Protein AF-A0A9X3K4W8-F1 (afdb_monomer_lite)

Structure (mmCIF, N/CA/C/O backbone):
data_AF-A0A9X3K4W8-F1
#
_entry.id   AF-A0A9X3K4W8-F1
#
loop_
_atom_site.group_PDB
_atom_site.id
_atom_site.type_symbol
_atom_site.label_atom_id
_atom_site.label_alt_id
_atom_site.label_comp_id
_atom_site.label_asym_id
_atom_site.label_entity_id
_atom_site.label_seq_id
_atom_site.pdbx_PDB_ins_code
_atom_site.Cartn_x
_atom_site.Cartn_y
_atom_site.Cartn_z
_atom_site.occupancy
_atom_site.B_iso_or_equiv
_atom_site.auth_seq_id
_atom_site.auth_comp_id
_atom_site.auth_asym_id
_atom_site.auth_atom_id
_atom_site.pdbx_PDB_model_num
ATOM 1 N N . MET A 1 1 ? 7.119 46.507 31.976 1.00 26.81 1 MET A N 1
ATOM 2 C CA . MET A 1 1 ? 7.877 47.511 31.196 1.00 26.81 1 MET A CA 1
ATOM 3 C C . MET A 1 1 ? 8.072 46.880 29.821 1.00 26.81 1 MET A C 1
ATOM 5 O O . MET A 1 1 ? 8.621 45.789 29.793 1.00 26.81 1 MET A O 1
ATOM 9 N N . ILE A 1 2 ? 7.379 47.290 28.746 1.00 22.66 2 ILE A N 1
ATOM 10 C CA . ILE A 1 2 ? 7.366 48.624 28.087 1.00 22.66 2 ILE A CA 1
ATOM 11 C C . ILE A 1 2 ? 8.799 49.011 27.684 1.00 22.66 2 ILE A C 1
ATOM 13 O O . ILE A 1 2 ? 9.643 49.032 28.575 1.00 22.66 2 ILE A O 1
ATOM 17 N N . GLY A 1 3 ? 9.151 49.339 26.436 1.00 22.00 3 GLY A N 1
ATOM 18 C CA . GLY A 1 3 ? 8.477 49.236 25.118 1.00 22.00 3 GLY A CA 1
ATOM 19 C C . GLY A 1 3 ? 9.525 48.715 24.110 1.00 22.00 3 GLY A C 1
ATOM 20 O O . GLY A 1 3 ? 10.383 47.938 24.515 1.00 22.00 3 GLY A O 1
ATOM 21 N N . ASP A 1 4 ? 9.616 49.085 22.834 1.00 24.75 4 ASP A N 1
ATOM 22 C CA . ASP A 1 4 ? 8.726 49.745 21.865 1.00 24.75 4 ASP A CA 1
ATOM 23 C C . ASP A 1 4 ? 9.341 49.481 20.467 1.00 24.75 4 ASP A C 1
ATOM 25 O O . ASP A 1 4 ? 10.537 49.186 20.375 1.00 24.75 4 ASP A O 1
ATOM 29 N N . GLY A 1 5 ? 8.580 49.557 19.369 1.00 22.14 5 GLY A N 1
ATOM 30 C CA . GLY A 1 5 ? 9.140 49.230 18.044 1.00 22.14 5 GLY A CA 1
ATOM 31 C C . GLY A 1 5 ? 8.180 49.381 16.867 1.00 22.14 5 GLY A C 1
ATOM 32 O O . GLY A 1 5 ? 7.682 48.392 16.333 1.00 22.14 5 GLY A O 1
ATOM 33 N N . SER A 1 6 ? 7.928 50.622 16.455 1.00 23.64 6 SER A N 1
ATOM 34 C CA . SER A 1 6 ? 7.073 50.966 15.317 1.00 23.64 6 SER A CA 1
ATOM 35 C C . SER A 1 6 ? 7.839 51.116 13.991 1.00 23.64 6 SER A C 1
ATOM 37 O O . SER A 1 6 ? 8.991 51.530 13.959 1.00 23.64 6 SER A O 1
ATOM 39 N N . ALA A 1 7 ? 7.123 50.825 12.898 1.00 24.03 7 ALA A N 1
ATOM 40 C CA . ALA A 1 7 ? 7.309 51.325 11.528 1.00 24.03 7 ALA A CA 1
ATOM 41 C C . ALA A 1 7 ? 8.686 51.192 10.826 1.00 24.03 7 ALA A C 1
ATOM 43 O O . ALA A 1 7 ? 9.577 52.018 10.988 1.00 24.03 7 ALA A O 1
ATOM 44 N N . PHE A 1 8 ? 8.751 50.284 9.843 1.00 23.58 8 PHE A N 1
ATOM 45 C CA . PHE A 1 8 ? 9.317 50.605 8.522 1.00 23.58 8 PHE A CA 1
ATOM 46 C C . PHE A 1 8 ? 8.494 49.924 7.412 1.00 23.58 8 PHE A C 1
ATOM 48 O O . PHE A 1 8 ? 7.829 48.915 7.649 1.00 23.58 8 PHE A O 1
ATOM 55 N N . GLU A 1 9 ? 8.447 50.544 6.232 1.00 26.62 9 GLU A N 1
ATOM 56 C CA . GLU A 1 9 ? 7.255 50.521 5.370 1.00 26.62 9 GLU A CA 1
ATOM 57 C C . GLU A 1 9 ? 7.174 49.433 4.284 1.00 26.62 9 GLU A C 1
ATOM 59 O O . GLU A 1 9 ? 8.144 48.799 3.863 1.00 26.62 9 GLU A O 1
ATOM 64 N N . ALA A 1 10 ? 5.955 49.290 3.760 1.00 28.38 10 ALA A N 1
ATOM 65 C CA . ALA A 1 10 ? 5.613 48.498 2.590 1.00 28.38 10 ALA A CA 1
ATOM 66 C C . ALA A 1 10 ? 6.306 48.985 1.298 1.00 28.38 10 ALA A C 1
ATOM 68 O O . ALA A 1 10 ? 6.020 50.073 0.806 1.00 28.38 10 ALA A O 1
ATOM 69 N N . CYS A 1 11 ? 7.117 48.127 0.664 1.00 25.05 11 CYS A N 1
ATOM 70 C CA . CYS A 1 11 ? 7.588 48.359 -0.716 1.00 25.05 11 CYS A CA 1
ATOM 71 C C . CYS A 1 11 ? 7.689 47.090 -1.606 1.00 25.05 11 CYS A C 1
ATOM 73 O O . CYS A 1 11 ? 7.817 47.187 -2.826 1.00 25.05 11 CYS A O 1
ATOM 75 N N . GLU A 1 12 ? 7.556 45.881 -1.044 1.00 29.27 12 GLU A N 1
ATOM 76 C CA . GLU A 1 12 ? 7.800 44.614 -1.770 1.00 29.27 12 GLU A CA 1
ATOM 77 C C . GLU A 1 12 ? 6.564 43.996 -2.468 1.00 29.27 12 GLU A C 1
ATOM 79 O O . GLU A 1 12 ? 6.711 43.106 -3.304 1.00 29.27 12 GLU A O 1
ATOM 84 N N . PHE A 1 13 ? 5.336 44.474 -2.219 1.00 27.23 13 PHE A N 1
ATOM 85 C CA . PHE A 1 13 ? 4.120 43.837 -2.772 1.00 27.23 13 PHE A CA 1
ATOM 86 C C . PHE A 1 13 ? 3.622 44.388 -4.126 1.00 27.23 13 PHE A C 1
ATOM 88 O O . PHE A 1 13 ? 2.702 43.830 -4.725 1.00 27.23 13 PHE A O 1
ATOM 95 N N . VAL A 1 14 ? 4.233 45.453 -4.663 1.00 28.53 14 VAL A N 1
ATOM 96 C CA . VAL A 1 14 ? 3.753 46.131 -5.893 1.00 28.53 14 VAL A CA 1
ATOM 97 C C . VAL A 1 14 ? 4.490 45.682 -7.172 1.00 28.53 14 VAL A C 1
ATOM 99 O O . VAL A 1 14 ? 3.979 45.874 -8.279 1.00 28.53 14 VAL A O 1
ATOM 102 N N . LYS A 1 15 ? 5.653 45.019 -7.068 1.00 29.22 15 LYS A N 1
ATOM 103 C CA . LYS A 1 15 ? 6.450 44.605 -8.246 1.00 29.22 15 LYS A CA 1
ATOM 104 C C . LYS A 1 15 ? 6.021 43.277 -8.888 1.00 29.22 15 LYS A C 1
ATOM 106 O O . LYS A 1 15 ? 6.150 43.139 -10.103 1.00 29.22 15 LYS A O 1
ATOM 111 N N . LEU A 1 16 ? 5.425 42.343 -8.142 1.00 28.44 16 LEU A N 1
ATOM 112 C CA . LEU A 1 16 ? 4.922 41.071 -8.699 1.00 28.44 16 LEU A CA 1
ATOM 113 C C . LEU A 1 16 ? 3.607 41.226 -9.496 1.00 28.44 16 LEU A C 1
ATOM 115 O O . LEU A 1 16 ? 3.377 40.502 -10.465 1.00 28.44 16 LEU A O 1
ATOM 119 N N . GLY A 1 17 ? 2.778 42.225 -9.173 1.00 26.39 17 GLY A N 1
ATOM 120 C CA . GLY A 1 17 ? 1.470 42.443 -9.811 1.00 26.39 17 GLY A CA 1
ATOM 121 C C . GLY A 1 17 ? 1.488 43.012 -11.242 1.00 26.39 17 GLY A C 1
ATOM 122 O O . GLY A 1 17 ? 0.438 43.044 -11.890 1.00 26.39 17 GLY A O 1
ATOM 123 N N . ARG A 1 18 ? 2.644 43.469 -11.756 1.00 27.92 18 ARG A N 1
ATOM 124 C CA . ARG A 1 18 ? 2.759 44.074 -13.104 1.00 27.92 18 ARG A CA 1
ATOM 125 C C . ARG A 1 18 ? 3.298 43.134 -14.191 1.00 27.92 18 ARG A C 1
ATOM 127 O O . ARG A 1 18 ? 2.985 43.359 -15.358 1.00 27.92 18 ARG A O 1
ATOM 134 N N . CYS A 1 19 ? 4.013 42.059 -13.849 1.00 27.28 19 CYS A N 1
ATOM 135 C CA . CYS A 1 19 ? 4.464 41.075 -14.848 1.00 27.28 19 CYS A CA 1
ATOM 136 C C . CYS A 1 19 ? 3.329 40.149 -15.321 1.00 27.28 19 CYS A C 1
ATOM 138 O O . CYS A 1 19 ? 3.208 39.896 -16.520 1.00 27.28 19 CYS A O 1
ATOM 140 N N . ALA A 1 20 ? 2.436 39.723 -14.420 1.00 28.19 20 ALA A N 1
ATOM 141 C CA . ALA A 1 20 ? 1.321 38.829 -14.758 1.00 28.19 20 ALA A CA 1
ATOM 142 C C . ALA A 1 20 ? 0.365 39.413 -15.824 1.00 28.19 20 ALA A C 1
ATOM 144 O O . ALA A 1 20 ? -0.125 38.689 -16.688 1.00 28.19 20 ALA A O 1
ATOM 145 N N . ARG A 1 21 ? 0.154 40.740 -15.831 1.00 26.62 21 ARG A N 1
ATOM 146 C CA . ARG A 1 21 ? -0.747 41.413 -16.787 1.00 26.62 21 ARG A CA 1
ATOM 147 C C . ARG A 1 21 ? -0.177 41.628 -18.195 1.00 26.62 21 ARG A C 1
ATOM 149 O O . ARG A 1 21 ? -0.946 41.977 -19.082 1.00 26.62 21 ARG A O 1
ATOM 156 N N . ARG A 1 22 ? 1.121 41.393 -18.441 1.00 28.50 22 ARG A N 1
ATOM 157 C CA . ARG A 1 22 ? 1.689 41.413 -19.810 1.00 28.50 22 ARG A CA 1
ATOM 158 C C . ARG A 1 22 ? 1.749 40.033 -20.473 1.00 28.50 22 ARG A C 1
ATOM 160 O O . ARG A 1 22 ? 1.791 39.970 -21.696 1.00 28.50 22 ARG A O 1
ATOM 167 N N . ALA A 1 23 ? 1.692 38.945 -19.702 1.00 27.83 23 ALA A N 1
ATOM 168 C CA . ALA A 1 23 ? 1.621 37.585 -20.247 1.00 27.83 23 ALA A CA 1
ATOM 169 C C . ALA A 1 23 ? 0.222 37.242 -20.801 1.00 27.83 23 ALA A C 1
ATOM 171 O O . ALA A 1 23 ? 0.109 36.598 -21.839 1.00 27.83 23 ALA A O 1
ATOM 172 N N . ALA A 1 24 ? -0.842 37.741 -20.162 1.00 27.89 24 ALA A N 1
ATOM 173 C CA . ALA A 1 24 ? -2.233 37.478 -20.552 1.00 27.89 24 ALA A CA 1
ATOM 174 C C . ALA A 1 24 ? -2.686 38.157 -21.868 1.00 27.89 24 ALA A C 1
ATOM 176 O O . ALA A 1 24 ? -3.792 37.906 -22.331 1.00 27.89 24 ALA A O 1
ATOM 177 N N . ALA A 1 25 ? -1.853 39.005 -22.482 1.00 27.00 25 ALA A N 1
ATOM 178 C CA . ALA A 1 25 ? -2.203 39.802 -23.665 1.00 27.00 25 ALA A CA 1
ATOM 179 C C . ALA A 1 25 ? -1.615 39.268 -24.992 1.00 27.00 25 ALA A C 1
ATOM 181 O O . ALA A 1 25 ? -1.601 39.991 -25.987 1.00 27.00 25 ALA A O 1
ATOM 182 N N . ARG A 1 26 ? -1.078 38.036 -25.021 1.00 27.11 26 ARG A N 1
ATOM 183 C CA . ARG A 1 26 ? -0.419 37.457 -26.216 1.00 27.11 26 ARG A CA 1
ATOM 184 C C . ARG A 1 26 ? -0.874 36.057 -26.642 1.00 27.11 26 ARG A C 1
ATOM 186 O O . ARG A 1 26 ? -0.281 35.499 -27.558 1.00 27.11 26 ARG A O 1
ATOM 193 N N . VAL A 1 27 ? -1.940 35.520 -26.048 1.00 28.03 27 VAL A N 1
ATOM 194 C CA . VAL A 1 27 ? -2.608 34.293 -26.529 1.00 28.03 27 VAL A CA 1
ATOM 195 C C . VAL A 1 27 ? -4.106 34.565 -26.694 1.00 28.03 27 VAL A C 1
ATOM 197 O O . VAL A 1 27 ? -4.950 34.031 -25.982 1.00 28.03 27 VAL A O 1
ATOM 200 N N . GLY A 1 28 ? -4.421 35.467 -27.624 1.00 23.05 28 GLY A N 1
ATOM 201 C CA . GLY A 1 28 ? -5.752 35.573 -28.218 1.00 23.05 28 GLY A CA 1
ATOM 202 C C . GLY A 1 28 ? -5.832 34.697 -29.472 1.00 23.05 28 GLY A C 1
ATOM 203 O O . GLY A 1 28 ? -4.833 34.549 -30.169 1.00 23.05 28 GLY A O 1
ATOM 204 N N . HIS A 1 29 ? -7.023 34.163 -29.757 1.00 25.03 29 HIS A N 1
ATOM 205 C CA . HIS A 1 29 ? -7.359 33.298 -30.903 1.00 25.03 29 HIS A CA 1
ATOM 206 C C . HIS A 1 29 ? -6.749 31.885 -30.940 1.00 25.03 29 HIS A C 1
ATOM 208 O O . HIS A 1 29 ? -5.850 31.600 -31.724 1.00 25.03 29 HIS A O 1
ATOM 214 N N . ALA A 1 30 ? -7.382 30.966 -30.201 1.00 23.92 30 ALA A N 1
ATOM 215 C CA . ALA A 1 30 ? -7.651 29.595 -30.666 1.00 23.92 30 ALA A CA 1
ATOM 216 C C . ALA A 1 30 ? -8.797 28.948 -29.855 1.00 23.92 30 ALA A C 1
ATOM 218 O O . ALA A 1 30 ? -8.613 27.927 -29.199 1.00 23.92 30 ALA A O 1
ATOM 219 N N . ALA A 1 31 ? -9.987 29.560 -29.864 1.00 23.47 31 ALA A N 1
ATOM 220 C CA . ALA A 1 31 ? -11.194 28.966 -29.286 1.00 23.47 31 ALA A CA 1
ATOM 221 C C . ALA A 1 31 ? -12.422 29.310 -30.140 1.00 23.47 31 ALA A C 1
ATOM 223 O O . ALA A 1 31 ? -12.845 30.464 -30.138 1.00 23.47 31 ALA A O 1
ATOM 224 N N . ALA A 1 32 ? -12.955 28.320 -30.868 1.00 21.00 32 ALA A N 1
ATOM 225 C CA . ALA A 1 32 ? -14.356 28.192 -31.301 1.00 21.00 32 ALA A CA 1
ATOM 226 C C . ALA A 1 32 ? -14.541 26.953 -32.208 1.00 21.00 32 ALA A C 1
ATOM 228 O O . ALA A 1 32 ? -13.705 26.741 -33.083 1.00 21.00 32 ALA A O 1
ATOM 229 N N . ARG A 1 33 ? -15.702 26.274 -32.074 1.00 20.91 33 ARG A N 1
ATOM 230 C CA . ARG A 1 33 ? -16.309 25.269 -32.994 1.00 20.91 33 ARG A CA 1
ATOM 231 C C . ARG A 1 33 ? -15.616 23.891 -33.057 1.00 20.91 33 ARG A C 1
ATOM 233 O O . ARG A 1 33 ? -14.398 23.840 -33.145 1.00 20.91 33 ARG A O 1
ATOM 240 N N . ILE A 1 34 ? -16.291 22.731 -33.049 1.00 21.27 34 ILE A N 1
ATOM 241 C CA . ILE A 1 34 ? -17.710 22.263 -32.971 1.00 21.27 34 ILE A CA 1
ATOM 242 C C . ILE A 1 34 ? -17.608 2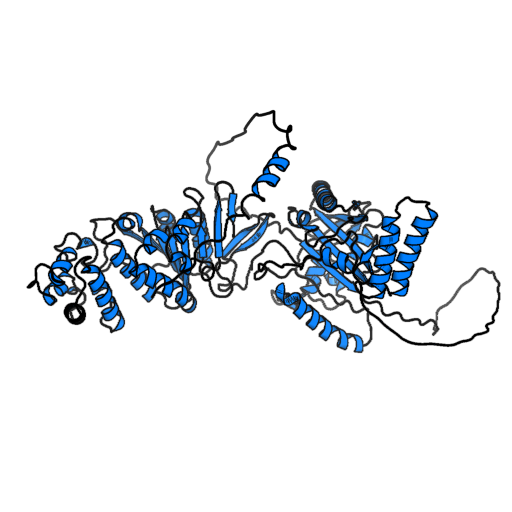0.882 -32.251 1.00 21.27 34 ILE A C 1
ATOM 244 O O . ILE A 1 34 ? -16.637 20.177 -32.511 1.00 21.27 34 ILE A O 1
ATOM 248 N N . GLU A 1 35 ? -18.322 20.523 -31.176 1.00 20.91 35 GLU A N 1
ATOM 249 C CA . GLU A 1 35 ? -19.764 20.228 -30.977 1.00 20.91 35 GLU A CA 1
ATOM 250 C C . GLU A 1 35 ? -20.258 18.901 -31.623 1.00 20.91 35 GLU A C 1
ATOM 252 O O . GLU A 1 35 ? -19.806 18.548 -32.704 1.00 20.91 35 GLU A O 1
ATOM 257 N N . GLU A 1 36 ? -21.169 18.185 -30.930 1.00 19.38 36 GLU A N 1
ATOM 258 C CA . GLU A 1 36 ? -21.850 16.912 -31.314 1.00 19.38 36 GLU A CA 1
ATOM 259 C C . GLU A 1 36 ? -20.995 15.609 -31.386 1.00 19.38 36 GLU A C 1
ATOM 261 O O . GLU A 1 36 ? -19.869 15.612 -31.867 1.00 19.38 36 GLU A O 1
ATOM 266 N N . TYR A 1 37 ? -21.431 14.411 -30.950 1.00 20.44 37 TYR A N 1
ATOM 267 C CA . TYR A 1 37 ? -22.595 13.950 -30.154 1.00 20.44 37 TYR A CA 1
ATOM 268 C C . TYR A 1 37 ? -22.284 12.541 -29.529 1.00 20.44 37 TYR A C 1
ATOM 270 O O . TYR A 1 37 ? -21.215 11.989 -29.804 1.00 20.44 37 TYR A O 1
ATOM 278 N N . PRO A 1 38 ? -23.129 11.950 -28.645 1.00 22.94 38 PRO A N 1
ATOM 279 C CA . PRO A 1 38 ? -22.760 10.813 -27.788 1.00 22.94 38 PRO A CA 1
ATOM 280 C C . PRO A 1 38 ? -23.129 9.442 -28.376 1.00 22.94 38 PRO A C 1
ATOM 282 O O . PRO A 1 38 ? -23.939 9.342 -29.292 1.00 22.94 38 PRO A O 1
ATOM 285 N N . LEU A 1 39 ? -22.646 8.365 -27.743 1.00 18.16 39 LEU A N 1
ATOM 286 C CA . LEU A 1 39 ? -23.220 7.025 -27.908 1.00 18.16 39 LEU A CA 1
ATOM 287 C C . LEU A 1 39 ? -23.237 6.252 -26.581 1.00 18.16 39 LEU A C 1
ATOM 289 O O . LEU A 1 39 ? -22.266 5.614 -26.177 1.00 18.16 39 LEU A O 1
ATOM 293 N N . VAL A 1 40 ? -24.384 6.327 -25.905 1.00 17.91 40 VAL A N 1
ATOM 294 C CA . VAL A 1 40 ? -24.771 5.422 -24.818 1.00 17.91 40 VAL A CA 1
ATOM 295 C C . VAL A 1 40 ? -25.309 4.134 -25.437 1.00 17.91 40 VAL A C 1
ATOM 297 O O . VAL A 1 40 ? -26.153 4.191 -26.327 1.00 17.91 40 VAL A O 1
ATOM 300 N N . PHE A 1 41 ? -24.899 2.979 -24.912 1.00 17.91 41 PHE A N 1
ATOM 301 C CA . PHE A 1 41 ? -25.663 1.739 -25.052 1.00 17.91 41 PHE A CA 1
ATOM 302 C C . PHE A 1 41 ? -25.801 1.050 -23.693 1.00 17.91 41 PHE A C 1
ATOM 304 O O . PHE A 1 41 ? -24.830 0.564 -23.117 1.00 17.91 41 PHE A O 1
ATOM 311 N N . THR A 1 42 ? -27.041 0.978 -23.216 1.00 20.17 42 THR A N 1
ATOM 312 C CA . THR A 1 42 ? -27.481 0.164 -22.077 1.00 20.17 42 THR A CA 1
ATOM 313 C C . THR A 1 42 ? -28.708 -0.638 -22.500 1.00 20.17 42 THR A C 1
ATOM 315 O O . THR A 1 42 ? -29.788 -0.064 -22.602 1.00 20.17 42 THR A O 1
ATOM 318 N N . VAL A 1 43 ? -28.574 -1.952 -22.709 1.00 18.39 43 VAL A N 1
ATOM 319 C CA . VAL A 1 43 ? -29.703 -2.906 -22.708 1.00 18.39 43 VAL A CA 1
ATOM 320 C C . VAL A 1 43 ? -29.198 -4.275 -22.241 1.00 18.39 43 VAL A C 1
ATOM 322 O O . VAL A 1 43 ? -28.142 -4.716 -22.682 1.00 18.39 43 VAL A O 1
ATOM 325 N N . GLY A 1 44 ? -29.999 -4.972 -21.429 1.00 18.22 44 GLY A N 1
ATOM 326 C CA . GLY A 1 44 ? -29.955 -6.437 -21.325 1.00 18.22 44 GLY A CA 1
ATOM 327 C C . GLY A 1 44 ? -29.128 -6.985 -20.165 1.00 18.22 44 GLY A C 1
ATOM 328 O O . GLY A 1 44 ? -27.929 -7.213 -20.288 1.00 18.22 44 GLY A O 1
ATOM 329 N N . GLY A 1 45 ? -29.790 -7.258 -19.040 1.00 20.17 45 GLY A N 1
ATOM 330 C CA . GLY A 1 45 ? -29.171 -7.973 -17.928 1.00 20.17 45 GLY A CA 1
ATOM 331 C C . GLY A 1 45 ? -29.072 -9.480 -18.183 1.00 20.17 45 GLY A C 1
ATOM 332 O O . GLY A 1 45 ? -30.024 -10.101 -18.646 1.00 20.17 45 GLY A O 1
ATOM 333 N N . ALA A 1 46 ? -27.945 -10.071 -17.790 1.00 18.75 46 ALA A N 1
ATOM 334 C CA . ALA A 1 46 ? -27.850 -11.467 -17.378 1.00 18.75 46 ALA A CA 1
ATOM 335 C C . ALA A 1 46 ? -26.649 -11.612 -16.434 1.00 18.75 46 ALA A C 1
ATOM 337 O O . ALA A 1 46 ? -25.519 -11.276 -16.796 1.00 18.75 46 ALA A O 1
ATOM 338 N N . VAL A 1 47 ? -26.878 -12.113 -15.219 1.00 23.39 47 VAL A N 1
ATOM 339 C CA . VAL A 1 47 ? -25.786 -12.501 -14.320 1.00 23.39 47 VAL A CA 1
ATOM 340 C C . VAL A 1 47 ? -25.170 -13.784 -14.868 1.00 23.39 47 VAL A C 1
ATOM 342 O O . VAL A 1 47 ? -25.716 -14.867 -14.691 1.00 23.39 47 VAL A O 1
ATOM 345 N N . CYS A 1 48 ? -24.015 -13.663 -15.518 1.00 18.83 48 CYS A N 1
ATOM 346 C CA . CYS A 1 48 ? -23.194 -14.803 -15.909 1.00 18.83 48 CYS A CA 1
ATOM 347 C C . CYS A 1 48 ? -21.879 -14.762 -15.132 1.00 18.83 48 CYS A C 1
ATOM 349 O O . CYS A 1 48 ? -21.002 -13.944 -15.413 1.00 18.83 48 CYS A O 1
ATOM 351 N N . ALA A 1 49 ? -21.736 -15.673 -14.167 1.00 22.03 49 ALA A N 1
ATOM 352 C CA . ALA A 1 49 ? -20.511 -15.891 -13.404 1.00 22.03 49 ALA A CA 1
ATOM 353 C C . ALA A 1 49 ? -19.413 -16.526 -14.285 1.00 22.03 49 ALA A C 1
ATOM 355 O O . ALA A 1 49 ? -19.062 -17.696 -14.151 1.00 22.03 49 ALA A O 1
ATOM 356 N N . GLY A 1 50 ? -18.877 -15.745 -15.224 1.00 19.44 50 GLY A N 1
ATOM 357 C CA . GLY A 1 50 ? -17.734 -16.114 -16.050 1.00 19.44 50 GLY A CA 1
ATOM 358 C C . GLY A 1 50 ? -16.431 -15.678 -15.387 1.00 19.44 50 GLY A C 1
ATOM 359 O O . GLY A 1 50 ? -16.210 -14.488 -15.172 1.00 19.44 50 GLY A O 1
ATOM 360 N N . ALA A 1 51 ? -15.536 -16.624 -15.097 1.00 21.27 51 ALA A N 1
ATOM 361 C CA . ALA A 1 51 ? -14.214 -16.326 -14.550 1.00 21.27 51 ALA A CA 1
ATOM 362 C C . ALA A 1 51 ? -13.327 -15.610 -15.590 1.00 21.27 51 ALA A C 1
ATOM 364 O O . ALA A 1 51 ? -12.524 -16.238 -16.289 1.00 21.27 51 ALA A O 1
ATOM 365 N N . VAL A 1 52 ? -13.456 -14.282 -15.688 1.00 19.81 52 VAL A N 1
ATOM 366 C CA . VAL A 1 52 ? -12.617 -13.438 -16.546 1.00 19.81 52 VAL A CA 1
ATOM 367 C C . VAL A 1 52 ? -11.180 -13.482 -16.030 1.00 19.81 52 VAL A C 1
ATOM 369 O O . VAL A 1 52 ? -10.771 -12.720 -15.153 1.00 19.81 52 VAL A O 1
ATOM 372 N N . ARG A 1 53 ? -10.376 -14.382 -16.607 1.00 19.66 53 ARG A N 1
ATOM 373 C CA . ARG A 1 53 ? -8.919 -14.383 -16.451 1.00 19.66 53 ARG A CA 1
ATOM 374 C C . ARG A 1 53 ? -8.344 -13.138 -17.123 1.00 19.66 53 ARG A C 1
ATOM 376 O O . ARG A 1 53 ? -7.846 -13.210 -18.247 1.00 19.66 53 ARG A O 1
ATOM 383 N N . PHE A 1 54 ? -8.349 -12.015 -16.408 1.00 20.11 54 PHE A N 1
ATOM 384 C CA . PHE A 1 54 ? -7.480 -10.885 -16.712 1.00 20.11 54 PHE A CA 1
ATOM 385 C C . PHE A 1 54 ? -6.037 -11.396 -16.761 1.00 20.11 54 PHE A C 1
ATOM 387 O O . PHE A 1 54 ? -5.415 -11.648 -15.730 1.00 20.11 54 PHE A O 1
ATOM 394 N N . ARG A 1 55 ? -5.494 -11.579 -17.970 1.00 21.41 55 ARG A N 1
ATOM 395 C CA . ARG A 1 55 ? -4.053 -11.749 -18.157 1.00 21.41 55 ARG A CA 1
ATOM 396 C C . ARG A 1 55 ? -3.427 -10.379 -17.897 1.00 21.41 55 ARG A C 1
ATOM 398 O O . ARG A 1 55 ? -3.652 -9.486 -18.713 1.00 21.41 55 ARG A O 1
ATOM 405 N N . PRO A 1 56 ? -2.648 -10.175 -16.818 1.00 22.81 56 PRO A N 1
ATOM 406 C CA . PRO A 1 56 ? -1.921 -8.929 -16.666 1.00 22.81 56 PRO A CA 1
ATOM 407 C C . PRO A 1 56 ? -0.891 -8.858 -17.794 1.00 22.81 56 PRO A C 1
ATOM 409 O O . PRO A 1 56 ? 0.074 -9.623 -17.800 1.00 22.81 56 PRO A O 1
ATOM 412 N N . LEU A 1 57 ? -1.105 -7.961 -18.758 1.00 23.31 57 LEU A N 1
ATOM 413 C CA . LEU A 1 57 ? -0.062 -7.529 -19.681 1.00 23.31 57 LEU A CA 1
ATOM 414 C C . LEU A 1 57 ? 0.960 -6.758 -18.843 1.00 23.31 57 LEU A C 1
ATOM 416 O O . LEU A 1 57 ? 0.649 -5.665 -18.369 1.00 23.31 57 LEU A O 1
ATOM 420 N N . PRO A 1 58 ? 2.163 -7.298 -18.585 1.00 26.03 58 PRO A N 1
ATOM 421 C CA . PRO A 1 58 ? 3.161 -6.532 -17.874 1.00 26.03 58 PRO A CA 1
ATOM 422 C C . PRO A 1 58 ? 3.737 -5.563 -18.903 1.00 26.03 58 PRO A C 1
ATOM 424 O O . PRO A 1 58 ? 4.281 -6.009 -19.916 1.00 26.03 58 PRO A O 1
ATOM 427 N N . ILE A 1 59 ? 3.650 -4.259 -18.644 1.00 29.89 59 ILE A N 1
ATOM 428 C CA . ILE A 1 59 ? 4.494 -3.285 -19.338 1.00 29.89 59 ILE A CA 1
ATOM 429 C C . ILE A 1 59 ? 5.928 -3.625 -18.924 1.00 29.89 59 ILE A C 1
ATOM 431 O O . ILE A 1 59 ? 6.353 -3.398 -17.790 1.00 29.89 59 ILE A O 1
ATOM 435 N N . ARG A 1 60 ? 6.629 -4.326 -19.816 1.00 41.81 60 ARG A N 1
ATOM 436 C CA . ARG A 1 60 ? 7.989 -4.817 -19.599 1.00 41.81 60 ARG A CA 1
ATOM 437 C C . ARG A 1 60 ? 8.929 -3.748 -20.107 1.00 41.81 60 ARG A C 1
ATOM 439 O O . ARG A 1 60 ? 9.037 -3.583 -21.313 1.00 41.81 60 ARG A O 1
ATOM 446 N N . VAL A 1 61 ? 9.595 -3.068 -19.180 1.00 34.91 61 VAL A N 1
ATOM 447 C CA . VAL A 1 61 ? 10.731 -2.193 -19.469 1.00 34.91 61 VAL A CA 1
ATOM 448 C C . VAL A 1 61 ? 11.984 -2.911 -18.988 1.00 34.91 61 VAL A C 1
ATOM 450 O O . VAL A 1 61 ? 12.295 -2.916 -17.797 1.00 34.91 61 VAL A O 1
ATOM 453 N N . ALA A 1 62 ? 12.703 -3.547 -19.909 1.00 35.75 62 ALA A N 1
ATOM 454 C CA . ALA A 1 62 ? 14.051 -4.027 -19.626 1.00 35.75 62 ALA A CA 1
ATOM 455 C C . ALA A 1 62 ? 15.033 -2.898 -19.955 1.00 35.75 62 ALA A C 1
ATOM 457 O O . ALA A 1 62 ? 15.292 -2.638 -21.130 1.00 35.75 62 ALA A O 1
ATOM 458 N N . ARG A 1 63 ? 15.557 -2.213 -18.927 1.00 39.09 63 ARG A N 1
ATOM 459 C CA . ARG A 1 63 ? 16.642 -1.236 -19.092 1.00 39.09 63 ARG A CA 1
ATOM 460 C C . ARG A 1 63 ? 17.979 -1.907 -18.815 1.00 39.09 63 ARG A C 1
ATOM 462 O O . ARG A 1 63 ? 18.240 -2.322 -17.689 1.00 39.09 63 ARG A O 1
ATOM 469 N N . VAL A 1 64 ? 18.843 -1.964 -19.820 1.00 43.56 64 VAL A N 1
ATOM 470 C CA . VAL A 1 64 ? 20.200 -2.501 -19.679 1.00 43.56 64 VAL A CA 1
ATOM 471 C C . VAL A 1 64 ? 21.197 -1.405 -20.017 1.00 43.56 64 VAL A C 1
ATOM 473 O O . VAL A 1 64 ? 21.211 -0.918 -21.140 1.00 43.56 64 VAL A O 1
ATOM 476 N N . SER A 1 65 ? 22.037 -1.031 -19.052 1.00 39.75 65 SER A N 1
ATOM 477 C CA . SER A 1 65 ? 23.152 -0.100 -19.255 1.00 39.75 65 SER A CA 1
ATOM 478 C C . SER A 1 65 ? 24.464 -0.830 -18.981 1.00 39.75 65 SER A C 1
ATOM 480 O O . SER A 1 65 ? 24.678 -1.310 -17.869 1.00 39.75 65 SER A O 1
ATOM 482 N N . SER A 1 66 ? 25.350 -0.916 -19.976 1.00 38.84 66 SER A N 1
ATOM 483 C CA . SER A 1 66 ? 26.677 -1.538 -19.815 1.00 38.84 66 SER A CA 1
ATOM 484 C C . SER A 1 66 ? 27.813 -0.569 -20.135 1.00 38.84 66 SER A C 1
ATOM 486 O O . SER A 1 66 ? 27.739 0.177 -21.112 1.00 38.84 66 SER A O 1
ATOM 488 N N . VAL A 1 67 ? 28.874 -0.594 -19.327 1.00 36.75 67 VAL A N 1
ATOM 489 C CA . VAL A 1 67 ? 30.018 0.318 -19.455 1.00 36.75 67 VAL A CA 1
ATOM 490 C C . VAL A 1 67 ? 31.316 -0.481 -19.533 1.00 36.75 67 VAL A C 1
ATOM 492 O O . VAL A 1 67 ? 31.572 -1.333 -18.684 1.00 36.75 67 VAL A O 1
ATOM 495 N N . SER A 1 68 ? 32.152 -0.196 -20.533 1.00 33.09 68 SER A N 1
ATOM 496 C CA . SER A 1 68 ? 33.439 -0.875 -20.740 1.00 33.09 68 SER A CA 1
ATOM 497 C C . SER A 1 68 ? 34.625 0.076 -20.578 1.00 33.09 68 SER A C 1
ATOM 499 O O . SER A 1 68 ? 34.701 1.090 -21.274 1.00 33.09 68 SER A O 1
ATOM 501 N N . HIS A 1 69 ? 35.599 -0.304 -19.750 1.00 29.91 69 HIS A N 1
ATOM 502 C CA . HIS A 1 69 ? 36.956 0.243 -19.816 1.00 29.91 69 HIS A CA 1
ATOM 503 C C . HIS A 1 69 ? 37.789 -0.627 -20.760 1.00 29.91 69 HIS A C 1
ATOM 505 O O . HIS A 1 69 ? 37.851 -1.841 -20.571 1.00 29.91 69 HIS A O 1
ATOM 511 N N . CYS A 1 70 ? 38.434 -0.019 -21.755 1.00 24.11 70 CYS A N 1
ATOM 512 C CA . CYS A 1 70 ? 39.326 -0.724 -22.670 1.00 24.11 70 CYS A CA 1
ATOM 513 C C . CYS A 1 70 ? 40.787 -0.421 -22.290 1.00 24.11 70 CYS A C 1
ATOM 515 O O . CYS A 1 70 ? 41.269 0.669 -22.604 1.00 24.11 70 CYS A O 1
ATOM 517 N N . PRO A 1 71 ? 41.509 -1.326 -21.600 1.00 22.44 71 PRO A N 1
ATOM 518 C CA . PRO A 1 71 ? 42.947 -1.177 -21.430 1.00 22.44 71 PRO A CA 1
ATOM 519 C C . PRO A 1 71 ? 43.629 -1.458 -22.773 1.00 22.44 71 PRO A C 1
ATOM 521 O O . PRO A 1 71 ? 43.444 -2.520 -23.367 1.00 22.44 71 PRO A O 1
ATOM 524 N N . VAL A 1 72 ? 44.402 -0.493 -23.267 1.00 21.72 72 VAL A N 1
ATOM 525 C CA . VAL A 1 72 ? 45.190 -0.649 -24.494 1.00 21.72 72 VAL A CA 1
ATOM 526 C C . VAL A 1 72 ? 46.336 -1.623 -24.229 1.00 21.72 72 VAL A C 1
ATOM 528 O O . VAL A 1 72 ? 47.171 -1.365 -23.365 1.00 21.72 72 VAL A O 1
ATOM 531 N N . SER A 1 73 ? 46.425 -2.703 -25.004 1.00 22.16 73 SER A N 1
ATOM 532 C CA . SER A 1 73 ? 47.619 -3.550 -25.063 1.00 22.16 73 SER A CA 1
ATOM 533 C C . SER A 1 73 ? 48.062 -3.779 -26.508 1.00 22.16 73 SER A C 1
ATOM 535 O O . SER A 1 73 ? 47.542 -4.617 -27.242 1.00 22.16 73 SER A O 1
ATOM 537 N N . PHE A 1 74 ? 49.086 -3.023 -26.900 1.00 22.58 74 PHE A N 1
ATOM 538 C CA . PHE A 1 74 ? 49.983 -3.391 -27.992 1.00 22.58 74 PHE A CA 1
ATOM 539 C C . PHE A 1 74 ? 50.599 -4.761 -27.683 1.00 22.58 74 PHE A C 1
ATOM 541 O O . PHE A 1 74 ? 51.230 -4.900 -26.640 1.00 22.58 74 PHE A O 1
ATOM 548 N N . LEU A 1 75 ? 50.486 -5.736 -28.591 1.00 22.91 75 LEU A N 1
ATOM 549 C CA . LEU A 1 75 ? 51.446 -6.843 -28.704 1.00 22.91 75 LEU A CA 1
ATOM 550 C C . LEU A 1 75 ? 51.260 -7.593 -30.029 1.00 22.91 75 LEU A C 1
ATOM 552 O O . LEU A 1 75 ? 50.463 -8.520 -30.149 1.00 22.91 75 LEU A O 1
ATOM 556 N N . SER A 1 76 ? 52.045 -7.208 -31.036 1.00 22.06 76 SER A N 1
ATOM 557 C CA . SER A 1 76 ? 52.318 -8.081 -32.176 1.00 22.06 76 SER A CA 1
ATOM 558 C C . SER A 1 76 ? 53.650 -8.797 -31.944 1.00 22.06 76 SER A C 1
ATOM 560 O O . SER A 1 76 ? 54.689 -8.145 -31.879 1.00 22.06 76 SER A O 1
ATOM 562 N N . ARG A 1 77 ? 53.627 -10.135 -31.828 1.00 23.19 77 ARG A N 1
ATOM 563 C CA . ARG A 1 77 ? 54.629 -11.063 -32.403 1.00 23.19 77 ARG A CA 1
ATOM 564 C C . ARG A 1 77 ? 54.368 -12.529 -32.020 1.00 23.19 77 ARG A C 1
ATOM 566 O O . ARG A 1 77 ? 54.507 -12.916 -30.872 1.00 23.19 77 ARG A O 1
ATOM 573 N N . ARG A 1 78 ? 54.088 -13.319 -33.062 1.00 24.45 78 ARG A N 1
ATOM 574 C CA . ARG A 1 78 ? 54.484 -14.723 -33.306 1.00 24.45 78 ARG A CA 1
ATOM 575 C C . ARG A 1 78 ? 54.644 -15.682 -32.108 1.00 24.45 78 ARG A C 1
ATOM 577 O O . ARG A 1 78 ? 55.681 -15.688 -31.455 1.00 24.45 78 ARG A O 1
ATOM 584 N N . SER A 1 79 ? 53.825 -16.728 -32.128 1.00 24.19 79 SER A N 1
ATOM 585 C CA . SER A 1 79 ? 54.337 -18.105 -32.209 1.00 24.19 79 SER A CA 1
ATOM 586 C C . SER A 1 79 ? 53.577 -18.863 -33.311 1.00 24.19 79 SER A C 1
ATOM 588 O O . SER A 1 79 ? 52.440 -18.523 -33.635 1.00 24.19 79 SER A O 1
ATOM 590 N N . ARG A 1 80 ? 54.246 -19.810 -33.981 1.00 23.16 80 ARG A N 1
ATOM 591 C CA . ARG A 1 80 ? 53.683 -20.660 -35.046 1.00 23.16 80 ARG A CA 1
ATOM 592 C C . ARG A 1 80 ? 53.505 -22.076 -34.505 1.00 23.16 80 ARG A C 1
ATOM 594 O O . ARG A 1 80 ? 54.457 -22.586 -33.924 1.00 23.16 80 ARG A O 1
ATOM 601 N N . SER A 1 81 ? 52.435 -22.758 -34.903 1.00 22.34 81 SER A N 1
ATOM 602 C CA . SER A 1 81 ? 52.515 -24.181 -35.256 1.00 22.34 81 SER A CA 1
ATOM 603 C C . SER A 1 81 ? 51.365 -24.608 -36.179 1.00 22.34 81 SER A C 1
ATOM 605 O O . SER A 1 81 ? 50.200 -24.368 -35.896 1.00 22.34 81 SER A O 1
ATOM 607 N N . LEU A 1 82 ? 51.756 -25.246 -37.289 1.00 22.89 82 LEU A N 1
ATOM 608 C CA . LEU A 1 82 ? 51.044 -26.315 -38.005 1.00 22.89 82 LEU A CA 1
ATOM 609 C C . LEU A 1 82 ? 49.580 -26.076 -38.440 1.00 22.89 82 LEU A C 1
ATOM 611 O O . LEU A 1 82 ? 48.648 -26.445 -37.737 1.00 22.89 82 LEU A O 1
ATOM 615 N N . LEU A 1 83 ? 49.400 -25.616 -39.687 1.00 24.67 83 LEU A N 1
ATOM 616 C CA . LEU A 1 83 ? 48.910 -26.462 -40.798 1.00 24.67 83 LEU A CA 1
ATOM 617 C C . LEU A 1 83 ? 48.968 -25.704 -42.150 1.00 24.67 83 LEU A C 1
ATOM 619 O O . LEU A 1 83 ? 48.645 -24.523 -42.244 1.00 24.67 83 LEU A O 1
ATOM 623 N N . GLN A 1 84 ? 49.420 -26.406 -43.188 1.00 21.75 84 GLN A N 1
ATOM 624 C CA . GLN A 1 84 ? 49.416 -26.075 -44.628 1.00 21.75 84 GLN A CA 1
ATOM 625 C C . GLN A 1 84 ? 49.213 -27.417 -45.376 1.00 21.75 84 GLN A C 1
ATOM 627 O O . GLN A 1 84 ? 49.403 -28.447 -44.720 1.00 21.75 84 GLN A O 1
ATOM 632 N N . PRO A 1 85 ? 48.869 -27.477 -46.685 1.00 32.62 85 PRO A N 1
ATOM 633 C CA . PRO A 1 85 ? 49.011 -26.467 -47.755 1.00 32.62 85 PRO A CA 1
ATOM 634 C C . PRO A 1 85 ? 47.635 -26.111 -48.418 1.00 32.62 85 PRO A C 1
ATOM 636 O O . PRO A 1 85 ? 46.609 -26.440 -47.840 1.00 32.62 85 PRO A O 1
ATOM 639 N N . ALA A 1 86 ? 47.478 -25.398 -49.551 1.00 22.66 86 ALA A N 1
ATOM 640 C CA . ALA A 1 86 ? 48.411 -25.105 -50.645 1.00 22.66 86 ALA A CA 1
ATOM 641 C C . ALA A 1 86 ? 48.054 -23.878 -51.532 1.00 22.66 86 ALA A C 1
ATOM 643 O O . ALA A 1 86 ? 46.887 -23.554 -51.713 1.00 22.66 86 ALA A O 1
ATOM 644 N N . LEU A 1 87 ? 49.102 -23.351 -52.192 1.00 24.11 87 LEU A N 1
ATOM 645 C CA . LEU A 1 87 ? 49.143 -22.680 -53.516 1.00 24.11 87 LEU A CA 1
ATOM 646 C C . LEU A 1 87 ? 48.586 -21.228 -53.691 1.00 24.11 87 LEU A C 1
ATOM 648 O O . LEU A 1 87 ? 47.795 -20.764 -52.875 1.00 24.11 87 LEU A O 1
ATOM 652 N N . PRO A 1 88 ? 49.130 -20.439 -54.661 1.00 27.09 88 PRO A N 1
ATOM 653 C CA . PRO A 1 88 ? 49.449 -19.020 -54.403 1.00 27.09 88 PRO A CA 1
ATOM 654 C C . PRO A 1 88 ? 49.136 -18.029 -55.553 1.00 27.09 88 PRO A C 1
ATOM 656 O O . PRO A 1 88 ? 48.799 -18.435 -56.658 1.00 27.09 88 PRO A O 1
ATOM 659 N N . LEU A 1 89 ? 49.423 -16.730 -55.354 1.00 23.94 89 LEU A N 1
ATOM 660 C CA . LEU A 1 89 ? 49.836 -15.807 -56.434 1.00 23.94 89 LEU A CA 1
ATOM 661 C C . LEU A 1 89 ? 50.714 -14.640 -55.902 1.00 23.94 89 LEU A C 1
ATOM 663 O O . LEU A 1 89 ? 50.531 -14.167 -54.783 1.00 23.94 89 LEU A O 1
ATOM 667 N N . ARG A 1 90 ? 51.726 -14.233 -56.692 1.00 21.97 90 ARG A N 1
ATOM 668 C CA . ARG A 1 90 ? 52.720 -13.137 -56.453 1.00 21.97 90 ARG A CA 1
ATOM 669 C C . ARG A 1 90 ? 52.094 -11.759 -56.820 1.00 21.97 90 ARG A C 1
ATOM 671 O O . ARG A 1 90 ? 51.067 -11.779 -57.480 1.00 21.97 90 ARG A O 1
ATOM 678 N N . ARG A 1 91 ? 52.579 -10.528 -56.542 1.00 25.03 91 ARG A N 1
ATOM 679 C CA . ARG A 1 91 ? 53.858 -9.821 -56.183 1.00 25.03 91 ARG A CA 1
ATOM 680 C C . ARG A 1 91 ? 53.519 -8.676 -55.163 1.00 25.03 91 ARG A C 1
ATOM 682 O O . ARG A 1 91 ? 52.346 -8.526 -54.859 1.00 25.03 91 ARG A O 1
ATOM 689 N N . GLY A 1 92 ? 54.387 -7.802 -54.612 1.00 23.22 92 GLY A N 1
ATOM 690 C CA . GLY A 1 92 ? 55.860 -7.643 -54.574 1.00 23.22 92 GLY A CA 1
ATOM 691 C C . GLY A 1 92 ? 56.315 -6.166 -54.341 1.00 23.22 92 GLY A C 1
ATOM 692 O O . GLY A 1 92 ? 55.748 -5.285 -54.968 1.00 23.22 92 GLY A O 1
ATOM 693 N N . ALA A 1 93 ? 57.367 -5.931 -53.524 1.00 24.45 93 ALA A N 1
ATOM 694 C CA . ALA A 1 93 ? 58.061 -4.640 -53.207 1.00 24.45 93 ALA A CA 1
ATOM 695 C C . ALA A 1 93 ? 57.286 -3.545 -52.404 1.00 24.45 93 ALA A C 1
ATOM 697 O O . ALA A 1 93 ? 56.068 -3.482 -52.478 1.00 24.45 93 ALA A O 1
ATOM 698 N N . GLY A 1 94 ? 57.910 -2.649 -51.605 1.00 22.61 94 GLY A N 1
ATOM 699 C CA . GLY A 1 94 ? 59.296 -2.580 -51.083 1.00 22.61 94 GLY A CA 1
ATOM 700 C C . GLY A 1 94 ? 59.715 -1.194 -50.503 1.00 22.61 94 GLY A C 1
ATOM 701 O O . GLY A 1 94 ? 59.312 -0.185 -51.058 1.00 22.61 94 GLY A O 1
ATOM 702 N N . TRP A 1 95 ? 60.595 -1.175 -49.471 1.00 23.17 95 TRP A N 1
ATOM 703 C CA . TRP A 1 95 ? 61.444 -0.039 -48.975 1.00 23.17 95 TRP A CA 1
ATOM 704 C C . TRP A 1 95 ? 60.739 1.207 -48.346 1.00 23.17 95 TRP A C 1
ATOM 706 O O . TRP A 1 95 ? 59.577 1.454 -48.620 1.00 23.17 95 TRP A O 1
ATOM 716 N N . GLY A 1 96 ? 61.338 2.041 -47.464 1.00 22.11 96 GLY A N 1
ATOM 717 C CA . GLY A 1 96 ? 62.606 1.968 -46.698 1.00 22.11 96 GLY A CA 1
ATOM 718 C C . GLY A 1 96 ? 63.020 3.298 -45.987 1.00 22.11 96 GLY A C 1
ATOM 719 O O . GLY A 1 96 ? 62.857 4.364 -46.560 1.00 22.11 96 GLY A O 1
ATOM 720 N N . GLY A 1 97 ? 63.619 3.225 -44.776 1.00 23.69 97 GLY A N 1
ATOM 721 C CA . GLY A 1 97 ? 64.372 4.303 -44.057 1.00 23.69 97 GLY A CA 1
ATOM 722 C C . GLY A 1 97 ? 63.586 5.467 -43.392 1.00 23.69 97 GLY A C 1
ATOM 723 O O . GLY A 1 97 ? 62.411 5.642 -43.668 1.00 23.69 97 GLY A O 1
ATOM 724 N N . ARG A 1 98 ? 64.168 6.381 -42.583 1.00 22.62 98 ARG A N 1
ATOM 725 C CA . ARG A 1 98 ? 65.046 6.384 -41.362 1.00 22.62 98 ARG A CA 1
ATOM 726 C C . ARG A 1 98 ? 65.584 7.831 -41.125 1.00 22.62 98 ARG A C 1
ATOM 728 O O . ARG A 1 98 ? 65.940 8.483 -42.095 1.00 22.62 98 ARG A O 1
ATOM 735 N N . ARG A 1 99 ? 65.850 8.197 -39.847 1.00 24.17 99 ARG A N 1
ATOM 736 C CA . ARG A 1 99 ? 66.494 9.440 -39.285 1.00 24.17 99 ARG A CA 1
ATOM 737 C C . ARG A 1 99 ? 65.519 10.626 -39.044 1.00 24.17 99 ARG A C 1
ATOM 739 O O . ARG A 1 99 ? 64.716 10.871 -39.928 1.00 24.17 99 ARG A O 1
ATOM 746 N N . LYS A 1 100 ? 65.407 11.339 -37.897 1.00 22.77 100 LYS A N 1
ATOM 747 C CA . LYS A 1 100 ? 66.186 11.600 -36.637 1.00 22.77 100 LYS A CA 1
ATOM 748 C C . LYS A 1 100 ? 67.004 12.913 -36.674 1.00 22.77 100 LYS A C 1
ATOM 750 O O . LYS A 1 100 ? 67.862 12.976 -37.546 1.00 22.77 100 LYS A O 1
ATOM 755 N N . ILE A 1 101 ? 66.807 13.820 -35.684 1.00 24.83 101 ILE A N 1
ATOM 756 C CA . ILE A 1 101 ? 67.795 14.656 -34.913 1.00 24.83 101 ILE A CA 1
ATOM 757 C C . ILE A 1 101 ? 67.210 16.014 -34.399 1.00 24.83 101 ILE A C 1
ATOM 759 O O . ILE A 1 101 ? 66.648 16.754 -35.191 1.00 24.83 101 ILE A O 1
ATOM 763 N N . ASP A 1 102 ? 67.362 16.246 -33.076 1.00 23.45 102 ASP A N 1
ATOM 764 C CA . ASP A 1 102 ? 67.576 17.458 -32.216 1.00 23.45 102 ASP A CA 1
ATOM 765 C C . ASP A 1 102 ? 66.781 18.791 -32.408 1.00 23.45 102 ASP A C 1
ATOM 767 O O . ASP A 1 102 ? 66.282 19.071 -33.487 1.00 23.45 102 ASP A O 1
ATOM 771 N N . GLY A 1 103 ? 66.614 19.701 -31.418 1.00 22.64 103 GLY A N 1
ATOM 772 C CA . GLY A 1 103 ? 66.962 19.731 -29.973 1.00 22.64 103 GLY A CA 1
ATOM 773 C C . GLY A 1 103 ? 66.826 21.147 -29.320 1.00 22.64 103 GLY A C 1
ATOM 774 O O . GLY A 1 103 ? 66.673 22.120 -30.046 1.00 22.64 103 GLY A O 1
ATOM 775 N N . LEU A 1 104 ? 66.960 21.252 -27.973 1.00 23.16 104 LEU A N 1
ATOM 776 C CA . LEU A 1 104 ? 67.166 22.480 -27.128 1.00 23.16 104 LEU A CA 1
ATOM 777 C C . LEU A 1 104 ? 66.023 23.559 -27.019 1.00 23.16 104 LEU A C 1
ATOM 779 O O . LEU A 1 104 ? 65.232 23.687 -27.938 1.00 23.16 104 LEU A O 1
ATOM 783 N N . VAL A 1 105 ? 65.873 24.424 -25.975 1.00 23.00 105 VAL A N 1
ATOM 784 C CA . VAL A 1 105 ? 66.208 24.392 -24.511 1.00 23.00 105 VAL A CA 1
ATOM 785 C C . VAL A 1 105 ? 65.556 25.571 -23.696 1.00 23.00 105 VAL A C 1
ATOM 787 O O . VAL A 1 105 ? 65.270 26.610 -24.273 1.00 23.00 105 VAL A O 1
ATOM 790 N N . ARG A 1 106 ? 65.432 25.434 -22.349 1.00 22.83 106 ARG A N 1
ATOM 791 C CA . ARG A 1 106 ? 65.266 26.453 -21.239 1.00 22.83 106 ARG A CA 1
ATOM 792 C C . ARG A 1 106 ? 63.983 27.318 -21.018 1.00 22.83 106 ARG A C 1
ATOM 794 O O . ARG A 1 106 ? 63.817 28.380 -21.591 1.00 22.83 106 ARG A O 1
ATOM 801 N N . ALA A 1 107 ? 63.184 26.900 -20.021 1.00 23.09 107 ALA A N 1
ATOM 802 C CA . ALA A 1 107 ? 62.991 27.449 -18.643 1.00 23.09 107 ALA A CA 1
ATOM 803 C C . ALA A 1 107 ? 62.898 28.970 -18.280 1.00 23.09 107 ALA A C 1
ATOM 805 O O . ALA A 1 107 ? 63.777 29.751 -18.628 1.00 23.09 107 ALA A O 1
ATOM 806 N N . GLY A 1 108 ? 61.952 29.295 -17.363 1.00 21.84 108 GLY A N 1
ATOM 807 C CA . GLY A 1 108 ? 61.888 30.495 -16.477 1.00 21.84 108 GLY A CA 1
ATOM 808 C C . GLY A 1 108 ? 60.445 31.026 -16.253 1.00 21.84 108 GLY A C 1
ATOM 809 O O . GLY A 1 108 ? 59.881 31.601 -17.169 1.00 21.84 108 GLY A O 1
ATOM 810 N N . CYS A 1 109 ? 59.687 30.675 -15.199 1.00 20.23 109 CYS A N 1
ATOM 811 C CA . CYS A 1 109 ? 59.684 31.129 -13.782 1.00 20.23 109 CYS A CA 1
ATOM 812 C C . CYS A 1 109 ? 58.806 32.369 -13.425 1.00 20.23 109 CYS A C 1
ATOM 814 O O . CYS A 1 109 ? 59.218 33.501 -13.624 1.00 20.23 109 CYS A O 1
ATOM 816 N N . LEU A 1 110 ? 57.660 32.091 -12.767 1.00 22.75 110 LEU A N 1
ATOM 817 C CA . LEU A 1 110 ? 56.991 32.812 -11.647 1.00 22.75 110 LEU A CA 1
ATOM 818 C C . LEU A 1 110 ? 56.687 34.336 -11.695 1.00 22.75 110 LEU A C 1
ATOM 820 O O . LEU A 1 110 ? 57.590 35.142 -11.524 1.00 22.75 110 LEU A O 1
ATOM 824 N N . ALA A 1 111 ? 55.389 34.700 -11.632 1.00 21.89 111 ALA A N 1
ATOM 825 C CA . ALA A 1 111 ? 54.761 35.484 -10.533 1.00 21.89 111 ALA A CA 1
ATOM 826 C C . ALA A 1 111 ? 53.238 35.714 -10.754 1.00 21.89 111 ALA A C 1
ATOM 828 O O . ALA A 1 111 ? 52.760 35.688 -11.884 1.00 21.89 111 ALA A O 1
ATOM 829 N N . ARG A 1 112 ? 52.465 35.951 -9.676 1.00 23.88 112 ARG A N 1
ATOM 830 C CA . ARG A 1 112 ? 51.049 36.408 -9.704 1.00 23.88 112 ARG A CA 1
ATOM 831 C C . ARG A 1 112 ? 50.960 37.909 -9.394 1.00 23.88 112 ARG A C 1
ATOM 833 O O . ARG A 1 112 ? 51.758 38.387 -8.592 1.00 23.88 112 ARG A O 1
ATOM 840 N N . PRO A 1 113 ? 49.914 38.599 -9.884 1.00 22.86 113 PRO A N 1
ATOM 841 C CA . PRO A 1 113 ? 49.035 39.300 -8.935 1.00 22.86 113 PRO A CA 1
ATOM 842 C C . PRO A 1 113 ? 47.524 39.210 -9.255 1.00 22.86 113 PRO A C 1
ATOM 844 O O . PRO A 1 113 ? 47.097 38.800 -10.330 1.00 22.86 113 PRO A O 1
ATOM 847 N N . THR A 1 114 ? 46.714 39.627 -8.282 1.00 22.23 114 THR A N 1
ATOM 848 C CA . THR A 1 114 ? 45.241 39.792 -8.292 1.00 22.23 114 THR A CA 1
ATOM 849 C C . THR A 1 114 ? 44.900 41.160 -7.681 1.00 22.23 114 THR A C 1
ATOM 851 O O . THR A 1 114 ? 45.727 41.650 -6.912 1.00 22.23 114 THR A O 1
ATOM 854 N N . PRO A 1 115 ? 43.661 41.688 -7.767 1.00 32.75 115 PRO A N 1
ATOM 855 C CA . PRO A 1 115 ? 42.677 41.660 -8.860 1.00 32.75 115 PRO A CA 1
ATOM 856 C C . PRO A 1 115 ? 42.130 43.080 -9.188 1.00 32.75 115 PRO A C 1
ATOM 858 O O . PRO A 1 115 ? 42.196 43.977 -8.353 1.00 32.75 115 PRO A O 1
ATOM 861 N N . GLN A 1 116 ? 41.455 43.281 -10.328 1.00 21.81 116 GLN A N 1
ATOM 862 C CA . GLN A 1 116 ? 40.568 44.446 -10.530 1.00 21.81 116 GLN A CA 1
ATOM 863 C C . GLN A 1 116 ? 39.282 44.068 -11.284 1.00 21.81 116 GLN A C 1
ATOM 865 O O . GLN A 1 116 ? 39.292 43.224 -12.176 1.00 21.81 116 GLN A O 1
ATOM 870 N N . ARG A 1 117 ? 38.159 44.680 -10.880 1.00 24.84 117 ARG A N 1
ATOM 871 C CA . ARG A 1 117 ? 36.820 44.518 -11.476 1.00 24.84 117 ARG A CA 1
ATOM 872 C C . ARG A 1 117 ? 36.562 45.618 -12.510 1.00 24.84 117 ARG A C 1
ATOM 874 O O . ARG A 1 117 ? 36.627 46.777 -12.120 1.00 24.84 117 ARG A O 1
ATOM 881 N N . VAL A 1 118 ? 36.071 45.264 -13.701 1.00 21.42 118 VAL A N 1
ATOM 882 C CA . VAL A 1 118 ? 35.010 46.011 -14.418 1.00 21.42 118 VAL A CA 1
ATOM 883 C C . VAL A 1 118 ? 34.095 44.996 -15.129 1.00 21.42 118 VAL A C 1
ATOM 885 O O . VAL A 1 118 ? 34.512 43.889 -15.458 1.00 21.42 118 VAL A O 1
ATOM 888 N N . SER A 1 119 ? 32.819 45.346 -15.269 1.00 22.73 119 SER A N 1
ATOM 889 C CA . SER A 1 119 ? 31.687 44.525 -15.719 1.00 22.73 119 SER A CA 1
ATOM 890 C C . SER A 1 119 ? 31.511 44.393 -17.242 1.00 22.73 119 SER A C 1
ATOM 892 O O . SER A 1 119 ? 31.672 45.378 -17.957 1.00 22.73 119 SER A O 1
ATOM 894 N N . GLY A 1 120 ? 30.992 43.246 -17.701 1.00 20.44 120 GLY A N 1
ATOM 895 C CA . GLY A 1 120 ? 30.403 43.048 -19.036 1.00 20.44 120 GLY A CA 1
ATOM 896 C C . GLY A 1 120 ? 29.597 41.738 -19.113 1.00 20.44 120 GLY A C 1
ATOM 897 O O . GLY A 1 120 ? 30.048 40.723 -18.592 1.00 20.44 120 GLY A O 1
ATOM 898 N N . ALA A 1 121 ? 28.390 41.771 -19.695 1.00 21.72 121 ALA A N 1
ATOM 899 C CA . ALA A 1 121 ? 27.436 40.647 -19.795 1.00 21.72 121 ALA A CA 1
ATOM 900 C C . ALA A 1 121 ? 28.071 39.364 -20.398 1.00 21.72 121 ALA A C 1
ATOM 902 O O . ALA A 1 121 ? 28.775 39.451 -21.394 1.00 21.72 121 ALA A O 1
ATOM 903 N N . ALA A 1 122 ? 27.973 38.167 -19.805 1.00 22.73 122 ALA A N 1
ATOM 904 C CA . ALA A 1 122 ? 26.795 37.344 -19.472 1.00 22.73 122 ALA A CA 1
ATOM 905 C C . ALA A 1 122 ? 26.239 36.487 -20.638 1.00 22.73 122 ALA A C 1
ATOM 907 O O . ALA A 1 122 ? 25.211 36.810 -21.224 1.00 22.73 122 ALA A O 1
ATOM 908 N N . LEU A 1 123 ? 26.862 35.320 -20.861 1.00 25.38 123 LEU A N 1
ATOM 909 C CA . LEU A 1 123 ? 26.226 34.108 -21.407 1.00 25.38 123 LEU A CA 1
ATOM 910 C C . LEU A 1 123 ? 26.686 32.873 -20.608 1.00 25.38 123 LEU A C 1
ATOM 912 O O . LEU A 1 123 ? 27.410 32.013 -21.092 1.00 25.38 123 LEU A O 1
ATOM 916 N N . GLY A 1 124 ? 26.271 32.806 -19.340 1.00 23.80 124 GLY A N 1
ATOM 917 C CA . GLY A 1 124 ? 26.410 31.616 -18.499 1.00 23.80 124 GLY A CA 1
ATOM 918 C C . GLY A 1 124 ? 25.031 31.095 -18.106 1.00 23.80 124 GLY A C 1
ATOM 919 O O . GLY A 1 124 ? 24.328 31.748 -17.336 1.00 23.80 124 GLY A O 1
ATOM 920 N N . GLY A 1 125 ? 24.637 29.932 -18.631 1.00 24.59 125 GLY A N 1
ATOM 921 C CA . GLY A 1 125 ? 23.431 29.227 -18.184 1.00 24.59 125 GLY A CA 1
ATOM 922 C C . GLY A 1 125 ? 23.586 28.745 -16.732 1.00 24.59 125 GLY A C 1
ATOM 923 O O . GLY A 1 125 ? 24.695 28.398 -16.322 1.00 24.59 125 GLY A O 1
ATOM 924 N N . PRO A 1 126 ? 22.519 28.736 -15.913 1.00 26.88 126 PRO A N 1
ATOM 925 C CA . PRO A 1 126 ? 22.667 28.581 -14.473 1.00 26.88 126 PRO A CA 1
ATOM 926 C C . PRO A 1 126 ? 23.092 27.164 -14.078 1.00 26.88 126 PRO A C 1
ATOM 928 O O . PRO A 1 126 ? 22.419 26.182 -14.398 1.00 26.88 126 PRO A O 1
ATOM 931 N N . HIS A 1 127 ? 24.142 27.074 -13.256 1.00 33.97 127 HIS A N 1
ATOM 932 C CA . HIS A 1 127 ? 24.415 25.900 -12.429 1.00 33.97 127 HIS A CA 1
ATOM 933 C C . HIS A 1 127 ? 23.304 25.724 -11.382 1.00 33.97 127 HIS A C 1
ATOM 935 O O . HIS A 1 127 ? 23.445 26.090 -10.215 1.00 33.97 127 HIS A O 1
ATOM 941 N N . GLY A 1 128 ? 22.180 25.147 -11.801 1.00 21.73 128 GLY A N 1
ATOM 942 C CA . GLY A 1 128 ? 21.165 24.649 -10.887 1.00 21.73 128 GLY A CA 1
ATOM 943 C C . GLY A 1 128 ? 21.736 23.489 -10.077 1.00 21.73 128 GLY A C 1
ATOM 944 O O . GLY A 1 128 ? 22.052 22.436 -10.632 1.00 21.73 128 GLY A O 1
ATOM 945 N N . ALA A 1 129 ? 21.851 23.663 -8.759 1.00 21.36 129 ALA A N 1
ATOM 946 C CA . ALA A 1 129 ? 22.082 22.541 -7.860 1.00 21.36 129 ALA A CA 1
ATOM 947 C C . ALA A 1 129 ? 20.976 21.497 -8.089 1.00 21.36 129 ALA A C 1
ATOM 949 O O . ALA A 1 129 ? 19.791 21.835 -8.062 1.00 21.36 129 ALA A O 1
ATOM 950 N N . VAL A 1 130 ? 21.353 20.237 -8.332 1.00 24.31 130 VAL A N 1
ATOM 951 C CA . VAL A 1 130 ? 20.391 19.161 -8.614 1.00 24.31 130 VAL A CA 1
ATOM 952 C C . VAL A 1 130 ? 19.598 18.854 -7.345 1.00 24.31 130 VAL A C 1
ATOM 954 O O . VAL A 1 130 ? 20.003 18.049 -6.504 1.00 24.31 130 VAL A O 1
ATOM 957 N N . TYR A 1 131 ? 18.461 19.529 -7.198 1.00 20.83 131 TYR A N 1
ATOM 958 C CA . TYR A 1 131 ? 17.552 19.347 -6.080 1.00 20.83 131 TYR A CA 1
ATOM 959 C C . TYR A 1 131 ? 16.767 18.050 -6.293 1.00 20.83 131 TYR A C 1
ATOM 961 O O . TYR A 1 131 ? 15.859 17.981 -7.119 1.00 20.83 131 TYR A O 1
ATOM 969 N N . PHE A 1 132 ? 17.142 16.994 -5.571 1.00 23.89 132 PHE A N 1
ATOM 970 C CA . PHE A 1 132 ? 16.412 15.728 -5.575 1.00 23.89 132 PHE A CA 1
ATOM 971 C C . PHE A 1 132 ? 15.243 15.806 -4.576 1.00 23.89 132 PHE A C 1
ATOM 973 O O . PHE A 1 132 ? 15.503 15.761 -3.370 1.00 23.89 132 PHE A O 1
ATOM 980 N N . PRO A 1 133 ? 13.968 15.872 -5.010 1.00 21.50 133 PRO A N 1
ATOM 981 C CA . PRO A 1 133 ? 12.848 15.697 -4.092 1.00 21.50 133 PRO A CA 1
ATOM 982 C C . PRO A 1 133 ? 12.881 14.284 -3.488 1.00 21.50 133 PRO A C 1
ATOM 984 O O . PRO A 1 133 ? 13.112 13.283 -4.171 1.00 21.50 133 PRO A O 1
ATOM 987 N N . SER A 1 134 ? 12.664 14.199 -2.178 1.00 24.52 134 SER A N 1
ATOM 988 C CA . SER A 1 134 ? 12.892 13.022 -1.332 1.00 24.52 134 SER A CA 1
ATOM 989 C C . SER A 1 134 ? 11.794 11.942 -1.444 1.00 24.52 134 SER A C 1
ATOM 991 O O . SER A 1 134 ? 11.196 11.541 -0.449 1.00 24.52 134 SER A O 1
ATOM 993 N N . GLY A 1 135 ? 11.547 11.426 -2.656 1.00 25.52 135 GLY A N 1
ATOM 994 C CA . GLY A 1 135 ? 10.429 10.511 -2.954 1.00 25.52 135 GLY A CA 1
ATOM 995 C C . GLY A 1 135 ? 10.744 9.015 -3.150 1.00 25.52 135 GLY A C 1
ATOM 996 O O . GLY A 1 135 ? 9.821 8.209 -3.216 1.00 25.52 135 GLY A O 1
ATOM 997 N N . THR A 1 136 ? 12.007 8.582 -3.254 1.00 30.58 136 THR A N 1
ATOM 998 C CA . THR A 1 136 ? 12.339 7.254 -3.840 1.00 30.58 136 THR A CA 1
ATOM 999 C C . THR A 1 136 ? 12.228 6.032 -2.910 1.00 30.58 136 THR A C 1
ATOM 1001 O O . THR A 1 136 ? 12.379 4.896 -3.365 1.00 30.58 136 THR A O 1
ATOM 1004 N N . LYS A 1 137 ? 11.948 6.205 -1.610 1.00 27.38 137 LYS A N 1
ATOM 1005 C CA . LYS A 1 137 ? 11.927 5.094 -0.631 1.00 27.38 137 LYS A CA 1
ATOM 1006 C C . LYS A 1 137 ? 10.654 4.236 -0.735 1.00 27.38 137 LYS A C 1
ATOM 1008 O O . LYS A 1 137 ? 9.712 4.421 0.043 1.00 27.38 137 LYS A O 1
ATOM 1013 N N . GLY A 1 138 ? 10.662 3.271 -1.657 1.00 27.53 138 GLY A N 1
ATOM 1014 C CA . GLY A 1 138 ? 9.615 2.244 -1.806 1.00 27.53 138 GLY A CA 1
ATOM 1015 C C . GLY A 1 138 ? 9.514 1.561 -3.179 1.00 27.53 138 GLY A C 1
ATOM 1016 O O . GLY A 1 138 ? 8.579 0.793 -3.397 1.00 27.53 138 GLY A O 1
ATOM 1017 N N . GLN A 1 139 ? 10.420 1.846 -4.118 1.00 37.84 139 GLN A N 1
ATOM 1018 C CA . GLN A 1 139 ? 10.410 1.230 -5.449 1.00 37.84 139 GLN A CA 1
ATOM 1019 C C . GLN A 1 139 ? 10.873 -0.237 -5.400 1.00 37.84 139 GLN A C 1
ATOM 1021 O O . GLN A 1 139 ? 11.692 -0.612 -4.561 1.00 37.84 139 GLN A O 1
ATOM 1026 N N . ARG A 1 140 ? 10.398 -1.067 -6.343 1.00 32.22 140 ARG A N 1
ATOM 1027 C CA . ARG A 1 140 ? 11.159 -2.274 -6.704 1.00 32.22 140 ARG A CA 1
ATOM 1028 C C . ARG A 1 140 ? 12.468 -1.841 -7.356 1.00 32.22 140 ARG A C 1
ATOM 1030 O O . ARG A 1 140 ? 12.444 -0.870 -8.112 1.00 32.22 140 ARG A O 1
ATOM 1037 N N . PRO A 1 141 ? 13.559 -2.597 -7.168 1.00 28.72 141 PRO A N 1
ATOM 1038 C CA . PRO A 1 141 ? 14.743 -2.409 -7.984 1.00 28.72 141 PRO A CA 1
ATOM 1039 C C . PRO A 1 141 ? 14.372 -2.551 -9.460 1.00 28.72 141 PRO A C 1
ATOM 1041 O O . PRO A 1 141 ? 13.850 -3.588 -9.882 1.00 28.72 141 PRO A O 1
ATOM 1044 N N . LEU A 1 142 ? 14.718 -1.536 -10.253 1.00 34.00 142 LEU A N 1
ATOM 1045 C CA . LEU A 1 142 ? 15.051 -1.766 -11.652 1.00 34.00 142 LEU A CA 1
ATOM 1046 C C . LEU A 1 142 ? 16.134 -2.849 -11.666 1.00 34.00 142 LEU A C 1
ATOM 1048 O O . LEU A 1 142 ? 17.201 -2.689 -11.066 1.00 34.00 142 LEU A O 1
ATOM 1052 N N . VAL A 1 143 ? 15.829 -3.988 -12.286 1.00 29.98 143 VAL A N 1
ATOM 1053 C CA . VAL A 1 143 ? 16.745 -5.126 -12.326 1.00 29.98 143 VAL A CA 1
ATOM 1054 C C . VAL A 1 143 ? 17.830 -4.829 -13.352 1.00 29.98 143 VAL A C 1
ATOM 1056 O O . VAL A 1 143 ? 17.731 -5.210 -14.514 1.00 29.98 143 VAL A O 1
ATOM 1059 N N . PHE A 1 144 ? 18.876 -4.139 -12.905 1.00 33.84 144 PHE A N 1
ATOM 1060 C CA . PHE A 1 144 ? 20.109 -3.999 -13.661 1.00 33.84 144 PHE A CA 1
ATOM 1061 C C . PHE A 1 144 ? 20.969 -5.243 -13.448 1.00 33.84 144 PHE A C 1
ATOM 1063 O O . PHE A 1 144 ? 21.520 -5.424 -12.356 1.00 33.84 144 PHE A O 1
ATOM 1070 N N . PRO A 1 145 ? 21.147 -6.103 -14.464 1.00 29.14 145 PRO A N 1
ATOM 1071 C CA . PRO A 1 145 ? 22.224 -7.064 -14.416 1.00 29.14 145 PRO A CA 1
ATOM 1072 C C . PRO A 1 145 ? 23.532 -6.274 -14.514 1.00 29.14 145 PRO A C 1
ATOM 1074 O O . PRO A 1 145 ? 23.924 -5.834 -15.595 1.00 29.14 145 PRO A O 1
ATOM 1077 N N . VAL A 1 146 ? 24.257 -6.136 -13.401 1.00 30.41 146 VAL A N 1
ATOM 1078 C CA . VAL A 1 146 ? 25.693 -5.816 -13.447 1.00 30.41 146 VAL A CA 1
ATOM 1079 C C . VAL A 1 146 ? 26.418 -7.064 -13.955 1.00 30.41 146 VAL A C 1
ATOM 1081 O O . VAL A 1 146 ? 27.094 -7.788 -13.224 1.00 30.41 146 VAL A O 1
ATOM 1084 N N . LEU A 1 147 ? 26.205 -7.359 -15.236 1.00 34.84 147 LEU A N 1
ATOM 1085 C CA . LEU A 1 147 ? 26.822 -8.455 -15.961 1.00 34.84 147 LEU A CA 1
ATOM 1086 C C . LEU A 1 147 ? 28.226 -7.988 -16.348 1.00 34.84 147 LEU A C 1
ATOM 1088 O O . LEU A 1 147 ? 28.483 -7.516 -17.454 1.00 34.84 147 LEU A O 1
ATOM 1092 N N . ALA A 1 148 ? 29.146 -8.080 -15.389 1.00 30.75 148 ALA A N 1
ATOM 1093 C CA . ALA A 1 148 ? 30.569 -7.909 -15.636 1.00 30.75 148 ALA A CA 1
ATOM 1094 C C . ALA A 1 148 ? 31.061 -9.079 -16.506 1.00 30.75 148 ALA A C 1
ATOM 1096 O O . ALA A 1 148 ? 31.545 -10.093 -16.001 1.00 30.75 148 ALA A O 1
ATOM 1097 N N . VAL A 1 149 ? 30.887 -8.957 -17.826 1.00 30.98 149 VAL A N 1
ATOM 1098 C CA . VAL A 1 149 ? 31.321 -9.964 -18.797 1.00 30.98 149 VAL A CA 1
ATOM 1099 C C . VAL A 1 149 ? 32.842 -9.963 -18.868 1.00 30.98 149 VAL A C 1
ATOM 1101 O O . VAL A 1 149 ? 33.467 -9.171 -19.574 1.00 30.98 149 VAL A O 1
ATOM 1104 N N . LEU A 1 150 ? 33.443 -10.892 -18.130 1.00 29.75 150 LEU A N 1
ATOM 1105 C CA . LEU A 1 150 ? 34.841 -11.255 -18.286 1.00 29.75 150 LEU A CA 1
ATOM 1106 C C . LEU A 1 150 ? 35.017 -11.951 -19.644 1.00 29.75 150 LEU A C 1
ATOM 1108 O O . LEU A 1 150 ? 34.752 -13.147 -19.768 1.00 29.75 150 LEU A O 1
ATOM 1112 N N . ARG A 1 151 ? 35.534 -11.236 -20.653 1.00 29.64 151 ARG A N 1
ATOM 1113 C CA . ARG A 1 151 ? 36.322 -11.910 -21.699 1.00 29.64 151 ARG A CA 1
ATOM 1114 C C . ARG A 1 151 ? 37.492 -12.585 -20.985 1.00 29.64 151 ARG A C 1
ATOM 1116 O O . ARG A 1 151 ? 38.176 -11.914 -20.220 1.00 29.64 151 ARG A O 1
ATOM 1123 N N . GLY A 1 152 ? 37.656 -13.895 -21.171 1.00 29.81 152 GLY A N 1
ATOM 1124 C CA . GLY A 1 152 ? 38.431 -14.772 -20.283 1.00 29.81 152 GLY A CA 1
ATOM 1125 C C . GLY A 1 152 ? 39.890 -14.365 -20.053 1.00 29.81 152 GLY A C 1
ATOM 1126 O O . GLY A 1 152 ? 40.785 -14.873 -20.719 1.00 29.81 152 GLY A O 1
ATOM 1127 N N . GLY A 1 153 ? 40.125 -13.484 -19.080 1.00 34.41 153 GLY A N 1
ATOM 1128 C CA . GLY A 1 153 ? 41.444 -13.127 -18.572 1.00 34.41 153 GLY A CA 1
ATOM 1129 C C . GLY A 1 153 ? 41.839 -13.928 -17.322 1.00 34.41 153 GLY A C 1
ATOM 1130 O O . GLY A 1 153 ? 40.995 -14.574 -16.690 1.00 34.41 153 GLY A O 1
ATOM 1131 N N . PRO A 1 154 ? 43.130 -13.898 -16.941 1.00 37.44 154 PRO A N 1
ATOM 1132 C CA . PRO A 1 154 ? 43.664 -14.673 -15.821 1.00 37.44 154 PRO A CA 1
ATOM 1133 C C . PRO A 1 154 ? 43.054 -14.277 -14.465 1.00 37.44 154 PRO A C 1
ATOM 1135 O O . PRO A 1 154 ? 42.485 -13.195 -14.303 1.00 37.44 154 PRO A O 1
ATOM 1138 N N . ARG A 1 155 ? 43.222 -15.154 -13.458 1.00 42.06 155 ARG A N 1
ATOM 1139 C CA . ARG A 1 155 ? 42.583 -15.071 -12.122 1.00 42.06 155 ARG A CA 1
ATOM 1140 C C . ARG A 1 155 ? 42.650 -13.680 -11.460 1.00 42.06 155 ARG A C 1
ATOM 1142 O O . ARG A 1 155 ? 41.704 -13.324 -10.763 1.00 42.06 155 ARG A O 1
ATOM 1149 N N . HIS A 1 156 ? 43.692 -12.883 -11.715 1.00 37.94 156 HIS A N 1
ATOM 1150 C CA . HIS A 1 156 ? 43.829 -11.502 -11.227 1.00 37.94 156 HIS A CA 1
ATOM 1151 C C . HIS A 1 156 ? 42.673 -10.554 -11.601 1.00 37.94 156 HIS A C 1
ATOM 1153 O O . HIS A 1 156 ? 42.371 -9.652 -10.824 1.00 37.94 156 HIS A O 1
ATOM 1159 N N . GLN A 1 157 ? 41.974 -10.745 -12.728 1.00 39.44 157 GLN A N 1
ATOM 1160 C CA . GLN A 1 157 ? 40.839 -9.871 -13.070 1.00 39.44 157 GLN A CA 1
ATOM 1161 C C . GLN A 1 157 ? 39.657 -10.021 -12.098 1.00 39.44 157 GLN A C 1
ATOM 1163 O O . GLN A 1 157 ? 38.920 -9.060 -11.880 1.00 39.44 157 GLN A O 1
ATOM 1168 N N . ARG A 1 158 ? 39.487 -11.184 -11.449 1.00 41.12 158 ARG A N 1
ATOM 1169 C CA . ARG A 1 158 ? 38.412 -11.382 -10.458 1.00 41.12 158 ARG A CA 1
ATOM 1170 C C . ARG A 1 158 ? 38.620 -10.534 -9.198 1.00 41.12 158 ARG A C 1
ATOM 1172 O O . ARG A 1 158 ? 37.637 -10.085 -8.612 1.00 41.12 158 ARG A O 1
ATOM 1179 N N . THR A 1 159 ? 39.870 -10.273 -8.813 1.00 43.94 159 THR A N 1
ATOM 1180 C CA . THR A 1 159 ? 40.220 -9.549 -7.580 1.00 43.94 159 THR A CA 1
ATOM 1181 C C . THR A 1 159 ? 39.828 -8.068 -7.627 1.00 43.94 159 THR A C 1
ATOM 1183 O O . THR A 1 159 ? 39.431 -7.512 -6.608 1.00 43.94 159 THR A O 1
ATOM 1186 N N . PHE A 1 160 ? 39.870 -7.434 -8.806 1.00 47.88 160 PHE A N 1
ATOM 1187 C CA . PHE A 1 160 ? 39.519 -6.015 -8.983 1.00 47.88 160 PHE A CA 1
ATOM 1188 C C . PHE A 1 160 ? 38.014 -5.755 -9.162 1.00 47.88 160 PHE A C 1
ATOM 1190 O O . PHE A 1 160 ? 37.531 -4.671 -8.833 1.00 47.88 160 PHE A O 1
ATOM 1197 N N . VAL A 1 161 ? 37.258 -6.731 -9.674 1.00 53.94 161 VAL A N 1
ATOM 1198 C CA . VAL A 1 161 ? 35.835 -6.544 -10.018 1.00 53.94 161 VAL A CA 1
ATOM 1199 C C . VAL A 1 161 ? 34.928 -6.579 -8.786 1.00 53.94 161 VAL A C 1
ATOM 1201 O O . VAL A 1 161 ? 33.982 -5.799 -8.710 1.00 53.94 161 VAL A O 1
ATOM 1204 N N . VAL A 1 162 ? 35.209 -7.434 -7.795 1.00 60.44 162 VAL A N 1
ATOM 1205 C CA . VAL A 1 162 ? 34.355 -7.564 -6.596 1.00 60.44 162 VAL A CA 1
ATOM 1206 C C . VAL A 1 162 ? 34.307 -6.276 -5.750 1.00 60.44 162 VAL A C 1
ATOM 1208 O O . VAL A 1 162 ? 33.198 -5.875 -5.387 1.00 60.44 162 VAL A O 1
ATOM 1211 N N . PRO A 1 163 ? 35.426 -5.568 -5.479 1.00 67.44 163 PRO A N 1
ATOM 1212 C CA . PRO A 1 163 ? 35.384 -4.262 -4.817 1.00 67.44 163 PRO A CA 1
ATOM 1213 C C . PRO A 1 163 ? 34.581 -3.222 -5.607 1.00 67.44 163 PRO A C 1
ATOM 1215 O O . PRO A 1 163 ? 33.715 -2.566 -5.037 1.00 67.44 163 PRO A O 1
ATOM 1218 N N . LYS A 1 164 ? 34.781 -3.127 -6.930 1.00 66.88 164 LYS A N 1
ATOM 1219 C CA . LYS A 1 164 ? 34.055 -2.160 -7.771 1.00 66.88 164 LYS A CA 1
ATOM 1220 C C . LYS A 1 164 ? 32.560 -2.447 -7.884 1.00 66.88 164 LYS A C 1
ATOM 1222 O O . LYS A 1 164 ? 31.773 -1.506 -7.910 1.00 66.88 164 LYS A O 1
ATOM 1227 N N . ALA A 1 165 ? 32.156 -3.717 -7.878 1.00 66.75 165 ALA A N 1
ATOM 1228 C CA . ALA A 1 165 ? 30.748 -4.088 -7.773 1.00 66.75 165 ALA A CA 1
ATOM 1229 C C . ALA A 1 165 ? 30.141 -3.624 -6.436 1.00 66.75 165 ALA A C 1
ATOM 1231 O O . ALA A 1 165 ? 29.054 -3.060 -6.436 1.00 66.75 165 ALA A O 1
ATOM 1232 N N . ARG A 1 166 ? 30.865 -3.777 -5.316 1.00 73.56 166 ARG A N 1
ATOM 1233 C CA . ARG A 1 166 ? 30.428 -3.300 -3.991 1.00 73.56 166 ARG A CA 1
ATOM 1234 C C . ARG A 1 166 ? 30.345 -1.770 -3.915 1.00 73.56 166 ARG A C 1
ATOM 1236 O O . ARG A 1 166 ? 29.414 -1.243 -3.314 1.00 73.56 166 ARG A O 1
ATOM 1243 N N . ASP A 1 167 ? 31.290 -1.050 -4.519 1.00 77.12 167 ASP A N 1
ATOM 1244 C CA . ASP A 1 167 ? 31.237 0.417 -4.611 1.00 77.12 167 ASP A CA 1
ATOM 1245 C C . ASP A 1 167 ? 30.011 0.875 -5.421 1.00 77.12 167 ASP A C 1
ATOM 1247 O O . ASP A 1 167 ? 29.314 1.808 -5.029 1.00 77.12 167 ASP A O 1
ATOM 1251 N N . PHE A 1 168 ? 29.701 0.179 -6.519 1.00 73.94 168 PHE A N 1
ATOM 1252 C CA . PHE A 1 168 ? 28.524 0.452 -7.343 1.00 73.94 168 PHE A CA 1
ATOM 1253 C C . PHE A 1 168 ? 27.204 0.109 -6.627 1.00 73.94 168 PHE A C 1
ATOM 1255 O O . PHE A 1 168 ? 26.271 0.907 -6.669 1.00 73.94 168 PHE A O 1
ATOM 1262 N N . GLU A 1 169 ? 27.140 -1.016 -5.903 1.00 73.94 169 GLU A N 1
ATOM 1263 C CA . GLU A 1 169 ? 26.013 -1.376 -5.024 1.00 73.94 169 GLU A CA 1
ATOM 1264 C C . GLU A 1 169 ? 25.749 -0.264 -3.984 1.00 73.94 169 GLU A C 1
ATOM 1266 O O . GLU A 1 169 ? 24.606 0.162 -3.832 1.00 73.94 169 GLU A O 1
ATOM 1271 N N . LYS A 1 170 ? 26.797 0.283 -3.342 1.00 80.50 170 LYS A N 1
ATOM 1272 C CA . LYS A 1 170 ? 26.681 1.420 -2.402 1.00 80.50 170 LYS A CA 1
ATOM 1273 C C . LYS A 1 170 ? 26.171 2.703 -3.065 1.00 80.50 170 LYS A C 1
ATOM 1275 O O . LYS A 1 170 ? 25.333 3.389 -2.489 1.00 80.50 170 LYS A O 1
ATOM 1280 N N . LEU A 1 171 ? 26.669 3.047 -4.255 1.00 79.50 171 LEU A N 1
ATOM 1281 C CA . LEU A 1 171 ? 26.208 4.232 -4.995 1.00 79.50 171 LEU A CA 1
ATOM 1282 C C . LEU A 1 171 ? 24.735 4.109 -5.411 1.00 79.50 171 LEU A C 1
ATOM 1284 O O . LEU A 1 171 ? 24.014 5.108 -5.435 1.00 79.50 171 LEU A O 1
ATOM 1288 N N . LEU A 1 172 ? 24.278 2.888 -5.700 1.00 75.75 172 LEU A N 1
ATOM 1289 C CA . LEU A 1 172 ? 22.891 2.601 -6.052 1.00 75.75 172 LEU A CA 1
ATOM 1290 C C . LEU A 1 172 ? 21.946 2.433 -4.856 1.00 75.75 172 LEU A C 1
ATOM 1292 O O . LEU A 1 172 ? 20.746 2.375 -5.097 1.00 75.75 172 LEU A O 1
ATOM 1296 N N . ASP A 1 173 ? 22.413 2.399 -3.602 1.00 75.06 173 ASP A N 1
ATOM 1297 C CA . ASP A 1 173 ? 21.608 2.076 -2.402 1.00 75.06 173 ASP A CA 1
ATOM 1298 C C . ASP A 1 173 ? 20.275 2.854 -2.297 1.00 75.06 173 ASP A C 1
ATOM 1300 O O . ASP A 1 173 ? 19.231 2.298 -1.947 1.00 75.06 173 ASP A O 1
ATOM 1304 N N . ARG A 1 174 ? 20.261 4.120 -2.745 1.00 69.69 174 ARG A N 1
ATOM 1305 C CA . ARG A 1 174 ? 19.056 4.976 -2.843 1.00 69.69 174 ARG A CA 1
ATOM 1306 C C . ARG A 1 174 ? 17.934 4.417 -3.737 1.00 69.69 174 ARG A C 1
ATOM 1308 O O . ARG A 1 174 ? 16.791 4.852 -3.600 1.00 69.69 174 ARG A O 1
ATOM 1315 N N . CYS A 1 175 ? 18.269 3.501 -4.643 1.00 67.94 175 CYS A N 1
ATOM 1316 C CA . CYS A 1 175 ? 17.379 2.776 -5.556 1.00 67.94 175 CYS A CA 1
ATOM 1317 C C . CYS A 1 175 ? 17.105 1.331 -5.084 1.00 67.94 175 CYS A C 1
ATOM 1319 O O . CYS A 1 175 ? 16.472 0.564 -5.807 1.00 67.94 175 CYS A O 1
ATOM 1321 N N . SER A 1 176 ? 17.605 0.949 -3.899 1.00 68.69 176 SER A N 1
ATOM 1322 C CA . SER A 1 176 ? 17.456 -0.376 -3.276 1.00 68.69 176 SER A CA 1
ATOM 1323 C C . SER A 1 176 ? 17.786 -1.544 -4.226 1.00 68.69 176 SER A C 1
ATOM 1325 O O . SER A 1 176 ? 16.927 -2.389 -4.492 1.00 68.69 176 SER A O 1
ATOM 1327 N N . PRO A 1 177 ? 19.016 -1.591 -4.777 1.00 72.75 177 PRO A N 1
ATOM 1328 C CA . PRO A 1 177 ? 19.403 -2.538 -5.812 1.00 72.75 177 PRO A CA 1
ATOM 1329 C C . PRO A 1 177 ? 19.363 -3.967 -5.271 1.00 72.75 177 PRO A C 1
ATOM 1331 O O . PRO A 1 177 ? 19.804 -4.243 -4.156 1.00 72.75 177 PRO A O 1
ATOM 1334 N N . ARG A 1 178 ? 18.885 -4.906 -6.090 1.00 76.38 178 ARG A N 1
ATOM 1335 C CA . ARG A 1 178 ? 18.900 -6.331 -5.754 1.00 76.38 178 ARG A CA 1
ATOM 1336 C C . ARG A 1 178 ? 19.885 -7.068 -6.641 1.00 76.38 178 ARG A C 1
ATOM 1338 O O . ARG A 1 178 ? 19.766 -7.057 -7.864 1.00 76.38 178 ARG A O 1
ATOM 1345 N N . ARG A 1 179 ? 20.829 -7.757 -6.005 1.00 78.50 179 ARG A N 1
ATOM 1346 C CA . ARG A 1 179 ? 21.768 -8.640 -6.689 1.00 78.50 179 ARG A CA 1
ATOM 1347 C C . ARG A 1 179 ? 21.034 -9.861 -7.245 1.00 78.50 179 ARG A C 1
ATOM 1349 O O . ARG A 1 179 ? 20.304 -10.532 -6.517 1.00 78.50 179 ARG A O 1
ATOM 1356 N N . LEU A 1 180 ? 21.241 -10.135 -8.530 1.00 83.31 180 LEU A N 1
ATOM 1357 C CA . LEU A 1 180 ? 20.717 -11.330 -9.188 1.00 83.31 180 LEU A CA 1
ATOM 1358 C C . LEU A 1 180 ? 21.452 -12.583 -8.705 1.00 83.31 180 LEU A C 1
ATOM 1360 O O . LEU A 1 180 ? 22.661 -12.554 -8.462 1.00 83.31 180 LEU A O 1
ATOM 1364 N N . SER A 1 181 ? 20.706 -13.673 -8.566 1.00 86.00 181 SER A N 1
ATOM 1365 C CA . SER A 1 181 ? 21.126 -14.880 -7.859 1.00 86.00 181 SER A CA 1
ATOM 1366 C C . SER A 1 181 ? 20.788 -16.166 -8.626 1.00 86.00 181 SER A C 1
ATOM 1368 O O . SER A 1 181 ? 20.219 -16.143 -9.723 1.00 86.00 181 SER A O 1
ATOM 1370 N N . ILE A 1 182 ? 21.175 -17.304 -8.045 1.00 92.12 182 ILE A N 1
ATOM 1371 C CA . ILE A 1 182 ? 20.668 -18.625 -8.421 1.00 92.12 182 ILE A CA 1
ATOM 1372 C C . ILE A 1 182 ? 19.692 -19.054 -7.326 1.00 92.12 182 ILE A C 1
ATOM 1374 O O . ILE A 1 182 ? 20.060 -19.034 -6.152 1.00 92.12 182 ILE A O 1
ATOM 1378 N N . TYR A 1 183 ? 18.483 -19.465 -7.702 1.00 90.38 183 TYR A N 1
ATOM 1379 C CA . TYR A 1 183 ? 17.420 -19.844 -6.767 1.00 90.38 183 TYR A CA 1
ATOM 1380 C C . TYR A 1 183 ? 16.856 -21.236 -7.069 1.00 90.38 183 TYR A C 1
ATOM 1382 O O . TYR A 1 183 ? 17.016 -21.762 -8.172 1.00 90.38 183 TYR A O 1
ATOM 1390 N N . GLY A 1 184 ? 16.221 -21.845 -6.066 1.00 94.00 184 GLY A N 1
ATOM 1391 C CA . GLY A 1 184 ? 15.520 -23.122 -6.193 1.00 94.00 184 GLY A CA 1
ATOM 1392 C C . GLY A 1 184 ? 14.038 -22.926 -6.514 1.00 94.00 184 GLY A C 1
ATOM 1393 O O . GLY A 1 184 ? 13.387 -22.072 -5.917 1.00 94.00 184 GLY A O 1
ATOM 1394 N N . PHE A 1 185 ? 13.494 -23.724 -7.430 1.00 91.75 185 PHE A N 1
ATOM 1395 C CA . PHE A 1 185 ? 12.061 -23.788 -7.724 1.00 91.75 185 PHE A CA 1
ATOM 1396 C C . PHE A 1 185 ? 11.712 -25.201 -8.213 1.00 91.75 185 PHE A C 1
ATOM 1398 O O . PHE A 1 185 ? 12.386 -25.725 -9.096 1.00 91.75 185 PHE A O 1
ATOM 1405 N N . ASN A 1 186 ? 10.699 -25.841 -7.621 1.00 92.69 186 ASN A N 1
ATOM 1406 C CA . ASN A 1 186 ? 10.280 -27.221 -7.928 1.00 92.69 186 ASN A CA 1
ATOM 1407 C C . ASN A 1 186 ? 11.455 -28.227 -8.028 1.00 92.69 186 ASN A C 1
ATOM 1409 O O . ASN A 1 186 ? 11.555 -28.987 -8.986 1.00 92.69 186 ASN A O 1
ATOM 1413 N N . GLY A 1 187 ? 12.393 -28.182 -7.073 1.00 92.50 187 GLY A N 1
ATOM 1414 C CA . GLY A 1 187 ? 13.575 -29.060 -7.033 1.00 92.50 187 GLY A CA 1
ATOM 1415 C C . GLY A 1 187 ? 14.709 -28.716 -8.015 1.00 92.50 187 GLY A C 1
ATOM 1416 O O . GLY A 1 187 ? 15.797 -29.278 -7.905 1.00 92.50 187 GLY A O 1
ATOM 1417 N N . LEU A 1 188 ? 14.510 -27.769 -8.936 1.00 93.12 188 LEU A N 1
ATOM 1418 C CA . LEU A 1 188 ? 15.505 -27.343 -9.927 1.00 93.12 188 LEU A CA 1
ATOM 1419 C C . LEU A 1 188 ? 16.144 -25.996 -9.557 1.00 93.12 188 LEU A C 1
ATOM 1421 O O . LEU A 1 188 ? 15.556 -25.188 -8.837 1.00 93.12 188 LEU A O 1
ATOM 1425 N N . LYS A 1 189 ? 17.355 -25.739 -10.070 1.00 93.56 189 LYS A N 1
ATOM 1426 C CA . LYS A 1 189 ? 18.067 -24.457 -9.910 1.00 93.56 189 LYS A CA 1
ATOM 1427 C C . LYS A 1 189 ? 17.903 -23.580 -11.149 1.00 93.56 189 LYS A C 1
ATOM 1429 O O . LYS A 1 189 ? 18.126 -24.051 -12.262 1.00 93.56 189 LYS A O 1
ATOM 1434 N N . PHE A 1 190 ? 17.600 -22.302 -10.948 1.00 93.00 190 PHE A N 1
ATOM 1435 C CA . PHE A 1 190 ? 17.384 -21.296 -11.993 1.00 93.00 190 PHE A CA 1
ATOM 1436 C C . PHE A 1 190 ? 18.294 -20.080 -11.787 1.00 93.00 190 PHE A C 1
ATOM 1438 O O . PHE A 1 190 ? 18.687 -19.800 -10.656 1.00 93.00 190 PHE A O 1
ATOM 1445 N N . SER A 1 191 ? 18.656 -19.370 -12.861 1.00 91.19 191 SER A N 1
ATOM 1446 C CA . SER A 1 191 ? 19.572 -18.218 -12.815 1.00 91.19 191 SER A CA 1
ATOM 1447 C C . SER A 1 191 ? 18.904 -16.933 -13.271 1.00 91.19 191 SER A C 1
ATOM 1449 O O . SER A 1 191 ? 18.722 -16.720 -14.467 1.00 91.19 191 SER A O 1
ATOM 1451 N N . GLU A 1 192 ? 18.648 -16.016 -12.341 1.00 88.50 192 GLU A N 1
ATOM 1452 C CA . GLU A 1 192 ? 18.004 -14.733 -12.648 1.00 88.50 192 GLU A CA 1
ATOM 1453 C C . GLU A 1 192 ? 18.818 -13.883 -13.639 1.00 88.50 192 GLU A C 1
ATOM 1455 O O . GLU A 1 192 ? 18.259 -13.147 -14.445 1.00 88.50 192 GLU A O 1
ATOM 1460 N N . THR A 1 193 ? 20.150 -14.012 -13.634 1.00 87.62 193 THR A N 1
ATOM 1461 C CA . THR A 1 193 ? 21.030 -13.373 -14.627 1.00 87.62 193 THR A CA 1
ATOM 1462 C C . THR A 1 193 ? 20.718 -13.839 -16.050 1.00 87.62 193 THR A C 1
ATOM 1464 O O . THR A 1 193 ? 20.747 -13.035 -16.981 1.00 87.62 193 THR A O 1
ATOM 1467 N N . MET A 1 194 ? 20.392 -15.121 -16.221 1.00 88.38 194 MET A N 1
ATOM 1468 C CA . MET A 1 194 ? 19.982 -15.683 -17.506 1.00 88.38 194 MET A CA 1
ATOM 1469 C C . MET A 1 194 ? 18.526 -15.332 -17.835 1.00 88.38 194 MET A C 1
ATOM 1471 O O . MET A 1 194 ? 18.232 -15.054 -18.990 1.00 88.38 194 MET A O 1
ATOM 1475 N N . GLU A 1 195 ? 17.636 -15.251 -16.840 1.00 90.12 195 GLU A N 1
ATOM 1476 C CA . GLU A 1 195 ? 16.249 -14.782 -17.033 1.00 90.12 195 GLU A CA 1
ATOM 1477 C C . GLU A 1 195 ? 16.193 -13.342 -17.566 1.00 90.12 195 GLU A C 1
ATOM 1479 O O . GLU A 1 195 ? 15.339 -13.022 -18.392 1.00 90.12 195 GLU A O 1
ATOM 1484 N N . VAL A 1 196 ? 17.136 -12.477 -17.168 1.00 87.06 196 VAL A N 1
ATOM 1485 C CA . VAL A 1 196 ? 17.247 -11.129 -17.744 1.00 87.06 196 VAL A CA 1
ATOM 1486 C C . VAL A 1 196 ? 17.796 -11.155 -19.172 1.00 87.06 196 VAL A C 1
ATOM 1488 O O . VAL A 1 196 ? 17.266 -10.443 -20.019 1.00 87.06 196 VAL A O 1
ATOM 1491 N N . ALA A 1 197 ? 18.807 -11.976 -19.477 1.00 87.50 197 ALA A N 1
ATOM 1492 C CA . ALA A 1 197 ? 19.313 -12.106 -20.849 1.00 87.50 197 ALA A CA 1
ATOM 1493 C C . ALA A 1 197 ? 18.231 -12.644 -21.810 1.00 87.50 197 ALA A C 1
ATOM 1495 O O . ALA A 1 197 ? 18.036 -12.090 -22.889 1.00 87.50 197 ALA A O 1
ATOM 1496 N N . GLU A 1 198 ? 17.469 -13.652 -21.376 1.00 87.25 198 GLU A N 1
ATOM 1497 C CA . GLU A 1 198 ? 16.265 -14.156 -22.050 1.00 87.25 198 GLU A CA 1
ATOM 1498 C C . GLU A 1 198 ? 15.240 -13.033 -22.274 1.00 87.25 198 GLU A C 1
ATOM 1500 O O . GLU A 1 198 ? 14.770 -12.825 -23.392 1.00 87.25 198 GLU A O 1
ATOM 1505 N N . MET A 1 199 ? 14.921 -12.255 -21.234 1.00 86.94 199 MET A N 1
ATOM 1506 C CA . MET A 1 199 ? 13.948 -11.161 -21.317 1.00 86.94 199 MET A CA 1
ATOM 1507 C C . MET A 1 199 ? 14.376 -10.042 -22.278 1.00 86.94 199 MET A C 1
ATOM 1509 O O . MET A 1 199 ? 13.519 -9.464 -22.943 1.00 86.94 199 MET A O 1
ATOM 1513 N N . VAL A 1 200 ? 15.675 -9.755 -22.375 1.00 87.56 200 VAL A N 1
ATOM 1514 C CA . VAL A 1 200 ? 16.252 -8.767 -23.305 1.00 87.56 200 VAL A CA 1
ATOM 1515 C C . VAL A 1 200 ? 16.131 -9.232 -24.760 1.00 87.56 200 VAL A C 1
ATOM 1517 O O . VAL A 1 200 ? 15.731 -8.452 -25.620 1.00 87.56 200 VAL A O 1
ATOM 1520 N N . MET A 1 201 ? 16.413 -10.507 -25.037 1.00 84.38 201 MET A N 1
ATOM 1521 C CA . MET A 1 201 ? 16.288 -11.080 -26.385 1.00 84.38 201 MET A CA 1
ATOM 1522 C C . MET A 1 201 ? 14.828 -11.252 -26.834 1.00 84.38 201 MET A C 1
ATOM 1524 O O . MET A 1 201 ? 14.513 -11.092 -28.004 1.00 84.38 201 MET A O 1
ATOM 1528 N N . THR A 1 202 ? 13.925 -11.605 -25.918 1.00 84.00 202 THR A N 1
ATOM 1529 C CA . THR A 1 202 ? 12.586 -12.120 -26.278 1.00 84.00 202 THR A CA 1
ATOM 1530 C C . THR A 1 202 ? 11.429 -11.195 -25.897 1.00 84.00 202 THR A C 1
ATOM 1532 O O . THR A 1 202 ? 10.267 -11.494 -26.187 1.00 84.00 202 THR A O 1
ATOM 1535 N N . GLY A 1 203 ? 11.702 -10.130 -25.137 1.00 80.12 203 GLY A N 1
ATOM 1536 C CA . GLY A 1 203 ? 10.674 -9.335 -24.465 1.00 80.12 203 GLY A CA 1
ATOM 1537 C C . GLY A 1 203 ? 9.868 -10.122 -23.416 1.00 80.12 203 GLY A C 1
ATOM 1538 O O . GLY A 1 203 ? 8.800 -9.665 -22.994 1.00 80.12 203 GLY A O 1
ATOM 1539 N N . ARG A 1 204 ? 10.308 -11.320 -22.992 1.00 81.69 204 ARG A N 1
ATOM 1540 C CA . ARG A 1 204 ? 9.554 -12.224 -22.105 1.00 81.69 204 ARG A CA 1
ATOM 1541 C C . ARG A 1 204 ? 10.380 -12.677 -20.903 1.00 81.69 204 ARG A C 1
ATOM 1543 O O . ARG A 1 204 ? 11.379 -13.367 -21.034 1.00 81.69 204 ARG A O 1
ATOM 1550 N N . HIS A 1 205 ? 9.889 -12.370 -19.704 1.00 84.50 205 HIS A N 1
ATOM 1551 C CA . HIS A 1 205 ? 10.407 -12.983 -18.485 1.00 84.50 205 HIS A CA 1
ATOM 1552 C C . HIS A 1 205 ? 10.027 -14.472 -18.451 1.00 84.50 205 HIS A C 1
ATOM 1554 O O . HIS A 1 205 ? 8.842 -14.819 -18.467 1.00 84.50 205 HIS A O 1
ATOM 1560 N N . ARG A 1 206 ? 11.026 -15.351 -18.385 1.00 86.00 206 ARG A N 1
ATOM 1561 C CA . ARG A 1 206 ? 10.887 -16.808 -18.263 1.00 86.00 206 ARG A CA 1
ATOM 1562 C C . ARG A 1 206 ? 11.981 -17.339 -17.351 1.00 86.00 206 ARG A C 1
ATOM 1564 O O . ARG A 1 206 ? 13.070 -16.781 -17.321 1.00 86.00 206 ARG A O 1
ATOM 1571 N N . ARG A 1 207 ? 11.699 -18.445 -16.657 1.00 90.31 207 ARG A N 1
ATOM 1572 C CA . ARG A 1 207 ? 12.692 -19.110 -15.811 1.00 90.31 207 ARG A CA 1
ATOM 1573 C C . ARG A 1 207 ? 13.732 -19.845 -16.655 1.00 90.31 207 ARG A C 1
ATOM 1575 O O . ARG A 1 207 ? 13.369 -20.639 -17.528 1.00 90.31 207 ARG A O 1
ATOM 1582 N N . VAL A 1 208 ? 15.016 -19.612 -16.388 1.00 90.94 208 VAL A N 1
ATOM 1583 C CA . VAL A 1 208 ? 16.125 -20.233 -17.130 1.00 90.94 208 VAL A CA 1
ATOM 1584 C C . VAL A 1 208 ? 16.905 -21.169 -16.201 1.00 90.94 208 VAL A C 1
ATOM 1586 O O . VAL A 1 208 ? 17.531 -20.691 -15.251 1.00 90.94 208 VAL A O 1
ATOM 1589 N N . PRO A 1 209 ? 16.828 -22.499 -16.408 1.00 90.75 209 PRO A N 1
ATOM 1590 C CA . PRO A 1 209 ? 17.459 -23.464 -15.520 1.00 90.75 209 PRO A CA 1
ATOM 1591 C C . PRO A 1 209 ? 18.980 -23.454 -15.692 1.00 90.75 209 PRO A C 1
ATOM 1593 O O . PRO A 1 209 ? 19.501 -23.246 -16.789 1.00 90.75 209 PRO A O 1
ATOM 1596 N N . ILE A 1 210 ? 19.694 -23.745 -14.608 1.00 90.19 210 ILE A N 1
ATOM 1597 C CA . ILE A 1 210 ? 21.117 -24.074 -14.662 1.00 90.19 210 ILE A CA 1
ATOM 1598 C C . ILE A 1 210 ? 21.268 -25.447 -15.321 1.00 90.19 210 ILE A C 1
ATOM 1600 O O . ILE A 1 210 ? 20.789 -26.451 -14.795 1.00 90.19 210 ILE A O 1
ATOM 1604 N N . ILE A 1 211 ? 21.971 -25.489 -16.452 1.00 87.44 211 ILE A N 1
ATOM 1605 C CA . ILE A 1 211 ? 22.305 -26.725 -17.169 1.00 87.44 211 ILE A CA 1
ATOM 1606 C C . ILE A 1 211 ? 23.766 -27.126 -16.948 1.00 87.44 211 ILE A C 1
ATOM 1608 O O . ILE A 1 211 ? 24.619 -26.297 -16.627 1.00 87.44 211 ILE A O 1
ATOM 1612 N N . ARG A 1 212 ? 24.076 -28.405 -17.185 1.00 85.00 212 ARG A N 1
ATOM 1613 C CA . ARG A 1 212 ? 25.456 -28.870 -17.377 1.00 85.00 212 ARG A CA 1
ATOM 1614 C C . ARG A 1 212 ? 25.845 -28.607 -18.834 1.00 85.00 212 ARG A C 1
ATOM 1616 O O . ARG A 1 212 ? 25.427 -29.349 -19.713 1.00 85.00 212 ARG A O 1
ATOM 1623 N N . GLY A 1 213 ? 26.596 -27.539 -19.095 1.00 85.25 213 GLY A N 1
ATOM 1624 C CA . GLY A 1 213 ? 27.026 -27.176 -20.449 1.00 85.25 213 GLY A CA 1
ATOM 1625 C C . GLY A 1 213 ? 27.261 -25.677 -20.624 1.00 85.25 213 GLY A C 1
ATOM 1626 O O . GLY A 1 213 ? 27.380 -24.932 -19.652 1.00 85.25 213 GLY A O 1
ATOM 1627 N N . HIS A 1 214 ? 27.324 -25.229 -21.878 1.00 82.75 214 HIS A N 1
ATOM 1628 C CA . HIS A 1 214 ? 27.474 -23.814 -22.205 1.00 82.75 214 HIS A CA 1
ATOM 1629 C C . HIS A 1 214 ? 26.176 -23.047 -21.909 1.00 82.75 214 HIS A C 1
ATOM 1631 O O . HIS A 1 214 ? 25.117 -23.404 -22.418 1.00 82.75 214 HIS A O 1
ATOM 1637 N N . LEU A 1 215 ? 26.243 -21.960 -21.130 1.00 79.88 215 LEU A N 1
ATOM 1638 C CA . LEU A 1 215 ? 25.051 -21.204 -20.706 1.00 79.88 215 LEU A CA 1
ATOM 1639 C C . LEU A 1 215 ? 24.220 -20.666 -21.886 1.00 79.88 215 LEU A C 1
ATOM 1641 O O . LEU A 1 215 ? 22.996 -20.590 -21.790 1.00 79.88 215 LEU A O 1
ATOM 1645 N N . GLY A 1 216 ? 24.862 -20.368 -23.021 1.00 79.12 216 GLY A N 1
ATOM 1646 C CA . GLY A 1 216 ? 24.168 -19.984 -24.254 1.00 79.12 216 GLY A CA 1
ATOM 1647 C C . GLY A 1 216 ? 23.161 -21.033 -24.744 1.00 79.12 216 GLY A C 1
ATOM 1648 O O . GLY A 1 216 ? 22.125 -20.657 -25.274 1.00 79.12 216 GLY A O 1
ATOM 1649 N N . SER A 1 217 ? 23.391 -22.325 -24.490 1.00 81.44 217 SER A N 1
ATOM 1650 C CA . SER A 1 217 ? 22.478 -23.414 -24.873 1.00 81.44 217 SER A CA 1
ATOM 1651 C C . SER A 1 217 ? 21.203 -23.481 -24.019 1.00 81.44 217 SER A C 1
ATOM 1653 O O . SER A 1 217 ? 20.221 -24.078 -24.443 1.00 81.44 217 SER A O 1
ATOM 1655 N N . ALA A 1 218 ? 21.184 -22.868 -22.827 1.00 81.75 218 ALA A N 1
ATOM 1656 C CA . ALA A 1 218 ? 19.965 -22.721 -22.017 1.00 81.75 218 ALA A CA 1
ATOM 1657 C C . ALA A 1 218 ? 19.196 -21.420 -22.308 1.00 81.75 218 ALA A C 1
ATOM 1659 O O . ALA A 1 218 ? 18.005 -21.331 -21.993 1.00 81.75 218 ALA A O 1
ATOM 1660 N N . LEU A 1 219 ? 19.869 -20.430 -22.903 1.00 79.50 219 LEU A N 1
ATOM 1661 C CA . LEU A 1 219 ? 19.269 -19.189 -23.395 1.00 79.50 219 LEU A CA 1
ATOM 1662 C C . LEU A 1 219 ? 18.652 -19.383 -24.785 1.00 79.50 219 LEU A C 1
ATOM 1664 O O . LEU A 1 219 ? 17.473 -19.130 -24.976 1.00 79.50 219 LEU A O 1
ATOM 1668 N N . TYR A 1 220 ? 19.422 -19.878 -25.755 1.00 74.81 220 TYR A N 1
ATOM 1669 C CA . TYR A 1 220 ? 18.985 -19.971 -27.147 1.00 74.81 220 TYR A CA 1
ATOM 1670 C C . TYR A 1 220 ? 18.042 -21.165 -27.373 1.00 74.81 220 TYR A C 1
ATOM 1672 O O . TYR A 1 220 ? 18.446 -22.220 -27.860 1.00 74.81 220 TYR A O 1
ATOM 1680 N N . ARG A 1 221 ? 16.779 -20.999 -26.957 1.00 76.88 221 ARG A N 1
ATOM 1681 C CA . ARG A 1 221 ? 15.692 -21.980 -27.120 1.00 76.88 221 ARG A CA 1
ATOM 1682 C C . ARG A 1 221 ? 14.636 -21.565 -28.147 1.00 76.88 221 ARG A C 1
ATOM 1684 O O . ARG A 1 221 ? 14.023 -22.449 -28.736 1.00 76.88 221 ARG A O 1
ATOM 1691 N N . GLN A 1 222 ? 14.431 -20.268 -28.393 1.00 84.69 222 GLN A N 1
ATOM 1692 C CA . GLN A 1 222 ? 13.642 -19.808 -29.542 1.00 84.69 222 GLN A CA 1
ATOM 1693 C C . GLN A 1 222 ? 14.479 -19.800 -30.821 1.00 84.69 222 GLN A C 1
ATOM 1695 O O . GLN A 1 222 ? 15.686 -19.551 -30.795 1.00 84.69 222 GLN A O 1
ATOM 1700 N N . ARG A 1 223 ? 13.812 -19.973 -31.964 1.00 89.75 223 ARG A N 1
ATOM 1701 C CA . ARG A 1 223 ? 14.402 -19.673 -33.269 1.00 89.75 223 ARG A CA 1
ATOM 1702 C C . ARG A 1 223 ? 14.206 -18.188 -33.561 1.00 89.75 223 ARG A C 1
ATOM 1704 O O . ARG A 1 223 ? 13.077 -17.737 -33.734 1.00 89.75 223 ARG A O 1
ATOM 1711 N N . VAL A 1 224 ? 15.305 -17.445 -33.630 1.00 91.62 224 VAL A N 1
ATOM 1712 C CA . VAL A 1 224 ? 15.309 -16.036 -34.049 1.00 91.62 224 VAL A CA 1
ATOM 1713 C C . VAL A 1 224 ? 15.485 -15.984 -35.567 1.00 91.62 224 VAL A C 1
ATOM 1715 O O . VAL A 1 224 ? 16.401 -16.611 -36.097 1.00 91.62 224 VAL A O 1
ATOM 1718 N N . ILE A 1 225 ? 14.595 -15.284 -36.269 1.00 94.38 225 ILE A N 1
ATOM 1719 C CA . ILE A 1 225 ? 14.580 -15.172 -37.733 1.00 94.38 225 ILE A CA 1
ATOM 1720 C C . ILE A 1 225 ? 14.602 -13.688 -38.100 1.00 94.38 225 ILE A C 1
ATOM 1722 O O . ILE A 1 225 ? 13.709 -12.941 -37.707 1.00 94.38 225 ILE A O 1
ATOM 1726 N N . PHE A 1 226 ? 15.605 -13.255 -38.861 1.00 95.44 226 PHE A N 1
ATOM 1727 C CA . PHE A 1 226 ? 15.734 -11.867 -39.303 1.00 95.44 226 PHE A CA 1
ATOM 1728 C C . PHE A 1 226 ? 15.142 -11.683 -40.705 1.00 95.44 226 PHE A C 1
ATOM 1730 O O . PHE A 1 226 ? 15.576 -12.322 -41.660 1.00 95.44 226 PHE A O 1
ATOM 1737 N N . GLY A 1 227 ? 14.141 -10.810 -40.820 1.00 92.88 227 GLY A N 1
ATOM 1738 C CA . GLY A 1 227 ? 13.666 -10.246 -42.083 1.00 92.88 227 GLY A CA 1
ATOM 1739 C C . GLY A 1 227 ? 14.240 -8.844 -42.324 1.00 92.88 227 GLY A C 1
ATOM 1740 O O . GLY A 1 227 ? 15.052 -8.353 -41.545 1.00 92.88 227 GLY A O 1
ATOM 1741 N N . GLY A 1 228 ? 13.780 -8.166 -43.381 1.00 90.56 228 GLY A N 1
ATOM 1742 C CA . GLY A 1 228 ? 14.356 -6.884 -43.821 1.00 90.56 228 GLY A CA 1
ATOM 1743 C C . GLY A 1 228 ? 14.274 -5.729 -42.812 1.00 90.56 228 GLY A C 1
ATOM 1744 O O . GLY A 1 228 ? 15.197 -4.930 -42.746 1.00 90.56 228 GLY A O 1
ATOM 1745 N N . GLU A 1 229 ? 13.201 -5.644 -42.015 1.00 91.94 229 GLU A N 1
ATOM 1746 C CA . GLU A 1 229 ? 13.030 -4.644 -40.937 1.00 91.94 229 GLU A CA 1
ATOM 1747 C C . GLU A 1 229 ? 12.285 -5.218 -39.710 1.00 91.94 229 GLU A C 1
ATOM 1749 O O . GLU A 1 229 ? 11.608 -4.502 -38.957 1.00 91.94 229 GLU A O 1
ATOM 1754 N N . THR A 1 230 ? 12.260 -6.542 -39.557 1.00 95.56 230 THR A N 1
ATOM 1755 C CA . THR A 1 230 ? 11.493 -7.230 -38.507 1.00 95.56 230 THR A CA 1
ATOM 1756 C C . THR A 1 230 ? 12.183 -8.525 -38.122 1.00 95.56 230 THR A C 1
ATOM 1758 O O . THR A 1 230 ? 12.603 -9.282 -38.993 1.00 95.56 230 THR A O 1
ATOM 1761 N N . VAL A 1 231 ? 12.290 -8.776 -36.821 1.00 95.19 231 VAL A N 1
ATOM 1762 C CA . VAL A 1 231 ? 12.767 -10.040 -36.258 1.00 95.19 231 VAL A CA 1
ATOM 1763 C C . VAL A 1 231 ? 11.565 -10.863 -35.794 1.00 95.19 231 VAL A C 1
ATOM 1765 O O . VAL A 1 231 ? 10.696 -10.342 -35.102 1.00 95.19 231 VAL A O 1
ATOM 1768 N N . GLU A 1 232 ? 11.484 -12.136 -36.169 1.00 95.06 232 GLU A N 1
ATOM 1769 C CA . GLU A 1 232 ? 10.546 -13.089 -35.571 1.00 95.06 232 GLU A CA 1
ATOM 1770 C C . GLU A 1 232 ? 11.289 -13.909 -34.512 1.00 95.06 232 GLU A C 1
ATOM 1772 O O . GLU A 1 232 ? 12.246 -14.622 -34.815 1.00 95.06 232 GLU A O 1
ATOM 1777 N N . VAL A 1 233 ? 10.837 -13.826 -33.264 1.00 92.31 233 VAL A N 1
ATOM 1778 C CA . VAL A 1 233 ? 11.248 -14.712 -32.174 1.00 92.31 233 VAL A CA 1
ATOM 1779 C C . VAL A 1 233 ? 10.202 -15.821 -32.081 1.00 92.31 233 VAL A C 1
ATOM 1781 O O . VAL A 1 233 ? 9.127 -15.631 -31.504 1.00 92.31 233 VAL A O 1
ATOM 1784 N N . ARG A 1 234 ? 10.496 -16.970 -32.696 1.00 92.25 234 ARG A N 1
ATOM 1785 C CA . ARG A 1 234 ? 9.603 -18.133 -32.748 1.00 92.25 234 ARG A CA 1
ATOM 1786 C C . ARG A 1 234 ? 9.883 -19.082 -31.588 1.00 92.25 234 ARG A C 1
ATOM 1788 O O . ARG A 1 234 ? 10.936 -19.719 -31.521 1.00 92.25 234 ARG A O 1
ATOM 1795 N N . ASP A 1 235 ? 8.924 -19.155 -30.680 1.00 88.06 235 ASP A N 1
ATOM 1796 C CA . ASP A 1 235 ? 8.899 -20.014 -29.500 1.00 88.06 235 ASP A CA 1
ATOM 1797 C C . ASP A 1 235 ? 8.059 -21.276 -29.775 1.00 88.06 235 ASP A C 1
ATOM 1799 O O . ASP A 1 235 ? 7.413 -21.390 -30.817 1.00 88.06 235 ASP A O 1
ATOM 1803 N N . ALA A 1 236 ? 8.025 -22.217 -28.832 1.00 86.31 236 ALA A N 1
ATOM 1804 C CA . ALA A 1 236 ? 7.189 -23.415 -28.961 1.00 86.31 236 ALA A CA 1
ATOM 1805 C C . ALA A 1 236 ? 5.684 -23.119 -28.787 1.00 86.31 236 ALA A C 1
ATOM 1807 O O . ALA A 1 236 ? 4.851 -23.856 -29.303 1.00 86.31 236 ALA A O 1
ATOM 1808 N N . ASP A 1 237 ? 5.335 -22.054 -28.051 1.00 87.00 237 ASP A N 1
ATOM 1809 C CA . ASP A 1 237 ? 3.950 -21.672 -27.742 1.00 87.00 237 ASP A CA 1
ATOM 1810 C C . ASP A 1 237 ? 3.405 -20.512 -28.596 1.00 87.00 237 ASP A C 1
ATOM 1812 O O . ASP A 1 237 ? 2.198 -20.270 -28.571 1.00 87.00 237 ASP A O 1
ATOM 1816 N N . ARG A 1 238 ? 4.267 -19.762 -29.302 1.00 87.50 238 ARG A N 1
ATOM 1817 C CA . ARG A 1 238 ? 3.902 -18.555 -30.077 1.00 87.50 238 ARG A CA 1
ATOM 1818 C C . ARG A 1 238 ? 5.056 -18.021 -30.943 1.00 87.50 238 ARG A C 1
ATOM 1820 O O . ARG A 1 238 ? 6.217 -18.260 -30.624 1.00 87.50 238 ARG A O 1
ATOM 1827 N N . SER A 1 239 ? 4.749 -17.160 -31.915 1.00 90.75 239 SER A N 1
ATOM 1828 C CA . SER A 1 239 ? 5.732 -16.235 -32.514 1.00 90.75 239 SER A CA 1
ATOM 1829 C C . SER A 1 239 ? 5.532 -14.824 -31.967 1.00 90.75 239 SER A C 1
ATOM 1831 O O . SER A 1 239 ? 4.396 -14.385 -31.808 1.00 90.75 239 SER A O 1
ATOM 1833 N N . ALA A 1 240 ? 6.622 -14.103 -31.704 1.00 91.38 240 ALA A N 1
ATOM 1834 C CA . ALA A 1 240 ? 6.598 -12.666 -31.433 1.00 91.38 240 ALA A CA 1
ATOM 1835 C C . ALA A 1 240 ? 7.403 -11.918 -32.503 1.00 91.38 240 ALA A C 1
ATOM 1837 O O . ALA A 1 240 ? 8.504 -12.332 -32.858 1.00 91.38 240 ALA A O 1
ATOM 1838 N N . PHE A 1 241 ? 6.870 -10.805 -32.997 1.00 94.38 241 PHE A N 1
ATOM 1839 C CA . PHE A 1 241 ? 7.503 -9.962 -34.007 1.00 94.38 241 PHE A CA 1
ATOM 1840 C C . PHE A 1 241 ? 8.100 -8.726 -33.337 1.00 94.38 241 PHE A C 1
ATOM 1842 O O . PHE A 1 241 ? 7.436 -8.083 -32.524 1.00 94.38 241 PHE A O 1
ATOM 1849 N N . GLY A 1 242 ? 9.342 -8.390 -33.675 1.00 94.38 242 GLY A N 1
ATOM 1850 C CA . GLY A 1 242 ? 10.078 -7.265 -33.115 1.00 94.38 242 GLY A CA 1
ATOM 1851 C C . GLY A 1 242 ? 10.625 -6.315 -34.177 1.00 94.38 242 GLY A C 1
ATOM 1852 O O . GLY A 1 242 ? 10.958 -6.725 -35.288 1.00 94.38 242 GLY A O 1
ATOM 1853 N N . GLY A 1 243 ? 10.752 -5.041 -33.824 1.00 95.81 243 GLY A N 1
ATOM 1854 C CA . GLY A 1 243 ? 11.435 -4.017 -34.615 1.00 95.81 243 GLY A CA 1
ATOM 1855 C C . GLY A 1 243 ? 12.309 -3.159 -33.708 1.00 95.81 243 GLY A C 1
ATOM 1856 O O . GLY A 1 243 ? 11.966 -2.951 -32.546 1.00 95.81 243 GLY A O 1
ATOM 1857 N N . ILE A 1 244 ? 13.449 -2.690 -34.219 1.00 96.38 244 ILE A N 1
ATOM 1858 C CA . ILE A 1 244 ? 14.457 -1.985 -33.415 1.00 96.38 244 ILE A CA 1
ATOM 1859 C C . ILE A 1 244 ? 14.686 -0.579 -33.968 1.00 96.38 244 ILE A C 1
ATOM 1861 O O . ILE A 1 244 ? 14.829 -0.399 -35.179 1.00 96.38 244 ILE A O 1
ATOM 1865 N N . PHE A 1 245 ? 14.743 0.404 -33.070 1.00 96.44 245 PHE A N 1
ATOM 1866 C CA . PHE A 1 245 ? 15.201 1.759 -33.362 1.00 96.44 245 PHE A CA 1
ATOM 1867 C C . PHE A 1 245 ? 16.601 2.011 -32.798 1.00 96.44 245 PHE A C 1
ATOM 1869 O O . PHE A 1 245 ? 16.844 1.766 -31.614 1.00 96.44 245 PHE A O 1
ATOM 1876 N N . GLY A 1 246 ? 17.482 2.566 -33.628 1.00 94.50 246 GLY A N 1
ATOM 1877 C CA . GLY A 1 246 ? 18.708 3.249 -33.216 1.00 94.50 246 GLY A CA 1
ATOM 1878 C C . GLY A 1 246 ? 18.540 4.773 -33.262 1.00 94.50 246 GLY A C 1
ATOM 1879 O O . GLY A 1 246 ? 17.579 5.295 -33.834 1.00 94.50 246 GLY A O 1
ATOM 1880 N N . ILE A 1 247 ? 19.487 5.512 -32.681 1.00 92.94 247 ILE A N 1
ATOM 1881 C CA . ILE A 1 247 ? 19.533 6.979 -32.798 1.00 92.94 247 ILE A CA 1
ATOM 1882 C C . ILE A 1 247 ? 20.310 7.354 -34.066 1.00 92.94 247 ILE A C 1
ATOM 1884 O O . ILE A 1 247 ? 21.425 6.877 -34.281 1.00 92.94 247 ILE A O 1
ATOM 1888 N N . ARG A 1 248 ? 19.722 8.217 -34.901 1.00 92.31 248 ARG A N 1
ATOM 1889 C CA . ARG A 1 248 ? 20.396 8.876 -36.028 1.00 92.31 248 ARG A CA 1
ATOM 1890 C C . ARG A 1 248 ? 21.005 10.203 -35.587 1.00 92.31 248 ARG A C 1
ATOM 1892 O O . ARG A 1 248 ? 22.192 10.417 -35.796 1.00 92.31 248 ARG A O 1
ATOM 1899 N N . GLU A 1 249 ? 20.202 11.049 -34.945 1.00 92.62 249 GLU A N 1
ATOM 1900 C CA . GLU A 1 249 ? 20.608 12.359 -34.427 1.00 92.62 249 GLU A CA 1
ATOM 1901 C C . GLU A 1 249 ? 20.133 12.509 -32.973 1.00 92.62 249 GLU A C 1
ATOM 1903 O O . GLU A 1 249 ? 19.019 12.109 -32.620 1.00 92.62 249 GLU A O 1
ATOM 1908 N N . TYR A 1 250 ? 21.017 13.040 -32.127 1.00 92.31 250 TYR A N 1
ATOM 1909 C CA . TYR A 1 250 ? 20.782 13.286 -30.703 1.00 92.31 250 TYR A CA 1
ATOM 1910 C C . TYR A 1 250 ? 20.166 14.679 -30.490 1.00 92.31 250 TYR A C 1
ATOM 1912 O O . TYR A 1 250 ? 20.406 15.570 -31.305 1.00 92.31 250 TYR A O 1
ATOM 1920 N N . PRO A 1 251 ? 19.414 14.901 -29.396 1.00 91.75 251 PRO A N 1
ATOM 1921 C CA . PRO A 1 251 ? 18.814 16.197 -29.118 1.00 91.75 251 PRO A CA 1
ATOM 1922 C C . PRO A 1 251 ? 19.881 17.219 -28.722 1.00 91.75 251 PRO A C 1
ATOM 1924 O O . PRO A 1 251 ? 20.892 16.867 -28.111 1.00 91.75 251 PRO A O 1
ATOM 1927 N N . ALA A 1 252 ? 19.608 18.499 -28.988 1.00 86.75 252 ALA A N 1
ATOM 1928 C CA . ALA A 1 252 ? 20.483 19.608 -28.596 1.00 86.75 252 ALA A CA 1
ATOM 1929 C C . ALA A 1 252 ? 20.715 19.685 -27.072 1.00 86.75 252 ALA A C 1
ATOM 1931 O O . ALA A 1 252 ? 21.783 20.094 -26.626 1.00 86.75 252 ALA A O 1
ATOM 1932 N N . PHE A 1 253 ? 19.737 19.249 -26.269 1.00 88.69 253 PHE A N 1
ATOM 1933 C CA . PHE A 1 253 ? 19.816 19.218 -24.809 1.00 88.69 253 PHE A CA 1
ATOM 1934 C C . PHE A 1 253 ? 19.385 17.854 -24.264 1.00 88.69 253 PHE A C 1
ATOM 1936 O O . PHE A 1 253 ? 18.445 17.235 -24.764 1.00 88.69 253 PHE A O 1
ATOM 1943 N N . THR A 1 254 ? 20.049 17.393 -23.202 1.00 91.81 254 THR A N 1
ATOM 1944 C CA . THR A 1 254 ? 19.759 16.106 -22.553 1.00 91.81 254 THR A CA 1
ATOM 1945 C C . THR A 1 254 ? 19.331 16.302 -21.108 1.00 91.81 254 THR A C 1
ATOM 1947 O O . THR A 1 254 ? 20.054 16.922 -20.330 1.00 91.81 254 THR A O 1
ATOM 1950 N N . THR A 1 255 ? 18.197 15.722 -20.724 1.00 90.38 255 THR A N 1
ATOM 1951 C CA . THR A 1 255 ? 17.630 15.822 -19.374 1.00 90.38 255 THR A CA 1
ATOM 1952 C C . THR A 1 255 ? 17.512 14.440 -18.719 1.00 90.38 255 THR A C 1
ATOM 1954 O O . THR A 1 255 ? 17.285 13.454 -19.416 1.00 90.38 255 THR A O 1
ATOM 1957 N N . PRO A 1 256 ? 17.553 14.324 -17.380 1.00 86.25 256 PRO A N 1
ATOM 1958 C CA . PRO A 1 256 ? 17.244 13.064 -16.700 1.00 86.25 256 PRO A CA 1
ATOM 1959 C C . PRO A 1 256 ? 15.802 12.564 -16.886 1.00 86.25 256 PRO A C 1
ATOM 1961 O O . PRO A 1 256 ? 15.504 11.457 -16.454 1.00 86.25 256 PRO A O 1
ATOM 1964 N N . ARG A 1 257 ? 14.896 13.356 -17.481 1.00 85.81 257 ARG A N 1
ATOM 1965 C CA . ARG A 1 257 ? 13.487 12.998 -17.744 1.00 85.81 257 ARG A CA 1
ATOM 1966 C C . ARG A 1 257 ? 13.237 12.606 -19.207 1.00 85.81 257 ARG A C 1
ATOM 1968 O O . ARG A 1 257 ? 12.096 12.376 -19.587 1.00 85.81 257 ARG A O 1
ATOM 1975 N N . GLN A 1 258 ? 14.301 12.464 -20.009 1.00 87.88 258 GLN A N 1
ATOM 1976 C CA . GLN A 1 258 ? 14.228 12.307 -21.468 1.00 87.88 258 GLN A CA 1
ATOM 1977 C C . GLN A 1 258 ? 13.280 11.205 -21.961 1.00 87.88 258 GLN A C 1
ATOM 1979 O O . GLN A 1 258 ? 12.748 11.319 -23.051 1.00 87.88 258 GLN A O 1
ATOM 1984 N N . PHE A 1 259 ? 13.096 10.128 -21.196 1.00 87.44 259 PHE A N 1
ATOM 1985 C CA . PHE A 1 259 ? 12.367 8.936 -21.639 1.00 87.44 259 PHE A CA 1
ATOM 1986 C C . PHE A 1 259 ? 11.023 8.729 -20.924 1.00 87.44 259 PHE A C 1
ATOM 1988 O O . PHE A 1 259 ? 10.506 7.615 -20.927 1.00 87.44 259 PHE A O 1
ATOM 1995 N N . GLU A 1 260 ? 10.442 9.763 -20.307 1.00 84.62 260 GLU A N 1
ATOM 1996 C CA . GLU A 1 260 ? 9.150 9.628 -19.613 1.00 84.62 260 GLU A CA 1
ATOM 1997 C C . GLU A 1 260 ? 8.000 9.238 -20.554 1.00 84.62 260 GLU A C 1
ATOM 1999 O O . GLU A 1 260 ? 7.235 8.342 -20.200 1.00 84.62 260 GLU A O 1
ATOM 2004 N N . SER A 1 261 ? 7.938 9.780 -21.779 1.00 87.44 261 SER A N 1
ATOM 2005 C CA . SER A 1 261 ? 6.954 9.353 -22.791 1.00 87.44 261 SER A CA 1
ATOM 2006 C C . SER A 1 261 ? 7.051 7.853 -23.100 1.00 87.44 261 SER A C 1
ATOM 2008 O O . SER A 1 261 ? 6.031 7.181 -23.227 1.00 87.44 261 SER A O 1
ATOM 2010 N N . LEU A 1 262 ? 8.268 7.288 -23.137 1.00 87.19 262 LEU A N 1
ATOM 2011 C CA . LEU A 1 262 ? 8.466 5.841 -23.300 1.00 87.19 262 LEU A CA 1
ATOM 2012 C C . LEU A 1 262 ? 8.021 5.040 -22.070 1.00 87.19 262 LEU A C 1
ATOM 2014 O O . LEU A 1 262 ? 7.574 3.913 -22.226 1.00 87.19 262 LEU A O 1
ATOM 2018 N N . LEU A 1 263 ? 8.116 5.580 -20.852 1.00 82.81 263 LEU A N 1
ATOM 2019 C CA . LEU A 1 263 ? 7.638 4.886 -19.647 1.00 82.81 263 LEU A CA 1
ATOM 2020 C C . LEU A 1 263 ? 6.102 4.840 -19.544 1.00 82.81 263 LEU A C 1
ATOM 2022 O O . LEU A 1 263 ? 5.588 4.068 -18.735 1.00 82.81 263 LEU A O 1
ATOM 2026 N N . ALA A 1 264 ? 5.389 5.649 -20.334 1.00 82.88 264 ALA A N 1
ATOM 2027 C CA . ALA A 1 264 ? 3.930 5.745 -20.344 1.00 82.88 264 ALA A CA 1
ATOM 2028 C C . ALA A 1 264 ? 3.237 4.912 -21.446 1.00 82.88 264 ALA A C 1
ATOM 2030 O O . ALA A 1 264 ? 2.007 4.832 -21.449 1.00 82.88 264 ALA A O 1
ATOM 2031 N N . VAL A 1 265 ? 3.986 4.293 -22.372 1.00 86.56 265 VAL A N 1
ATOM 2032 C CA . VAL A 1 265 ? 3.405 3.450 -23.438 1.00 86.56 265 VAL A CA 1
ATOM 2033 C C . VAL A 1 265 ? 2.833 2.145 -22.876 1.00 86.56 265 VAL A C 1
ATOM 2035 O O . VAL A 1 265 ? 3.349 1.586 -21.910 1.00 86.56 265 VAL A O 1
ATOM 2038 N N . ASP A 1 266 ? 1.785 1.615 -23.505 1.00 84.38 266 ASP A N 1
ATOM 2039 C CA . ASP A 1 266 ? 1.038 0.444 -23.026 1.00 84.38 266 ASP A CA 1
ATOM 2040 C C . ASP A 1 266 ? 1.466 -0.901 -23.644 1.00 84.38 266 ASP A C 1
ATOM 2042 O O . ASP A 1 266 ? 0.793 -1.920 -23.474 1.00 84.38 266 ASP A O 1
ATOM 2046 N N . PHE A 1 267 ? 2.642 -0.940 -24.276 1.00 86.50 267 PHE A N 1
ATOM 2047 C CA . PHE A 1 267 ? 3.281 -2.152 -24.797 1.00 86.50 267 PHE A CA 1
ATOM 2048 C C . PHE A 1 267 ? 4.676 -2.389 -24.196 1.00 86.50 267 PHE A C 1
ATOM 2050 O O . PHE A 1 267 ? 5.327 -1.493 -23.665 1.00 86.50 267 PHE A O 1
ATOM 2057 N N . GLY A 1 268 ? 5.152 -3.636 -24.268 1.00 81.69 268 GLY A N 1
ATOM 2058 C CA . GLY A 1 268 ? 6.481 -4.013 -23.779 1.00 81.69 268 GLY A CA 1
ATOM 2059 C C . GLY A 1 268 ? 7.603 -3.650 -24.755 1.00 81.69 268 GLY A C 1
ATOM 2060 O O . GLY A 1 268 ? 7.475 -3.858 -25.964 1.00 81.69 268 GLY A O 1
ATOM 2061 N N . PHE A 1 269 ? 8.729 -3.174 -24.222 1.00 89.81 269 PHE A N 1
ATOM 2062 C CA . PHE A 1 269 ? 9.925 -2.841 -24.992 1.00 89.81 269 PHE A CA 1
ATOM 2063 C C . PHE A 1 269 ? 11.218 -3.116 -24.208 1.00 89.81 269 PHE A C 1
ATOM 2065 O O . PHE A 1 269 ? 11.261 -3.159 -22.977 1.00 89.81 269 PHE A O 1
ATOM 2072 N N . VAL A 1 270 ? 12.314 -3.282 -24.939 1.00 90.75 270 VAL A N 1
ATOM 2073 C CA . VAL A 1 270 ? 13.658 -3.445 -24.385 1.00 90.75 270 VAL A CA 1
ATOM 2074 C C . VAL A 1 270 ? 14.473 -2.223 -24.784 1.00 90.75 270 VAL A C 1
ATOM 2076 O O . VAL A 1 270 ? 14.653 -1.945 -25.967 1.00 90.75 270 VAL A O 1
ATOM 2079 N N . LEU A 1 271 ? 14.946 -1.473 -23.788 1.00 90.38 271 LEU A N 1
ATOM 2080 C CA . LEU A 1 271 ? 15.786 -0.296 -23.976 1.00 90.38 271 LEU A CA 1
ATOM 2081 C C . LEU A 1 271 ? 17.203 -0.626 -23.505 1.00 90.38 271 LEU A C 1
ATOM 2083 O O . LEU A 1 271 ? 17.487 -0.636 -22.304 1.00 90.38 271 LEU A O 1
ATOM 2087 N N . THR A 1 272 ? 18.102 -0.866 -24.456 1.00 90.25 272 THR A N 1
ATOM 2088 C CA . THR A 1 272 ? 19.514 -1.115 -24.150 1.00 90.25 272 THR A CA 1
ATOM 2089 C C . THR A 1 272 ? 20.372 0.086 -24.514 1.00 90.25 272 THR A C 1
ATOM 2091 O O . THR A 1 272 ? 20.261 0.656 -25.599 1.00 90.25 272 THR A O 1
ATOM 2094 N N . GLN A 1 273 ? 21.262 0.447 -23.594 1.00 90.19 273 GLN A N 1
ATOM 2095 C CA . GLN A 1 273 ? 22.291 1.454 -23.771 1.00 90.19 273 GLN A CA 1
ATOM 2096 C C . GLN A 1 273 ? 23.666 0.871 -23.432 1.00 90.19 273 GLN A C 1
ATOM 2098 O O . GLN A 1 273 ? 23.827 0.040 -22.532 1.00 90.19 273 GLN A O 1
ATOM 2103 N N . SER A 1 274 ? 24.703 1.320 -24.129 1.00 89.88 274 SER A N 1
ATOM 2104 C CA . SER A 1 274 ? 26.076 0.989 -23.748 1.00 89.88 274 SER A CA 1
ATOM 2105 C C . SER A 1 274 ? 27.032 2.136 -24.019 1.00 89.88 274 SER A C 1
ATOM 2107 O O . SER A 1 274 ? 26.840 2.884 -24.974 1.00 89.88 274 SER A O 1
ATOM 2109 N N . PHE A 1 275 ? 28.060 2.265 -23.182 1.00 89.62 275 PHE A N 1
ATOM 2110 C CA . PHE A 1 275 ? 29.029 3.356 -23.238 1.00 89.62 275 PHE A CA 1
ATOM 2111 C C . PHE A 1 275 ? 30.459 2.817 -23.138 1.00 89.62 275 PHE A C 1
ATOM 2113 O O . PHE A 1 275 ? 30.808 2.089 -22.204 1.00 89.62 275 PHE A O 1
ATOM 2120 N N . THR A 1 276 ? 31.300 3.182 -24.103 1.00 90.44 276 THR A N 1
ATOM 2121 C CA . THR A 1 276 ? 32.725 2.828 -24.121 1.00 90.44 276 THR A CA 1
ATOM 2122 C C . THR A 1 276 ? 33.548 4.102 -24.044 1.00 90.44 276 THR A C 1
ATOM 2124 O O . THR A 1 276 ? 33.498 4.915 -24.963 1.00 90.44 276 THR A O 1
ATOM 2127 N N . PHE A 1 277 ? 34.310 4.278 -22.963 1.00 89.00 277 PHE A N 1
ATOM 2128 C CA . PHE A 1 277 ? 35.173 5.448 -22.794 1.00 89.00 277 PHE A CA 1
ATOM 2129 C C . PHE A 1 277 ? 36.222 5.538 -23.908 1.00 89.00 277 PHE A C 1
ATOM 2131 O O . PHE A 1 277 ? 36.895 4.550 -24.213 1.00 89.00 277 PHE A O 1
ATOM 2138 N N . LEU A 1 278 ? 36.399 6.735 -24.466 1.00 89.50 278 LEU A N 1
ATOM 2139 C CA . LEU A 1 278 ? 37.513 7.056 -25.351 1.00 89.50 278 LEU A CA 1
ATOM 2140 C C . LEU A 1 278 ? 38.706 7.537 -24.513 1.00 89.50 278 LEU A C 1
ATOM 2142 O O . LEU A 1 278 ? 38.546 8.255 -23.526 1.00 89.50 278 LEU A O 1
ATOM 2146 N N . GLY A 1 279 ? 39.923 7.160 -24.909 1.00 88.44 279 GLY A N 1
ATOM 2147 C CA . GLY A 1 279 ? 41.136 7.736 -24.320 1.00 88.44 279 GLY A CA 1
ATOM 2148 C C . GLY A 1 279 ? 41.250 9.225 -24.663 1.00 88.44 279 GLY A C 1
ATOM 2149 O O . GLY A 1 279 ? 40.873 9.618 -25.767 1.00 88.44 279 GLY A O 1
ATOM 2150 N N . ARG A 1 280 ? 41.796 10.051 -23.754 1.00 86.94 280 ARG A N 1
ATOM 2151 C CA . ARG A 1 280 ? 41.815 11.526 -23.903 1.00 86.94 280 ARG A CA 1
ATOM 2152 C C . ARG A 1 280 ? 42.343 12.001 -25.261 1.00 86.94 280 ARG A C 1
ATOM 2154 O O . ARG A 1 280 ? 41.717 12.855 -25.871 1.00 86.94 280 ARG A O 1
ATOM 2161 N N . ALA A 1 281 ? 43.424 11.400 -25.766 1.00 87.75 281 ALA A N 1
ATOM 2162 C CA . ALA A 1 281 ? 43.976 11.729 -27.083 1.00 87.75 281 ALA A CA 1
ATOM 2163 C C . ALA A 1 281 ? 42.971 11.483 -28.227 1.00 87.75 281 ALA A C 1
ATOM 2165 O O . ALA A 1 281 ? 42.759 12.354 -29.060 1.00 87.75 281 ALA A O 1
ATOM 2166 N N . ALA A 1 282 ? 42.288 10.332 -28.234 1.00 88.81 282 ALA A N 1
ATOM 2167 C CA . ALA A 1 282 ? 41.274 10.015 -29.243 1.00 88.81 282 ALA A CA 1
ATOM 2168 C C . ALA A 1 282 ? 40.018 10.897 -29.119 1.00 88.81 282 ALA A C 1
ATOM 2170 O O . ALA A 1 282 ? 39.374 11.196 -30.121 1.00 88.81 282 ALA A O 1
ATOM 2171 N N . ALA A 1 283 ? 39.668 11.317 -27.901 1.00 88.31 283 ALA A N 1
ATOM 2172 C CA . ALA A 1 283 ? 38.565 12.239 -27.656 1.00 88.31 283 ALA A CA 1
ATOM 2173 C C . ALA A 1 283 ? 38.892 13.672 -28.120 1.00 88.31 283 ALA A C 1
ATOM 2175 O O . ALA A 1 283 ? 38.098 14.267 -28.844 1.00 88.31 283 ALA A O 1
ATOM 2176 N N . SER A 1 284 ? 40.078 14.187 -27.780 1.00 87.31 284 SER A N 1
ATOM 2177 C CA . SER A 1 284 ? 40.576 15.498 -28.223 1.00 87.31 284 SER A CA 1
ATOM 2178 C C . SER A 1 284 ? 40.700 15.573 -29.750 1.00 87.31 284 SER A C 1
ATOM 2180 O O . SER A 1 284 ? 40.215 16.524 -30.359 1.00 87.31 284 SER A O 1
ATOM 2182 N N . GLU A 1 285 ? 41.216 14.522 -30.399 1.00 88.81 285 GLU A N 1
ATOM 2183 C CA . GLU A 1 285 ? 41.262 14.450 -31.864 1.00 88.81 285 GLU A CA 1
ATOM 2184 C C . GLU A 1 285 ? 39.871 14.496 -32.517 1.00 88.81 285 GLU A C 1
ATOM 2186 O O . GLU A 1 285 ? 39.730 15.100 -33.578 1.00 88.81 285 GLU A O 1
ATOM 2191 N N . ARG A 1 286 ? 38.816 13.938 -31.898 1.00 88.06 286 ARG A N 1
ATOM 2192 C CA . ARG A 1 286 ? 37.447 14.075 -32.435 1.00 88.06 286 ARG A CA 1
ATOM 2193 C C . ARG A 1 286 ? 36.938 15.518 -32.373 1.00 88.06 286 ARG A C 1
ATOM 2195 O O . ARG A 1 286 ? 36.333 15.960 -33.347 1.00 88.06 286 ARG A O 1
ATOM 2202 N N . PHE A 1 287 ? 37.211 16.255 -31.292 1.00 86.06 287 PHE A N 1
ATOM 2203 C CA . PHE A 1 287 ? 36.892 17.689 -31.212 1.00 86.06 287 PHE A CA 1
ATOM 2204 C C . PHE A 1 287 ? 37.664 18.487 -32.274 1.00 86.06 287 PHE A C 1
ATOM 2206 O O . PHE A 1 287 ? 37.049 19.188 -33.076 1.00 86.06 287 PHE A O 1
ATOM 2213 N N . ARG A 1 288 ? 38.984 18.279 -32.378 1.00 85.44 288 ARG A N 1
ATOM 2214 C CA . ARG A 1 288 ? 39.857 18.940 -33.366 1.00 85.44 288 ARG A CA 1
ATOM 2215 C C . ARG A 1 288 ? 39.442 18.667 -34.816 1.00 85.44 288 ARG A C 1
ATOM 2217 O O . ARG A 1 288 ? 39.450 19.572 -35.646 1.00 85.44 288 ARG A O 1
ATOM 2224 N N . LEU A 1 289 ? 39.072 17.426 -35.142 1.00 87.50 289 LEU A N 1
ATOM 2225 C CA . LEU A 1 289 ? 38.570 17.069 -36.472 1.00 87.50 289 LEU A CA 1
ATOM 2226 C C . LEU A 1 289 ? 37.215 17.722 -36.763 1.00 87.50 289 LEU A C 1
ATOM 2228 O O . LEU A 1 289 ? 36.993 18.152 -37.892 1.00 87.50 289 LEU A O 1
ATOM 2232 N N . ARG A 1 290 ? 36.323 17.823 -35.768 1.00 85.00 290 ARG A N 1
ATOM 2233 C CA . ARG A 1 290 ? 35.022 18.478 -35.948 1.00 85.00 290 ARG A CA 1
ATOM 2234 C C . ARG A 1 290 ? 35.160 19.990 -36.122 1.00 85.00 290 ARG A C 1
ATOM 2236 O O . ARG A 1 290 ? 34.504 20.536 -37.001 1.00 85.00 290 ARG A O 1
ATOM 2243 N N . GLN A 1 291 ? 36.043 20.630 -35.358 1.00 83.81 291 GLN A N 1
ATOM 2244 C CA . GLN A 1 291 ? 36.392 22.041 -35.523 1.00 83.81 291 GLN A CA 1
ATOM 2245 C C . GLN A 1 291 ? 36.881 22.311 -36.955 1.00 83.81 291 GLN A C 1
ATOM 2247 O O . GLN A 1 291 ? 36.278 23.108 -37.664 1.00 83.81 291 GLN A O 1
ATOM 2252 N N . LYS A 1 292 ? 37.871 21.546 -37.436 1.00 85.25 292 LYS A N 1
ATOM 2253 C CA . LYS A 1 292 ? 38.389 21.672 -38.811 1.00 85.25 292 LYS A CA 1
ATOM 2254 C C . LYS A 1 292 ? 37.346 21.450 -39.906 1.00 85.25 292 LYS A C 1
ATOM 2256 O O . LYS A 1 292 ? 37.473 22.006 -40.989 1.00 85.25 292 LYS A O 1
ATOM 2261 N N . GLN A 1 293 ? 36.334 20.616 -39.660 1.00 84.75 293 GLN A N 1
ATOM 2262 C CA . GLN A 1 293 ? 35.222 20.444 -40.600 1.00 84.75 293 GLN A CA 1
ATOM 2263 C C . GLN A 1 293 ? 34.336 21.689 -40.686 1.00 84.75 293 GLN A C 1
ATOM 2265 O O . GLN A 1 293 ? 33.862 21.982 -41.776 1.00 84.75 293 GLN A O 1
ATOM 2270 N N . LEU A 1 294 ? 34.117 22.399 -39.574 1.00 82.75 294 LEU A N 1
ATOM 2271 C CA . LEU A 1 294 ? 33.352 23.651 -39.555 1.00 82.75 294 LEU A CA 1
ATOM 2272 C C . LEU A 1 294 ? 34.161 24.804 -40.166 1.00 82.75 294 LEU A C 1
ATOM 2274 O O . LEU A 1 294 ? 33.639 25.516 -41.017 1.00 82.75 294 LEU A O 1
ATOM 2278 N N . GLU A 1 295 ? 35.449 24.916 -39.819 1.00 81.75 295 GLU A N 1
ATOM 2279 C CA . GLU A 1 295 ? 36.386 25.887 -40.410 1.00 81.75 295 GLU A CA 1
ATOM 2280 C C . GLU A 1 295 ? 36.447 25.754 -41.943 1.00 81.75 295 GLU A C 1
ATOM 2282 O O . GLU A 1 295 ? 36.311 26.737 -42.663 1.00 81.75 295 GLU A O 1
ATOM 2287 N N . ASN A 1 296 ? 36.591 24.527 -42.458 1.00 82.19 296 ASN A N 1
ATOM 2288 C CA . ASN A 1 296 ? 36.674 24.268 -43.900 1.00 82.19 296 ASN A CA 1
ATOM 2289 C C . ASN A 1 296 ? 35.328 24.374 -44.642 1.00 82.19 296 ASN A C 1
ATOM 2291 O O . ASN A 1 296 ? 35.324 24.349 -45.872 1.00 82.19 296 ASN A O 1
ATOM 2295 N N . ALA A 1 297 ? 34.198 24.419 -43.931 1.00 76.94 297 ALA A N 1
ATOM 2296 C CA . ALA A 1 297 ? 32.872 24.545 -44.535 1.00 76.94 297 ALA A CA 1
ATOM 2297 C C . ALA A 1 297 ? 32.456 26.009 -44.781 1.00 76.94 297 ALA A C 1
ATOM 2299 O O . ALA A 1 297 ? 31.382 26.228 -45.335 1.00 76.94 297 ALA A O 1
ATOM 2300 N N . ASP A 1 298 ? 33.281 26.979 -44.354 1.00 67.56 298 ASP A N 1
ATOM 2301 C CA . ASP A 1 298 ? 32.973 28.422 -44.319 1.00 67.56 298 ASP A CA 1
ATOM 2302 C C . ASP A 1 298 ? 31.613 28.718 -43.646 1.00 67.56 298 ASP A C 1
ATOM 2304 O O . ASP A 1 298 ? 30.843 29.601 -44.033 1.00 67.56 298 ASP A O 1
ATOM 2308 N N . ASP A 1 299 ? 31.278 27.901 -42.641 1.00 60.75 299 ASP A N 1
ATOM 2309 C CA . ASP A 1 299 ? 29.967 27.894 -42.004 1.00 60.75 299 ASP A CA 1
ATOM 2310 C C . ASP A 1 299 ? 29.858 29.027 -40.971 1.00 60.75 299 ASP A C 1
ATOM 2312 O O . ASP A 1 299 ? 30.760 29.274 -40.166 1.00 60.75 299 ASP A O 1
ATOM 2316 N N . ARG A 1 300 ? 28.697 29.689 -40.915 1.00 57.66 300 ARG A N 1
ATOM 2317 C CA . ARG A 1 300 ? 28.410 30.807 -39.994 1.00 57.66 300 ARG A CA 1
ATOM 2318 C C . ARG A 1 300 ? 28.296 30.381 -38.520 1.00 57.66 300 ARG A C 1
ATOM 2320 O O . ARG A 1 300 ? 27.940 31.190 -37.662 1.00 57.66 300 ARG A O 1
ATOM 2327 N N . ALA A 1 301 ? 28.616 29.130 -38.199 1.00 63.84 301 ALA A N 1
ATOM 2328 C CA . ALA A 1 301 ? 28.494 28.495 -36.892 1.00 63.84 301 ALA A CA 1
ATOM 2329 C C . ALA A 1 301 ? 29.604 28.885 -35.883 1.00 63.84 301 ALA A C 1
ATOM 2331 O O . ALA A 1 301 ? 30.088 28.038 -35.132 1.00 63.84 301 ALA A O 1
ATOM 2332 N N . VAL A 1 302 ? 29.987 30.169 -35.810 1.00 76.06 302 VAL A N 1
ATOM 2333 C CA . VAL A 1 302 ? 31.070 30.673 -34.932 1.00 76.06 302 VAL A CA 1
ATOM 2334 C C . VAL A 1 302 ? 30.882 30.252 -33.468 1.00 76.06 302 VAL A C 1
ATOM 2336 O O . VAL A 1 302 ? 31.836 29.807 -32.836 1.00 76.06 302 VAL A O 1
ATOM 2339 N N . SER A 1 303 ? 29.647 30.304 -32.951 1.00 79.88 303 SER A N 1
ATOM 2340 C CA . SER A 1 303 ? 29.334 29.840 -31.589 1.00 79.88 303 SER A CA 1
ATOM 2341 C C . SER A 1 303 ? 29.678 28.363 -31.385 1.00 79.88 303 SER A C 1
ATOM 2343 O O . SER A 1 303 ? 30.303 28.026 -30.391 1.00 79.88 303 SER A O 1
ATOM 2345 N N . GLN A 1 304 ? 29.353 27.491 -32.348 1.00 79.50 304 GLN A N 1
ATOM 2346 C CA . GLN A 1 304 ? 29.632 26.054 -32.230 1.00 79.50 304 GLN A CA 1
ATOM 2347 C C . GLN A 1 304 ? 31.133 25.757 -32.268 1.00 79.50 304 GLN A C 1
ATOM 2349 O O . GLN A 1 304 ? 31.582 24.795 -31.652 1.00 79.50 304 GLN A O 1
ATOM 2354 N N . MET A 1 305 ? 31.926 26.564 -32.981 1.00 80.25 305 MET A N 1
ATOM 2355 C CA . MET A 1 305 ? 33.384 26.428 -32.963 1.00 80.25 305 MET A CA 1
ATOM 2356 C C . MET A 1 305 ? 33.967 26.811 -31.598 1.00 80.25 305 MET A C 1
ATOM 2358 O O . MET A 1 305 ? 34.829 26.091 -31.101 1.00 80.25 305 MET A O 1
ATOM 2362 N N . LEU A 1 306 ? 33.458 27.873 -30.962 1.00 83.56 306 LEU A N 1
ATOM 2363 C CA . LEU A 1 306 ? 33.829 28.238 -29.589 1.00 83.56 306 LEU A CA 1
ATOM 2364 C C . LEU A 1 306 ? 33.403 27.153 -28.584 1.00 83.56 306 LEU A C 1
ATOM 2366 O O . LEU A 1 306 ? 34.232 26.706 -27.795 1.00 83.56 306 LEU A O 1
ATOM 2370 N N . ASP A 1 307 ? 32.175 26.633 -28.693 1.00 85.69 307 ASP A N 1
ATOM 2371 C CA . ASP A 1 307 ? 31.674 25.537 -27.847 1.00 85.69 307 ASP A CA 1
ATOM 2372 C C . ASP A 1 307 ? 32.565 24.275 -27.937 1.00 85.69 307 ASP A C 1
ATOM 2374 O O . ASP A 1 307 ? 32.744 23.558 -26.951 1.00 85.69 307 ASP A O 1
ATOM 2378 N N . LEU A 1 308 ? 33.147 23.984 -29.112 1.00 86.56 308 LEU A N 1
ATOM 2379 C CA . LEU A 1 308 ? 34.082 22.863 -29.302 1.00 86.56 308 LEU A CA 1
ATOM 2380 C C . LEU A 1 308 ? 35.452 23.104 -28.647 1.00 86.56 308 LEU A C 1
ATOM 2382 O O . LEU A 1 308 ? 36.077 22.131 -28.217 1.00 86.56 308 LEU A O 1
ATOM 2386 N N . VAL A 1 309 ? 35.914 24.358 -28.565 1.00 86.12 309 VAL A N 1
ATOM 2387 C CA . VAL A 1 309 ? 37.149 24.736 -27.855 1.00 86.12 309 VAL A CA 1
ATOM 2388 C C . VAL A 1 309 ? 36.940 24.600 -26.347 1.00 86.12 309 VAL A C 1
ATOM 2390 O O . VAL A 1 309 ? 37.679 23.857 -25.701 1.00 86.12 309 VAL A O 1
ATOM 2393 N N . ASP A 1 310 ? 35.874 25.195 -25.809 1.00 88.56 310 ASP A N 1
ATOM 2394 C CA . ASP A 1 310 ? 35.525 25.095 -24.385 1.00 88.56 310 ASP A CA 1
ATOM 2395 C C . ASP A 1 310 ? 35.314 23.628 -23.960 1.00 88.56 310 ASP A C 1
ATOM 2397 O O . ASP A 1 310 ? 35.801 23.188 -22.915 1.00 88.56 310 ASP A O 1
ATOM 2401 N N . ALA A 1 311 ? 34.661 22.817 -24.802 1.00 86.50 311 ALA A N 1
ATOM 2402 C CA . ALA A 1 311 ? 34.497 21.384 -24.562 1.00 86.50 311 ALA A CA 1
ATOM 2403 C C . ALA A 1 311 ? 35.828 20.605 -24.589 1.00 86.50 311 ALA A C 1
ATOM 2405 O O . ALA A 1 311 ? 35.979 19.623 -23.853 1.00 86.50 311 ALA A O 1
ATOM 2406 N N . ALA A 1 312 ? 36.801 21.010 -25.411 1.00 86.44 312 ALA A N 1
ATOM 2407 C CA . ALA A 1 312 ? 38.128 20.398 -25.423 1.00 86.44 312 ALA A CA 1
ATOM 2408 C C . ALA A 1 312 ? 38.911 20.720 -24.136 1.00 86.44 312 ALA A C 1
ATOM 2410 O O . ALA A 1 312 ? 39.528 19.817 -23.559 1.00 86.44 312 ALA A O 1
ATOM 2411 N N . ASP A 1 313 ? 38.823 21.954 -23.638 1.00 87.88 313 ASP A N 1
ATOM 2412 C CA . ASP A 1 313 ? 39.440 22.370 -22.374 1.00 87.88 313 ASP A CA 1
ATOM 2413 C C . ASP A 1 313 ? 38.783 21.700 -21.157 1.00 87.88 313 ASP A C 1
ATOM 2415 O O . ASP A 1 313 ? 39.479 21.230 -20.247 1.00 87.88 313 ASP A O 1
ATOM 2419 N N . ASP A 1 314 ? 37.457 21.543 -21.159 1.00 90.44 314 ASP A N 1
ATOM 2420 C CA . ASP A 1 314 ? 36.722 20.810 -20.123 1.00 90.44 314 ASP A CA 1
ATOM 2421 C C . ASP A 1 314 ? 37.051 19.309 -20.109 1.00 90.44 314 ASP A C 1
ATOM 2423 O O . ASP A 1 314 ? 37.202 18.713 -19.034 1.00 90.44 314 ASP A O 1
ATOM 2427 N N . LEU A 1 315 ? 37.235 18.693 -21.283 1.00 89.31 315 LEU A N 1
ATOM 2428 C CA . LEU A 1 315 ? 37.731 17.321 -21.416 1.00 89.31 315 LEU A CA 1
ATOM 2429 C C . LEU A 1 315 ? 39.152 17.185 -20.840 1.00 89.31 315 LEU A C 1
ATOM 2431 O O . LEU A 1 315 ? 39.432 16.240 -20.097 1.00 89.31 315 LEU A O 1
ATOM 2435 N N . MET A 1 316 ? 40.056 18.116 -21.163 1.00 87.50 316 MET A N 1
ATOM 2436 C CA . MET A 1 316 ? 41.438 18.107 -20.659 1.00 87.50 316 MET A CA 1
ATOM 2437 C C . MET A 1 316 ? 41.505 18.348 -19.145 1.00 87.50 316 MET A C 1
ATOM 2439 O O . MET A 1 316 ? 42.302 17.711 -18.449 1.00 87.50 316 MET A O 1
ATOM 2443 N N . SER A 1 317 ? 40.592 19.169 -18.626 1.00 89.69 317 SER A N 1
ATOM 2444 C CA . SER A 1 317 ? 40.377 19.435 -17.198 1.00 89.69 317 SER A CA 1
ATOM 2445 C C . SER A 1 317 ? 39.669 18.291 -16.448 1.00 89.69 317 SER A C 1
ATOM 2447 O O . SER A 1 317 ? 39.486 18.372 -15.235 1.00 89.69 317 SER A O 1
ATOM 2449 N N . ASN A 1 318 ? 39.297 17.201 -17.133 1.00 88.19 318 ASN A N 1
ATOM 2450 C CA . ASN A 1 318 ? 38.503 16.076 -16.617 1.00 88.19 318 ASN A CA 1
ATOM 2451 C C . ASN A 1 318 ? 37.122 16.469 -16.042 1.00 88.19 318 ASN A C 1
ATOM 2453 O O . ASN A 1 318 ? 36.611 15.767 -15.167 1.00 88.19 318 ASN A O 1
ATOM 2457 N N . ARG A 1 319 ? 36.486 17.548 -16.527 1.00 89.69 319 ARG A N 1
ATOM 2458 C CA . ARG A 1 319 ? 35.099 17.886 -16.141 1.00 89.69 319 ARG A CA 1
ATOM 2459 C C . ARG A 1 319 ? 34.088 16.868 -16.679 1.00 89.69 319 ARG A C 1
ATOM 2461 O O . ARG A 1 319 ? 33.083 16.586 -16.030 1.00 89.69 319 ARG A O 1
ATOM 2468 N N . PHE A 1 320 ? 34.382 16.268 -17.832 1.00 92.06 320 PHE A N 1
ATOM 2469 C CA . PHE A 1 320 ? 33.664 15.117 -18.378 1.00 92.06 320 PHE A CA 1
ATOM 2470 C C . PHE A 1 320 ? 34.620 14.164 -19.112 1.00 92.06 320 PHE A C 1
ATOM 2472 O O . PHE A 1 320 ? 35.794 14.467 -19.319 1.00 92.06 320 PHE A O 1
ATOM 2479 N N . VAL A 1 321 ? 34.112 12.999 -19.526 1.00 91.88 321 VAL A N 1
ATOM 2480 C CA . VAL A 1 321 ? 34.820 12.062 -20.416 1.00 91.88 321 VAL A CA 1
ATOM 2481 C C . VAL A 1 321 ? 33.974 11.807 -21.662 1.00 91.88 321 VAL A C 1
ATOM 2483 O O . VAL A 1 321 ? 32.760 11.645 -21.555 1.00 91.88 321 VAL A O 1
ATOM 2486 N N . LEU A 1 322 ? 34.592 11.757 -22.843 1.00 92.75 322 LEU A N 1
ATOM 2487 C CA . LEU A 1 322 ? 33.914 11.382 -24.088 1.00 92.75 322 LEU A CA 1
ATOM 2488 C C . LEU A 1 322 ? 33.871 9.851 -24.243 1.00 92.75 322 LEU A C 1
ATOM 2490 O O . LEU A 1 322 ? 34.838 9.159 -23.912 1.00 92.75 322 LEU A O 1
ATOM 2494 N N . GLY A 1 323 ? 32.782 9.307 -24.780 1.00 92.62 323 GLY A N 1
ATOM 2495 C CA . GLY A 1 323 ? 32.675 7.875 -25.055 1.00 92.62 323 GLY A CA 1
ATOM 2496 C C . GLY A 1 323 ? 31.698 7.539 -26.173 1.00 92.62 323 GLY A C 1
ATOM 2497 O O . GLY A 1 323 ? 30.755 8.282 -26.436 1.00 92.62 323 GLY A O 1
ATOM 2498 N N . ASP A 1 324 ? 31.932 6.400 -26.823 1.00 92.50 324 ASP A N 1
ATOM 2499 C CA . ASP A 1 324 ? 31.045 5.857 -27.850 1.00 92.50 324 ASP A CA 1
ATOM 2500 C C . ASP A 1 324 ? 29.815 5.229 -27.184 1.00 92.50 324 ASP A C 1
ATOM 2502 O O . ASP A 1 324 ? 29.877 4.117 -26.632 1.00 92.50 324 ASP A O 1
ATOM 2506 N N . HIS A 1 325 ? 28.705 5.962 -27.244 1.00 94.12 325 HIS A N 1
ATOM 2507 C CA . HIS A 1 325 ? 27.380 5.536 -26.827 1.00 94.12 325 HIS A CA 1
ATOM 2508 C C . HIS A 1 325 ? 26.656 4.785 -27.944 1.00 94.12 325 HIS A C 1
ATOM 2510 O O . HIS A 1 325 ? 26.773 5.113 -29.121 1.00 94.12 325 HIS A O 1
ATOM 2516 N N . HIS A 1 326 ? 25.873 3.788 -27.557 1.00 93.69 326 HIS A N 1
ATOM 2517 C CA . HIS A 1 326 ? 24.992 3.021 -28.427 1.00 93.69 326 HIS A CA 1
ATOM 2518 C C . HIS A 1 326 ? 23.640 2.876 -27.747 1.00 93.69 326 HIS A C 1
ATOM 2520 O O . HIS A 1 326 ? 23.585 2.514 -26.570 1.00 93.69 326 HIS A O 1
ATOM 2526 N N . PHE A 1 327 ? 22.577 3.070 -28.518 1.00 93.38 327 PHE A N 1
ATOM 2527 C CA . PHE A 1 327 ? 21.190 3.012 -28.085 1.00 93.38 327 PHE A CA 1
ATOM 2528 C C . PHE A 1 327 ? 20.408 2.077 -29.003 1.00 93.38 327 PHE A C 1
ATOM 2530 O O . PHE A 1 327 ? 20.475 2.227 -30.222 1.00 93.38 327 PHE A O 1
ATOM 2537 N N . THR A 1 328 ? 19.620 1.180 -28.418 1.00 93.50 328 THR A N 1
ATOM 2538 C CA . THR A 1 328 ? 18.629 0.366 -29.134 1.00 93.50 328 THR A CA 1
ATOM 2539 C C . THR A 1 328 ? 17.334 0.303 -28.339 1.00 93.50 328 THR A C 1
ATOM 2541 O O . THR A 1 328 ? 17.346 -0.124 -27.180 1.00 93.50 328 THR A O 1
ATOM 2544 N N . LEU A 1 329 ? 16.224 0.671 -28.977 1.00 94.75 329 LEU A N 1
ATOM 2545 C CA . LEU A 1 329 ? 14.867 0.442 -28.486 1.00 94.75 329 LEU A CA 1
ATOM 2546 C C . LEU A 1 329 ? 14.222 -0.667 -29.324 1.00 94.75 329 LEU A C 1
ATOM 2548 O O . LEU A 1 329 ? 13.828 -0.420 -30.463 1.00 94.75 329 LEU A O 1
ATOM 2552 N N . ALA A 1 330 ? 14.124 -1.877 -28.776 1.00 95.00 330 ALA A N 1
ATOM 2553 C CA . ALA A 1 330 ? 13.420 -2.992 -29.401 1.00 95.00 330 ALA A CA 1
ATOM 2554 C C . ALA A 1 330 ? 11.971 -3.058 -28.902 1.00 95.00 330 ALA A C 1
ATOM 2556 O O . ALA A 1 330 ? 11.713 -3.182 -27.704 1.00 95.00 330 ALA A O 1
ATOM 2557 N N . VAL A 1 331 ? 11.024 -2.987 -29.831 1.00 95.12 331 VAL A N 1
ATOM 2558 C CA . VAL A 1 331 ? 9.579 -3.058 -29.589 1.00 95.12 331 VAL A CA 1
ATOM 2559 C C . VAL A 1 331 ? 9.077 -4.406 -30.086 1.00 95.12 331 VAL A C 1
ATOM 2561 O O . VAL A 1 331 ? 9.437 -4.804 -31.192 1.00 95.12 331 VAL A O 1
ATOM 2564 N N . TYR A 1 332 ? 8.240 -5.089 -29.302 1.00 91.94 332 TYR A N 1
ATOM 2565 C CA . TYR A 1 332 ? 7.693 -6.406 -29.647 1.00 91.94 332 TYR A CA 1
ATOM 2566 C C . TYR A 1 332 ? 6.158 -6.394 -29.704 1.00 91.94 332 TYR A C 1
ATOM 2568 O O . TYR A 1 332 ? 5.496 -5.617 -29.013 1.00 91.94 332 TYR A O 1
ATOM 2576 N N . SER A 1 333 ? 5.582 -7.286 -30.509 1.00 93.25 333 SER A N 1
ATOM 2577 C CA . SER A 1 333 ? 4.143 -7.558 -30.568 1.00 93.25 333 SER A CA 1
ATOM 2578 C C . SER A 1 333 ? 3.880 -9.005 -30.990 1.00 93.25 333 SER A C 1
ATOM 2580 O O . SER A 1 333 ? 4.686 -9.611 -31.693 1.00 93.25 333 SER A O 1
ATOM 2582 N N . ASP A 1 334 ? 2.732 -9.562 -30.609 1.00 92.19 334 ASP A N 1
ATOM 2583 C CA . ASP A 1 334 ? 2.324 -10.916 -31.016 1.00 92.19 334 ASP A CA 1
ATOM 2584 C C . ASP A 1 334 ? 1.735 -10.940 -32.458 1.00 92.19 334 ASP A C 1
ATOM 2586 O O . ASP A 1 334 ? 1.354 -11.993 -32.960 1.00 92.19 334 ASP A O 1
ATOM 2590 N N . SER A 1 335 ? 1.677 -9.795 -33.163 1.00 94.25 335 SER A N 1
ATOM 2591 C CA . SER A 1 335 ? 1.287 -9.713 -34.584 1.00 94.25 335 SER A CA 1
ATOM 2592 C C . SER A 1 335 ? 2.042 -8.621 -35.356 1.00 94.25 335 SER A C 1
ATOM 2594 O O . SER A 1 335 ? 2.442 -7.605 -34.788 1.00 94.25 335 SER A O 1
ATOM 2596 N N . LEU A 1 336 ? 2.178 -8.781 -36.679 1.00 94.62 336 LEU A N 1
ATOM 2597 C CA . LEU A 1 336 ? 2.794 -7.769 -37.552 1.00 94.62 336 LEU A CA 1
ATOM 2598 C C . LEU A 1 336 ? 2.008 -6.448 -37.608 1.00 94.62 336 LEU A C 1
ATOM 2600 O O . LEU A 1 336 ? 2.623 -5.396 -37.776 1.00 94.62 336 LEU A O 1
ATOM 2604 N N . LYS A 1 337 ? 0.674 -6.483 -37.462 1.00 96.12 337 LYS A N 1
ATOM 2605 C CA . LYS A 1 337 ? -0.154 -5.267 -37.390 1.00 96.12 337 LYS A CA 1
ATOM 2606 C C . LYS A 1 337 ? 0.166 -4.492 -36.111 1.00 96.12 337 LYS A C 1
ATOM 2608 O O . LYS A 1 337 ? 0.670 -3.379 -36.196 1.00 96.12 337 LYS A O 1
ATOM 2613 N N . GLY A 1 338 ? 0.009 -5.139 -34.953 1.00 96.12 338 GLY A N 1
ATOM 2614 C CA . GLY A 1 338 ? 0.310 -4.522 -33.661 1.00 96.12 338 GLY A CA 1
ATOM 2615 C C . GLY A 1 338 ? 1.773 -4.087 -33.522 1.00 96.12 338 GLY A C 1
ATOM 2616 O O . GLY A 1 338 ? 2.054 -3.119 -32.827 1.00 96.12 338 GLY A O 1
ATOM 2617 N N . LEU A 1 339 ? 2.719 -4.741 -34.210 1.00 96.00 339 LEU A N 1
ATOM 2618 C CA . LEU A 1 339 ? 4.101 -4.261 -34.266 1.00 96.00 339 LEU A CA 1
ATOM 2619 C C . LEU A 1 339 ? 4.210 -2.903 -34.977 1.00 96.00 339 LEU A C 1
ATOM 2621 O O . LEU A 1 339 ? 4.929 -2.036 -34.491 1.00 96.00 339 LEU A O 1
ATOM 2625 N N . ARG A 1 340 ? 3.518 -2.696 -36.106 1.00 96.31 340 ARG A N 1
ATOM 2626 C CA . ARG A 1 340 ? 3.524 -1.405 -36.823 1.00 96.31 340 ARG A CA 1
ATOM 2627 C C . ARG A 1 340 ? 2.926 -0.296 -35.959 1.00 96.31 340 ARG A C 1
ATOM 2629 O O . ARG A 1 340 ? 3.528 0.770 -35.858 1.00 96.31 340 ARG A O 1
ATOM 2636 N N . ASP A 1 341 ? 1.810 -0.587 -35.296 1.00 96.62 341 ASP A N 1
ATOM 2637 C CA . ASP A 1 341 ? 1.116 0.349 -34.408 1.00 96.62 341 ASP A CA 1
ATOM 2638 C C . ASP A 1 341 ? 2.031 0.754 -33.228 1.00 96.62 341 ASP A C 1
ATOM 2640 O O . ASP A 1 341 ? 2.313 1.938 -33.026 1.00 96.62 341 ASP A O 1
ATOM 2644 N N . ASN A 1 342 ? 2.620 -0.230 -32.532 1.00 96.19 342 ASN A N 1
ATOM 2645 C CA . ASN A 1 342 ? 3.557 0.003 -31.426 1.00 96.19 342 ASN A CA 1
ATOM 2646 C C . ASN A 1 342 ? 4.831 0.748 -31.877 1.00 96.19 342 ASN A C 1
ATOM 2648 O O . ASN A 1 342 ? 5.315 1.631 -31.170 1.00 96.19 342 ASN A O 1
ATOM 2652 N N . LEU A 1 343 ? 5.387 0.426 -33.055 1.00 96.88 343 LEU A N 1
ATOM 2653 C CA . LEU A 1 343 ? 6.556 1.126 -33.610 1.00 96.88 343 LEU A CA 1
ATOM 2654 C C . LEU A 1 343 ? 6.246 2.589 -33.956 1.00 96.88 343 LEU A C 1
ATOM 2656 O O . LEU A 1 343 ? 7.126 3.435 -33.805 1.00 96.88 343 LEU A O 1
ATOM 2660 N N . SER A 1 344 ? 5.022 2.899 -34.394 1.00 96.31 344 SER A N 1
ATOM 2661 C CA . SER A 1 344 ? 4.587 4.279 -34.642 1.00 96.31 344 SER A CA 1
ATOM 2662 C C . SER A 1 344 ? 4.570 5.093 -33.345 1.00 96.31 344 SER A C 1
ATOM 2664 O O . SER A 1 344 ? 5.194 6.152 -33.266 1.00 96.31 344 SER A O 1
ATOM 2666 N N . ILE A 1 345 ? 3.949 4.550 -32.292 1.00 95.69 345 ILE A N 1
ATOM 2667 C CA . ILE A 1 345 ? 3.886 5.185 -30.966 1.00 95.69 345 ILE A CA 1
ATOM 2668 C C . ILE A 1 345 ? 5.293 5.340 -30.366 1.00 95.69 345 ILE A C 1
ATOM 2670 O O . ILE A 1 345 ? 5.647 6.414 -29.885 1.00 95.69 345 ILE A O 1
ATOM 2674 N N . ALA A 1 346 ? 6.137 4.306 -30.448 1.00 95.44 346 ALA A N 1
ATOM 2675 C CA . ALA A 1 346 ? 7.517 4.361 -29.964 1.00 95.44 346 ALA A CA 1
ATOM 2676 C C . ALA A 1 346 ? 8.378 5.386 -30.726 1.00 95.44 346 ALA A C 1
ATOM 2678 O O . ALA A 1 346 ? 9.225 6.042 -30.123 1.00 95.44 346 ALA A O 1
ATOM 2679 N N . ARG A 1 347 ? 8.156 5.555 -32.039 1.00 95.62 347 ARG A N 1
ATOM 2680 C CA . ARG A 1 347 ? 8.810 6.602 -32.838 1.00 95.62 347 ARG A CA 1
ATOM 2681 C C . ARG A 1 347 ? 8.379 7.996 -32.383 1.00 95.62 347 ARG A C 1
ATOM 2683 O O . ARG A 1 347 ? 9.248 8.848 -32.236 1.00 95.62 347 ARG A O 1
ATOM 2690 N N . ALA A 1 348 ? 7.083 8.222 -32.157 1.00 94.75 348 ALA A N 1
ATOM 2691 C CA . ALA A 1 348 ? 6.571 9.499 -31.656 1.00 94.75 348 ALA A CA 1
ATOM 2692 C C . ALA A 1 348 ? 7.156 9.827 -30.271 1.00 94.75 348 ALA A C 1
ATOM 2694 O O . ALA A 1 348 ? 7.785 10.866 -30.104 1.00 94.75 348 ALA A O 1
ATOM 2695 N N . ALA A 1 349 ? 7.107 8.874 -29.337 1.00 93.12 349 ALA A N 1
ATOM 2696 C CA . ALA A 1 349 ? 7.677 9.023 -27.998 1.00 93.12 349 ALA A CA 1
ATOM 2697 C C . ALA A 1 349 ? 9.206 9.241 -27.982 1.00 93.12 349 ALA A C 1
ATOM 2699 O O . ALA A 1 349 ? 9.728 9.763 -27.000 1.00 93.12 349 ALA A O 1
ATOM 2700 N N . LEU A 1 350 ? 9.937 8.846 -29.036 1.00 93.06 350 LEU A N 1
ATOM 2701 C CA . LEU A 1 350 ? 11.342 9.224 -29.244 1.00 93.06 350 LEU A CA 1
ATOM 2702 C C . LEU A 1 350 ? 11.489 10.621 -29.870 1.00 93.06 350 LEU A C 1
ATOM 2704 O O . LEU A 1 350 ? 12.398 11.356 -29.485 1.00 93.06 350 LEU A O 1
ATOM 2708 N N . ALA A 1 351 ? 10.611 11.005 -30.797 1.00 92.25 351 ALA A N 1
ATOM 2709 C CA . ALA A 1 351 ? 10.617 12.325 -31.427 1.00 92.25 351 ALA A CA 1
ATOM 2710 C C . ALA A 1 351 ? 10.311 13.453 -30.423 1.00 92.25 351 ALA A C 1
ATOM 2712 O O . ALA A 1 351 ? 10.986 14.480 -30.459 1.00 92.25 351 ALA A O 1
ATOM 2713 N N . ASP A 1 352 ? 9.409 13.220 -29.461 1.00 90.06 352 ASP A N 1
ATOM 2714 C CA . ASP A 1 352 ? 9.124 14.128 -28.331 1.00 90.06 352 ASP A CA 1
ATOM 2715 C C . ASP A 1 352 ? 10.386 14.501 -27.534 1.00 90.06 352 ASP A C 1
ATOM 2717 O O . ASP A 1 352 ? 10.464 15.551 -26.898 1.00 90.06 352 ASP A O 1
ATOM 2721 N N . THR A 1 353 ? 11.405 13.639 -27.572 1.00 88.25 353 THR A N 1
ATOM 2722 C CA . THR A 1 353 ? 12.682 13.853 -26.885 1.00 88.25 353 THR A CA 1
ATOM 2723 C C . THR A 1 353 ? 13.669 14.719 -27.671 1.00 88.25 353 THR A C 1
ATOM 2725 O O . THR A 1 353 ? 14.778 14.956 -27.190 1.00 88.25 353 THR A O 1
ATOM 2728 N N . GLY A 1 354 ? 13.318 15.137 -28.891 1.00 89.94 354 GLY A N 1
ATOM 2729 C CA . GLY A 1 354 ? 14.229 15.765 -29.848 1.00 89.94 354 GLY A CA 1
ATOM 2730 C C . GLY A 1 354 ? 15.222 14.796 -30.507 1.00 89.94 354 GLY A C 1
ATOM 2731 O O . GLY A 1 354 ? 16.190 15.249 -31.112 1.00 89.94 354 GLY A O 1
ATOM 2732 N N . MET A 1 355 ? 15.029 13.476 -30.382 1.00 91.38 355 MET A N 1
ATOM 2733 C CA . MET A 1 355 ? 15.837 12.463 -31.077 1.00 91.38 355 MET A CA 1
ATOM 2734 C C . MET A 1 355 ? 15.264 12.136 -32.454 1.00 91.38 355 MET A C 1
ATOM 2736 O O . MET A 1 355 ? 14.070 11.867 -32.595 1.00 91.38 355 MET A O 1
ATOM 2740 N N . VAL A 1 356 ? 16.137 11.995 -33.452 1.00 93.81 356 VAL A N 1
ATOM 2741 C CA . VAL A 1 356 ? 15.760 11.392 -34.737 1.00 93.81 356 VAL A CA 1
ATOM 2742 C C . VAL A 1 356 ? 16.012 9.887 -34.665 1.00 93.81 356 VAL A C 1
ATOM 2744 O O . VAL A 1 356 ? 17.152 9.422 -34.733 1.00 93.81 356 VAL A O 1
ATOM 2747 N N . ALA A 1 357 ? 14.940 9.108 -34.522 1.00 93.19 357 ALA A N 1
ATOM 2748 C CA . ALA A 1 357 ? 14.996 7.648 -34.469 1.00 93.19 357 ALA A CA 1
ATOM 2749 C C . ALA A 1 357 ? 15.073 7.016 -35.875 1.00 93.19 357 ALA A C 1
ATOM 2751 O O . ALA A 1 357 ? 14.193 7.224 -36.718 1.00 93.19 357 ALA A O 1
ATOM 2752 N N . ALA A 1 358 ? 16.085 6.183 -36.123 1.00 92.81 358 ALA A N 1
ATOM 2753 C CA . ALA A 1 358 ? 16.197 5.363 -37.331 1.00 92.81 358 ALA A CA 1
ATOM 2754 C C . ALA A 1 358 ? 15.717 3.936 -37.052 1.00 92.81 358 ALA A C 1
ATOM 2756 O O . ALA A 1 358 ? 16.118 3.332 -36.061 1.00 92.81 358 ALA A O 1
ATOM 2757 N N . ARG A 1 359 ? 14.871 3.385 -37.930 1.00 95.00 359 ARG A N 1
ATOM 2758 C CA . ARG A 1 359 ? 14.506 1.963 -37.883 1.00 95.00 359 ARG A CA 1
ATOM 2759 C C . ARG A 1 359 ? 15.676 1.151 -38.429 1.00 95.00 359 ARG A C 1
ATOM 2761 O O . ARG A 1 359 ? 16.222 1.508 -39.471 1.00 95.00 359 ARG A O 1
ATOM 2768 N N . GLU A 1 360 ? 16.064 0.086 -37.739 1.00 95.06 360 GLU A N 1
ATOM 2769 C CA . GLU A 1 360 ? 17.136 -0.784 -38.215 1.00 95.06 360 GLU A CA 1
ATOM 2770 C C . GLU A 1 360 ? 16.602 -1.842 -39.184 1.00 95.06 360 GLU A C 1
ATOM 2772 O O . GLU A 1 360 ? 15.659 -2.572 -38.874 1.00 95.06 360 GLU A O 1
ATOM 2777 N N . GLY A 1 361 ? 17.235 -1.905 -40.358 1.00 93.56 361 GLY A N 1
ATOM 2778 C CA . GLY A 1 361 ? 16.977 -2.902 -41.397 1.00 93.56 361 GLY A CA 1
ATOM 2779 C C . GLY A 1 361 ? 18.227 -3.728 -41.692 1.00 93.56 361 GLY A C 1
ATOM 2780 O O . GLY A 1 361 ? 18.447 -4.765 -41.079 1.00 93.56 361 GLY A O 1
ATOM 2781 N N . ALA A 1 362 ? 19.127 -3.222 -42.542 1.00 90.94 362 ALA A N 1
ATOM 2782 C CA . ALA A 1 362 ? 20.395 -3.900 -42.859 1.00 90.94 362 ALA A CA 1
ATOM 2783 C C . ALA A 1 362 ? 21.282 -4.201 -41.627 1.00 90.94 362 ALA A C 1
ATOM 2785 O O . ALA A 1 362 ? 22.052 -5.156 -41.639 1.00 90.94 362 ALA A O 1
ATOM 2786 N N . ALA A 1 363 ? 21.162 -3.409 -40.555 1.00 91.88 363 ALA A N 1
ATOM 2787 C CA . ALA A 1 363 ? 21.861 -3.617 -39.284 1.00 91.88 363 ALA A CA 1
ATOM 2788 C C . ALA A 1 363 ? 20.981 -4.267 -38.193 1.00 91.88 363 ALA A C 1
ATOM 2790 O O . ALA A 1 363 ? 21.384 -4.289 -37.032 1.00 91.88 363 ALA A O 1
ATOM 2791 N N . LEU A 1 364 ? 19.791 -4.786 -38.529 1.00 94.94 364 LEU A N 1
ATOM 2792 C CA . LEU A 1 364 ? 18.815 -5.309 -37.563 1.00 94.94 364 LEU A CA 1
ATOM 2793 C C . LEU A 1 364 ? 19.376 -6.450 -36.709 1.00 94.94 364 LEU A C 1
ATOM 2795 O O . LEU A 1 364 ? 19.197 -6.436 -35.494 1.00 94.94 364 LEU A O 1
ATOM 2799 N N . GLU A 1 365 ? 20.072 -7.414 -37.316 1.00 95.00 365 GLU A N 1
ATOM 2800 C CA . GLU A 1 365 ? 20.697 -8.515 -36.573 1.00 95.00 365 GLU A CA 1
ATOM 2801 C C . GLU A 1 365 ? 21.757 -7.994 -35.589 1.00 95.00 365 GLU A C 1
ATOM 2803 O O . GLU A 1 365 ? 21.783 -8.386 -34.421 1.00 95.00 365 GLU A O 1
ATOM 2808 N N . ALA A 1 366 ? 22.587 -7.045 -36.025 1.00 94.19 366 ALA A N 1
ATOM 2809 C CA . ALA A 1 366 ? 23.601 -6.433 -35.176 1.00 94.19 366 ALA A CA 1
ATOM 2810 C C . ALA A 1 366 ? 22.967 -5.660 -34.006 1.00 94.19 366 ALA A C 1
ATOM 2812 O O . ALA A 1 366 ? 23.335 -5.876 -32.852 1.00 94.19 366 ALA A O 1
ATOM 2813 N N . ALA A 1 367 ? 21.945 -4.850 -34.289 1.00 93.81 367 ALA A N 1
ATOM 2814 C CA . ALA A 1 367 ? 21.168 -4.117 -33.294 1.00 93.81 367 ALA A CA 1
ATOM 2815 C C . ALA A 1 367 ? 20.379 -5.033 -32.338 1.00 93.81 367 ALA A C 1
ATOM 2817 O O . ALA A 1 367 ? 20.132 -4.659 -31.195 1.00 93.81 367 ALA A O 1
ATOM 2818 N N . TYR A 1 368 ? 19.996 -6.237 -32.771 1.00 93.75 368 TYR A N 1
ATOM 2819 C CA . TYR A 1 368 ? 19.370 -7.236 -31.907 1.00 93.75 368 TYR A CA 1
ATOM 2820 C C . TYR A 1 368 ? 20.393 -7.855 -30.949 1.00 93.75 368 TYR A C 1
ATOM 2822 O O . TYR A 1 368 ? 20.164 -7.883 -29.736 1.00 93.75 368 TYR A O 1
ATOM 2830 N N . TRP A 1 369 ? 21.540 -8.305 -31.468 1.00 92.12 369 TRP A N 1
ATOM 2831 C CA . TRP A 1 369 ? 22.579 -8.960 -30.672 1.00 92.12 369 TRP A CA 1
ATOM 2832 C C . TRP A 1 369 ? 23.368 -8.003 -29.772 1.00 92.12 369 TRP A C 1
ATOM 2834 O O . TRP A 1 369 ? 23.874 -8.435 -28.732 1.00 92.12 369 TRP A O 1
ATOM 2844 N N . SER A 1 370 ? 23.465 -6.717 -30.116 1.00 92.31 370 SER A N 1
ATOM 2845 C CA . SER A 1 370 ? 24.120 -5.693 -29.291 1.00 92.31 370 SER A CA 1
ATOM 2846 C C . SER A 1 370 ? 23.372 -5.369 -27.993 1.00 92.31 370 SER A C 1
ATOM 2848 O O . SER A 1 370 ? 23.962 -4.775 -27.089 1.00 92.31 370 SER A O 1
ATOM 2850 N N . GLN A 1 371 ? 22.107 -5.792 -27.867 1.00 90.25 371 GLN A N 1
ATOM 2851 C CA . GLN A 1 371 ? 21.333 -5.681 -26.626 1.00 90.25 371 GLN A CA 1
ATOM 2852 C C . GLN A 1 371 ? 21.904 -6.556 -25.496 1.00 90.25 371 GLN A C 1
ATOM 2854 O O . GLN A 1 371 ? 21.716 -6.267 -24.313 1.00 90.25 371 GLN A O 1
ATOM 2859 N N . LEU A 1 372 ? 22.614 -7.637 -25.836 1.00 87.50 372 LEU A N 1
ATOM 2860 C CA . LEU A 1 372 ? 23.255 -8.496 -24.846 1.00 87.50 372 LEU A CA 1
ATOM 2861 C C . LEU A 1 372 ? 24.479 -7.805 -24.235 1.00 87.50 372 LEU A C 1
ATOM 2863 O O . LEU A 1 372 ? 25.385 -7.344 -24.935 1.00 87.50 372 LEU A O 1
ATOM 2867 N N . VAL A 1 373 ? 24.532 -7.785 -22.899 1.00 79.19 373 VAL A N 1
ATOM 2868 C CA . VAL A 1 373 ? 25.630 -7.164 -22.146 1.00 79.19 373 VAL A CA 1
ATOM 2869 C C . VAL A 1 373 ? 26.977 -7.726 -22.601 1.00 79.19 373 VAL A C 1
ATOM 2871 O O . VAL A 1 373 ? 27.157 -8.937 -22.707 1.00 79.19 373 VAL A O 1
ATOM 2874 N N . GLY A 1 374 ? 27.943 -6.840 -22.852 1.00 77.19 374 GLY A N 1
ATOM 2875 C CA . GLY A 1 374 ? 29.285 -7.224 -23.291 1.00 77.19 374 GLY A CA 1
ATOM 2876 C C . GLY A 1 374 ? 29.441 -7.414 -24.803 1.00 77.19 374 GLY A C 1
ATOM 2877 O O . GLY A 1 374 ? 30.576 -7.510 -25.273 1.00 77.19 374 GLY A O 1
ATOM 2878 N N . ASN A 1 375 ? 28.357 -7.406 -25.587 1.00 87.69 375 ASN A N 1
ATOM 2879 C CA . ASN A 1 375 ? 28.407 -7.684 -27.024 1.00 87.69 375 ASN A CA 1
ATOM 2880 C C . ASN A 1 375 ? 28.749 -6.445 -27.887 1.00 87.69 375 ASN A C 1
ATOM 2882 O O . ASN A 1 375 ? 28.189 -6.216 -28.959 1.00 87.69 375 ASN A O 1
ATOM 2886 N N . PHE A 1 376 ? 29.710 -5.637 -27.418 1.00 84.31 376 PHE A N 1
ATOM 2887 C CA . PHE A 1 376 ? 30.070 -4.316 -27.959 1.00 84.31 376 PHE A CA 1
ATOM 2888 C C . PHE A 1 376 ? 30.491 -4.297 -29.443 1.00 84.31 376 PHE A C 1
ATOM 2890 O O . PHE A 1 376 ? 30.503 -3.224 -30.046 1.00 84.31 376 PHE A O 1
ATOM 2897 N N . ALA A 1 377 ? 30.846 -5.451 -30.017 1.00 88.75 377 ALA A N 1
ATOM 2898 C CA . ALA A 1 377 ? 31.261 -5.592 -31.415 1.00 88.75 377 ALA A CA 1
ATOM 2899 C C . ALA A 1 377 ? 30.098 -5.471 -32.418 1.00 88.75 377 ALA A C 1
ATOM 2901 O O . ALA A 1 377 ? 30.334 -5.121 -33.567 1.00 88.75 377 ALA A O 1
ATOM 2902 N N . TRP A 1 378 ? 28.859 -5.720 -31.983 1.00 92.00 378 TRP A N 1
ATOM 2903 C CA . TRP A 1 378 ? 27.660 -5.674 -32.833 1.00 92.00 378 TRP A CA 1
ATOM 2904 C C . TRP A 1 378 ? 26.917 -4.333 -32.761 1.00 92.00 378 TRP A C 1
ATOM 2906 O O . TRP A 1 378 ? 25.819 -4.190 -33.285 1.00 92.00 378 TRP A O 1
ATOM 2916 N N . ARG A 1 379 ? 27.485 -3.332 -32.082 1.00 91.75 379 ARG A N 1
ATOM 2917 C CA . ARG A 1 379 ? 26.825 -2.042 -31.851 1.00 91.75 379 ARG A CA 1
ATOM 2918 C C . ARG A 1 379 ? 26.602 -1.288 -33.163 1.00 91.75 379 ARG A C 1
ATOM 2920 O O . ARG A 1 379 ? 27.554 -0.783 -33.750 1.00 91.75 379 ARG A O 1
ATOM 2927 N N . ALA A 1 380 ? 25.343 -1.163 -33.575 1.00 88.50 380 ALA A N 1
ATOM 2928 C CA . ALA A 1 380 ? 24.936 -0.307 -34.684 1.00 88.50 380 ALA A CA 1
ATOM 2929 C C . ALA A 1 380 ? 24.964 1.176 -34.263 1.00 88.50 380 ALA A C 1
ATOM 2931 O O . ALA A 1 380 ? 24.564 1.516 -33.152 1.00 88.50 380 ALA A O 1
ATOM 2932 N N . ARG A 1 381 ? 25.432 2.069 -35.145 1.00 89.25 381 ARG A N 1
ATOM 2933 C CA . ARG A 1 381 ? 25.461 3.536 -34.923 1.00 89.25 381 ARG A CA 1
ATOM 2934 C C . ARG A 1 381 ? 26.093 3.992 -33.583 1.00 89.25 381 ARG A C 1
ATOM 2936 O O . ARG A 1 381 ? 25.476 4.779 -32.861 1.00 89.25 381 ARG A O 1
ATOM 2943 N N . PRO A 1 382 ? 27.308 3.540 -33.212 1.00 91.88 382 PRO A N 1
ATOM 2944 C CA . PRO A 1 382 ? 28.000 4.108 -32.061 1.00 91.88 382 PRO A CA 1
ATOM 2945 C C . PRO A 1 382 ? 28.305 5.593 -32.316 1.00 91.88 382 PRO A C 1
ATOM 2947 O O . PRO A 1 382 ? 28.818 5.945 -33.378 1.00 91.88 382 PRO A O 1
ATOM 2950 N N . ALA A 1 383 ? 28.007 6.456 -31.347 1.00 91.88 383 ALA A N 1
ATOM 2951 C CA . ALA A 1 383 ? 28.177 7.903 -31.459 1.00 91.88 383 ALA A CA 1
ATOM 2952 C C . ALA A 1 383 ? 28.918 8.478 -30.237 1.00 91.88 383 ALA A C 1
ATOM 2954 O O . ALA A 1 383 ? 28.615 8.078 -29.110 1.00 91.88 383 ALA A O 1
ATOM 2955 N N . PRO A 1 384 ? 29.860 9.424 -30.418 1.00 91.56 384 PRO A N 1
ATOM 2956 C CA . PRO A 1 384 ? 30.511 10.096 -29.300 1.00 91.56 384 PRO A CA 1
ATOM 2957 C C . PRO A 1 384 ? 29.520 10.997 -28.560 1.00 91.56 384 PRO A C 1
ATOM 2959 O O . PRO A 1 384 ? 28.985 11.932 -29.147 1.00 91.56 384 PRO A O 1
ATOM 2962 N N . ILE A 1 385 ? 29.340 10.766 -27.261 1.00 92.94 385 ILE A N 1
ATOM 2963 C CA . ILE A 1 385 ? 28.676 11.711 -26.350 1.00 92.94 385 ILE A CA 1
ATOM 2964 C C . ILE A 1 385 ? 29.506 11.872 -25.072 1.00 92.94 385 ILE A C 1
ATOM 2966 O O . ILE A 1 385 ? 30.379 11.048 -24.774 1.00 92.94 385 ILE A O 1
ATOM 2970 N N . THR A 1 386 ? 29.244 12.924 -24.296 1.00 93.19 386 THR A N 1
ATOM 2971 C CA . THR A 1 386 ? 29.898 13.090 -22.990 1.00 93.19 386 THR A CA 1
ATOM 2972 C C . THR A 1 386 ? 29.304 12.141 -21.944 1.00 93.19 386 THR A C 1
ATOM 2974 O O . THR A 1 386 ? 28.152 11.703 -22.033 1.00 93.19 386 THR A O 1
ATOM 2977 N N . SER A 1 387 ? 30.065 11.881 -20.884 1.00 92.31 387 SER A N 1
ATOM 2978 C CA . SER A 1 387 ? 29.601 11.173 -19.691 1.00 92.31 387 SER A CA 1
ATOM 2979 C C . SER A 1 387 ? 28.400 11.849 -19.015 1.00 92.31 387 SER A C 1
ATOM 2981 O O . SER A 1 387 ? 27.615 11.158 -18.369 1.00 92.31 387 SER A O 1
ATOM 2983 N N . LEU A 1 388 ? 28.224 13.167 -19.179 1.00 92.12 388 LEU A N 1
ATOM 2984 C CA . LEU A 1 388 ? 27.077 13.911 -18.648 1.00 92.12 388 LEU A CA 1
ATOM 2985 C C . LEU A 1 388 ? 25.805 13.609 -19.454 1.00 92.12 388 LEU A C 1
ATOM 2987 O O . LEU A 1 388 ? 24.773 13.291 -18.864 1.00 92.12 388 LEU A O 1
ATOM 2991 N N . ASN A 1 389 ? 25.892 13.598 -20.790 1.00 92.62 389 ASN A N 1
ATOM 2992 C CA . ASN A 1 389 ? 24.783 13.184 -21.656 1.00 92.62 389 ASN A CA 1
ATOM 2993 C C . ASN A 1 389 ? 24.399 11.718 -21.394 1.00 92.62 389 ASN A C 1
ATOM 2995 O O . ASN A 1 389 ? 23.218 11.401 -21.279 1.00 92.62 389 ASN A O 1
ATOM 2999 N N . PHE A 1 390 ? 25.381 10.820 -21.234 1.00 92.06 390 PHE A N 1
ATOM 3000 C CA . PHE A 1 390 ? 25.110 9.415 -20.909 1.00 92.06 390 PHE A CA 1
ATOM 3001 C C . PHE A 1 390 ? 24.445 9.237 -19.532 1.00 92.06 390 PHE A C 1
ATOM 3003 O O . PHE A 1 390 ? 23.532 8.420 -19.391 1.00 92.06 390 PHE A O 1
ATOM 3010 N N . ALA A 1 391 ? 24.847 10.025 -18.529 1.00 88.31 391 ALA A N 1
ATOM 3011 C CA . ALA A 1 391 ? 24.192 10.046 -17.222 1.00 88.31 391 ALA A CA 1
ATOM 3012 C C . ALA A 1 391 ? 22.744 10.562 -17.317 1.00 88.31 391 ALA A C 1
ATOM 3014 O O . ALA A 1 391 ? 21.841 9.942 -16.757 1.00 88.31 391 ALA A O 1
ATOM 3015 N N . ALA A 1 392 ? 22.500 11.631 -18.086 1.00 89.19 392 ALA A N 1
ATOM 3016 C CA . ALA A 1 392 ? 21.155 12.132 -18.372 1.00 89.19 392 ALA A CA 1
ATOM 3017 C C . ALA A 1 392 ? 20.292 11.097 -19.121 1.00 89.19 392 ALA A C 1
ATOM 3019 O O . ALA A 1 392 ? 19.106 10.967 -18.833 1.00 89.19 392 ALA A O 1
ATOM 3020 N N . PHE A 1 393 ? 20.885 10.292 -20.008 1.00 88.25 393 PHE A N 1
ATOM 3021 C CA . PHE A 1 393 ? 20.205 9.170 -20.661 1.00 88.25 393 PHE A CA 1
ATOM 3022 C C . PHE A 1 393 ? 20.074 7.905 -19.799 1.00 88.25 393 PHE A C 1
ATOM 3024 O O . PHE A 1 393 ? 19.413 6.964 -20.238 1.00 88.25 393 PHE A O 1
ATOM 3031 N N . SER A 1 394 ? 20.612 7.864 -18.575 1.00 84.94 394 SER A N 1
ATOM 3032 C CA . SER A 1 394 ? 20.542 6.702 -17.671 1.00 84.94 394 SER A CA 1
ATOM 3033 C C . SER A 1 394 ? 19.789 6.960 -16.346 1.00 84.94 394 SER A C 1
ATOM 3035 O O . SER A 1 394 ? 20.288 6.580 -15.286 1.00 84.94 394 SER A O 1
ATOM 3037 N N . PRO A 1 395 ? 18.580 7.563 -16.340 1.00 75.25 395 PRO A N 1
ATOM 3038 C CA . PRO A 1 395 ? 17.827 7.766 -15.108 1.00 75.25 395 PRO A CA 1
ATOM 3039 C C . PRO A 1 395 ? 17.298 6.445 -14.531 1.00 75.25 395 PRO A C 1
ATOM 3041 O O . PRO A 1 395 ? 16.821 5.565 -15.253 1.00 75.25 395 PRO A O 1
ATOM 3044 N N . PHE A 1 396 ? 17.325 6.343 -13.202 1.00 71.81 396 PHE A N 1
ATOM 3045 C CA . PHE A 1 396 ? 16.837 5.182 -12.446 1.00 71.81 396 PHE A CA 1
ATOM 3046 C C . PHE A 1 396 ? 15.424 5.366 -11.866 1.00 71.81 396 PHE A C 1
ATOM 3048 O O . PHE A 1 396 ? 15.011 4.593 -11.007 1.00 71.81 396 PHE A O 1
ATOM 3055 N N . HIS A 1 397 ? 14.672 6.378 -12.312 1.00 75.00 397 HIS A N 1
ATOM 3056 C CA . HIS A 1 397 ? 13.273 6.536 -11.915 1.00 75.00 397 HIS A CA 1
ATOM 3057 C C . HIS A 1 397 ? 12.348 5.652 -12.766 1.00 75.00 397 HIS A C 1
ATOM 3059 O O . HIS A 1 397 ? 12.638 5.336 -13.918 1.00 75.00 397 HIS A O 1
ATOM 3065 N N . THR A 1 398 ? 11.212 5.273 -12.188 1.00 75.00 398 THR A N 1
ATOM 3066 C CA . THR A 1 398 ? 10.100 4.583 -12.851 1.00 75.00 398 THR A CA 1
ATOM 3067 C C . THR A 1 398 ? 8.835 4.772 -12.009 1.00 75.00 398 THR A C 1
ATOM 3069 O O . THR A 1 398 ? 8.920 5.158 -10.838 1.00 75.00 398 THR A O 1
ATOM 3072 N N . TYR A 1 399 ? 7.665 4.476 -12.576 1.00 75.62 399 TYR A N 1
ATOM 3073 C CA . TYR A 1 399 ? 6.405 4.433 -11.833 1.00 75.62 399 TYR A CA 1
ATOM 3074 C C . TYR A 1 399 ? 6.475 3.420 -10.673 1.00 75.62 399 TYR A C 1
ATOM 3076 O O . TYR A 1 399 ? 7.114 2.368 -10.812 1.00 75.62 399 TYR A O 1
ATOM 3084 N N . PRO A 1 400 ? 5.847 3.711 -9.517 1.00 76.50 400 PRO A N 1
ATOM 3085 C CA . PRO A 1 400 ? 5.898 2.832 -8.356 1.00 76.50 400 PRO A CA 1
ATOM 3086 C C . PRO A 1 400 ? 5.231 1.487 -8.666 1.00 76.50 400 PRO A C 1
ATOM 3088 O O . PRO A 1 400 ? 4.107 1.438 -9.152 1.00 76.50 400 PRO A O 1
ATOM 3091 N N . ALA A 1 401 ? 5.921 0.389 -8.346 1.00 80.00 401 ALA A N 1
ATOM 3092 C CA . ALA A 1 401 ? 5.439 -0.973 -8.600 1.00 80.00 401 ALA A CA 1
ATOM 3093 C C . ALA A 1 401 ? 5.006 -1.735 -7.331 1.00 80.00 401 ALA A C 1
ATOM 3095 O O . ALA A 1 401 ? 4.350 -2.765 -7.446 1.00 80.00 401 ALA A O 1
ATOM 3096 N N . GLY A 1 402 ? 5.369 -1.278 -6.123 1.00 83.88 402 GLY A N 1
ATOM 3097 C CA . GLY A 1 402 ? 5.110 -2.012 -4.869 1.00 83.88 402 GLY A CA 1
ATOM 3098 C C . GLY A 1 402 ? 5.744 -3.415 -4.840 1.00 83.88 402 GLY A C 1
ATOM 3099 O O . GLY A 1 402 ? 6.495 -3.771 -5.744 1.00 83.88 402 GLY A O 1
ATOM 3100 N N . LEU A 1 403 ? 5.473 -4.256 -3.839 1.00 84.31 403 LEU A N 1
ATOM 3101 C CA . LEU A 1 403 ? 6.066 -5.605 -3.722 1.00 84.31 403 LEU A CA 1
ATOM 3102 C C . LEU A 1 403 ? 4.993 -6.688 -3.863 1.00 84.31 403 LEU A C 1
ATOM 3104 O O . LEU A 1 403 ? 3.979 -6.633 -3.184 1.00 84.31 403 LEU A O 1
ATOM 3108 N N . ALA A 1 404 ? 5.215 -7.672 -4.742 1.00 87.50 404 ALA A N 1
ATOM 3109 C CA . ALA A 1 404 ? 4.250 -8.749 -5.000 1.00 87.50 404 ALA A CA 1
ATOM 3110 C C . ALA A 1 404 ? 4.195 -9.765 -3.855 1.00 87.50 404 ALA A C 1
ATOM 3112 O O . ALA A 1 404 ? 3.117 -10.235 -3.517 1.00 87.50 404 ALA A O 1
ATOM 3113 N N . ALA A 1 405 ? 5.361 -10.050 -3.278 1.00 87.81 405 ALA A N 1
ATOM 3114 C CA . ALA A 1 405 ? 5.610 -10.954 -2.165 1.00 87.81 405 ALA A CA 1
ATOM 3115 C C . ALA A 1 405 ? 6.733 -10.357 -1.298 1.00 87.81 405 ALA A C 1
ATOM 3117 O O . ALA A 1 405 ? 7.464 -9.472 -1.757 1.00 87.81 405 ALA A O 1
ATOM 3118 N N . GLY A 1 406 ? 6.881 -10.835 -0.061 1.00 86.94 406 GLY A N 1
ATOM 3119 C CA . GLY A 1 406 ? 7.865 -10.305 0.894 1.00 86.94 406 GLY A CA 1
ATOM 3120 C C . GLY A 1 406 ? 7.458 -8.976 1.546 1.00 86.94 406 GLY A C 1
ATOM 3121 O O . GLY A 1 406 ? 8.311 -8.245 2.044 1.00 86.94 406 GLY A O 1
ATOM 3122 N N . ASN A 1 407 ? 6.164 -8.648 1.536 1.00 91.00 407 ASN A N 1
ATOM 3123 C CA . ASN A 1 407 ? 5.579 -7.610 2.383 1.00 91.00 407 ASN A CA 1
ATOM 3124 C C . ASN A 1 407 ? 5.469 -8.109 3.835 1.00 91.00 407 ASN A C 1
ATOM 3126 O O . ASN A 1 407 ? 5.605 -9.301 4.103 1.00 91.00 407 ASN A O 1
ATOM 3130 N N . HIS A 1 408 ? 5.127 -7.214 4.766 1.00 91.44 408 HIS A N 1
ATOM 3131 C CA . HIS A 1 408 ? 4.937 -7.542 6.187 1.00 91.44 408 HIS A CA 1
ATOM 3132 C C . HIS A 1 408 ? 3.975 -8.717 6.436 1.00 91.44 408 HIS A C 1
ATOM 3134 O O . HIS A 1 408 ? 4.238 -9.575 7.273 1.00 91.44 408 HIS A O 1
ATOM 3140 N N . TRP A 1 409 ? 2.881 -8.783 5.671 1.00 94.06 409 TRP A N 1
ATOM 3141 C CA . TRP A 1 409 ? 1.891 -9.865 5.723 1.00 94.06 409 TRP A CA 1
ATOM 3142 C C . TRP A 1 409 ? 2.000 -10.836 4.528 1.00 94.06 409 TRP A C 1
ATOM 3144 O O . TRP A 1 409 ? 1.038 -11.520 4.193 1.00 94.06 409 TRP A O 1
ATOM 3154 N N . GLY A 1 410 ? 3.178 -10.921 3.896 1.00 92.62 410 GLY A N 1
ATOM 3155 C CA . GLY A 1 410 ? 3.457 -11.823 2.775 1.00 92.62 410 GLY A CA 1
ATOM 3156 C C . GLY A 1 410 ? 3.203 -11.185 1.409 1.00 92.62 410 GLY A C 1
ATOM 3157 O O . GLY A 1 410 ? 3.996 -10.363 0.937 1.00 92.62 410 GLY A O 1
ATOM 3158 N N . ASP A 1 411 ? 2.125 -11.586 0.747 1.00 93.81 411 ASP A N 1
ATOM 3159 C CA . ASP A 1 411 ? 1.796 -11.114 -0.600 1.00 93.81 411 ASP A CA 1
ATOM 3160 C C . ASP A 1 411 ? 1.161 -9.717 -0.602 1.00 93.81 411 ASP A C 1
ATOM 3162 O O . ASP A 1 411 ? 0.700 -9.208 0.421 1.00 93.81 411 ASP A O 1
ATOM 3166 N N . ALA A 1 412 ? 1.163 -9.070 -1.768 1.00 94.38 412 ALA A N 1
ATOM 3167 C CA . ALA A 1 412 ? 0.464 -7.807 -1.978 1.00 94.38 412 ALA A CA 1
ATOM 3168 C C . ALA A 1 412 ? -1.028 -7.968 -1.674 1.00 94.38 412 ALA A C 1
ATOM 3170 O O . ALA A 1 412 ? -1.643 -8.926 -2.144 1.00 94.38 412 ALA A O 1
ATOM 3171 N N . ILE A 1 413 ? -1.636 -7.015 -0.969 1.00 95.75 413 ILE A N 1
ATOM 3172 C CA . ILE A 1 413 ? -3.079 -7.002 -0.681 1.00 95.75 413 ILE A CA 1
ATOM 3173 C C . ILE A 1 413 ? -3.872 -6.960 -1.992 1.00 95.75 413 ILE A C 1
ATOM 3175 O O . ILE A 1 413 ? -4.698 -7.838 -2.254 1.00 95.75 413 ILE A O 1
ATOM 3179 N N . ALA A 1 414 ? -3.553 -6.011 -2.870 1.00 95.25 414 ALA A N 1
ATOM 3180 C CA . ALA A 1 414 ? -4.247 -5.819 -4.139 1.00 95.25 414 ALA A CA 1
ATOM 3181 C C . ALA A 1 414 ? -3.273 -5.558 -5.294 1.00 95.25 414 ALA A C 1
ATOM 3183 O O . ALA A 1 414 ? -2.192 -4.995 -5.107 1.00 95.25 414 ALA A O 1
ATOM 3184 N N . LEU A 1 415 ? -3.684 -5.934 -6.505 1.00 92.44 415 LEU A N 1
ATOM 3185 C CA . LEU A 1 415 ? -3.066 -5.454 -7.735 1.00 92.44 415 LEU A CA 1
ATOM 3186 C C . LEU A 1 415 ? -3.872 -4.253 -8.238 1.00 92.44 415 LEU A C 1
ATOM 3188 O O . LEU A 1 415 ? -5.039 -4.385 -8.586 1.00 92.44 415 LEU A O 1
ATOM 3192 N N . MET A 1 416 ? -3.231 -3.094 -8.263 1.00 89.38 416 MET A N 1
ATOM 3193 C CA . MET A 1 416 ? -3.759 -1.828 -8.758 1.00 89.38 416 MET A CA 1
ATOM 3194 C C . MET A 1 416 ? -3.042 -1.424 -10.054 1.00 89.38 416 MET A C 1
ATOM 3196 O O . MET A 1 416 ? -2.095 -2.081 -10.498 1.00 89.38 416 MET A O 1
ATOM 3200 N N . LYS A 1 417 ? -3.486 -0.325 -10.663 1.00 85.19 417 LYS A N 1
ATOM 3201 C CA . LYS A 1 417 ? -2.969 0.216 -11.923 1.00 85.19 417 LYS A CA 1
ATOM 3202 C C . LYS A 1 417 ? -2.407 1.620 -11.686 1.00 85.19 417 LYS A C 1
ATOM 3204 O O . LYS A 1 417 ? -3.062 2.431 -11.042 1.00 85.19 417 LYS A O 1
ATOM 3209 N N . THR A 1 418 ? -1.210 1.910 -12.189 1.00 81.75 418 THR A N 1
ATOM 3210 C CA . THR A 1 418 ? -0.639 3.270 -12.167 1.00 81.75 418 THR A CA 1
ATOM 3211 C C . THR A 1 418 ? -1.230 4.143 -13.281 1.00 81.75 418 THR A C 1
ATOM 3213 O O . THR A 1 418 ? -1.864 3.638 -14.211 1.00 81.75 418 THR A O 1
ATOM 3216 N N . SER A 1 419 ? -0.958 5.451 -13.249 1.00 75.00 419 SER A N 1
ATOM 3217 C CA . SER A 1 419 ? -1.282 6.371 -14.353 1.00 75.00 419 SER A CA 1
ATOM 3218 C C . SER A 1 419 ? -0.657 5.943 -15.691 1.00 75.00 419 SER A C 1
ATOM 3220 O O . SER A 1 419 ? -1.316 6.016 -16.723 1.00 75.00 419 SER A O 1
ATOM 3222 N N . ALA A 1 420 ? 0.550 5.368 -15.673 1.00 72.25 420 ALA A N 1
ATOM 3223 C CA . ALA A 1 420 ? 1.196 4.743 -16.834 1.00 72.25 420 ALA A CA 1
ATOM 3224 C C . ALA A 1 420 ? 0.688 3.328 -17.158 1.00 72.25 420 ALA A C 1
ATOM 3226 O O . ALA A 1 420 ? 1.383 2.539 -17.790 1.00 72.25 420 ALA A O 1
ATOM 3227 N N . ARG A 1 421 ? -0.510 2.961 -16.684 1.00 76.06 421 ARG A N 1
ATOM 3228 C CA . ARG A 1 421 ? -1.159 1.660 -16.920 1.00 76.06 421 ARG A CA 1
ATOM 3229 C C . ARG A 1 421 ? -0.355 0.442 -16.427 1.00 76.06 421 ARG A C 1
ATOM 3231 O O . ARG A 1 421 ? -0.733 -0.691 -16.717 1.00 76.06 421 ARG A O 1
ATOM 3238 N N . SER A 1 422 ? 0.707 0.653 -15.647 1.00 76.62 422 SER A N 1
ATOM 3239 C CA . SER A 1 422 ? 1.593 -0.400 -15.146 1.00 76.62 422 SER A CA 1
ATOM 3240 C C . SER A 1 422 ? 1.056 -1.033 -13.849 1.00 76.62 422 SER A C 1
ATOM 3242 O O . SER A 1 422 ? 0.281 -0.398 -13.128 1.00 76.62 422 SER A O 1
ATOM 3244 N N . PRO A 1 423 ? 1.427 -2.289 -13.534 1.00 84.31 423 PRO A N 1
ATOM 3245 C CA . PRO A 1 423 ? 0.960 -2.969 -12.329 1.00 84.31 423 PRO A CA 1
ATOM 3246 C C . PRO A 1 423 ? 1.573 -2.376 -11.053 1.00 84.31 423 PRO A C 1
ATOM 3248 O O . PRO A 1 423 ? 2.796 -2.352 -10.893 1.00 84.31 423 PRO A O 1
ATOM 3251 N N . TYR A 1 424 ? 0.717 -1.994 -10.106 1.00 87.88 424 TYR A N 1
ATOM 3252 C CA . TYR A 1 424 ? 1.097 -1.563 -8.764 1.00 87.88 424 TYR A CA 1
ATOM 3253 C C . TYR A 1 424 ? 0.619 -2.568 -7.714 1.00 87.88 424 TYR A C 1
ATOM 3255 O O . TYR A 1 424 ? -0.573 -2.769 -7.506 1.00 87.88 424 TYR A O 1
ATOM 3263 N N . PHE A 1 425 ? 1.560 -3.220 -7.045 1.00 90.94 425 PHE A N 1
ATOM 3264 C CA . PHE A 1 425 ? 1.289 -4.238 -6.038 1.00 90.94 425 PHE A CA 1
ATOM 3265 C C . PHE A 1 425 ? 1.128 -3.561 -4.670 1.00 90.94 425 PHE A C 1
ATOM 3267 O O . PHE A 1 425 ? 2.110 -3.294 -3.970 1.00 90.94 425 PHE A O 1
ATOM 3274 N N . PHE A 1 426 ? -0.115 -3.218 -4.334 1.00 93.50 426 PHE A N 1
ATOM 3275 C CA . PHE A 1 426 ? -0.472 -2.461 -3.141 1.00 93.50 426 PHE A CA 1
ATOM 3276 C C . PHE A 1 426 ? -0.383 -3.312 -1.873 1.00 93.50 426 PHE A C 1
ATOM 3278 O O . PHE A 1 426 ? -0.913 -4.421 -1.807 1.00 93.50 426 PHE A O 1
ATOM 3285 N N . SER A 1 427 ? 0.202 -2.714 -0.838 1.00 92.25 427 SER A N 1
ATOM 3286 C CA . SER A 1 427 ? 0.193 -3.194 0.543 1.00 92.25 427 SER A CA 1
ATOM 3287 C C . SER A 1 427 ? 0.103 -1.992 1.474 1.00 92.25 427 SER A C 1
ATOM 3289 O O . SER A 1 427 ? 0.854 -1.026 1.286 1.00 92.25 427 SER A O 1
ATOM 3291 N N . PHE A 1 428 ? -0.750 -2.084 2.499 1.00 92.00 428 PHE A N 1
ATOM 3292 C CA . PHE A 1 428 ? -0.854 -1.086 3.570 1.00 92.00 428 PHE A CA 1
ATOM 3293 C C . PHE A 1 428 ? 0.509 -0.814 4.222 1.00 92.00 428 PHE A C 1
ATOM 3295 O O . PHE A 1 428 ? 0.918 0.326 4.408 1.00 92.00 428 PHE A O 1
ATOM 3302 N N . HIS A 1 429 ? 1.260 -1.881 4.498 1.00 89.38 429 HIS A N 1
ATOM 3303 C CA . HIS A 1 429 ? 2.526 -1.801 5.210 1.00 89.38 429 HIS A CA 1
ATOM 3304 C C . HIS A 1 429 ? 3.647 -1.157 4.390 1.00 89.38 429 HIS A C 1
ATOM 3306 O O . HIS A 1 429 ? 3.966 -1.592 3.279 1.00 89.38 429 HIS A O 1
ATOM 3312 N N . LYS A 1 430 ? 4.332 -0.190 5.005 1.00 80.44 430 LYS A N 1
ATOM 3313 C CA . LYS A 1 430 ? 5.690 0.216 4.634 1.00 80.44 430 LYS A CA 1
ATOM 3314 C C . LYS A 1 430 ? 6.621 -0.172 5.778 1.00 80.44 430 LYS A C 1
ATOM 3316 O O . LYS A 1 430 ? 6.580 0.422 6.850 1.00 80.44 430 LYS A O 1
ATOM 3321 N N . ARG A 1 431 ? 7.449 -1.196 5.536 1.00 80.12 431 ARG A N 1
ATOM 3322 C CA . ARG A 1 431 ? 8.094 -2.006 6.587 1.00 80.12 431 ARG A CA 1
ATOM 3323 C C . ARG A 1 431 ? 7.023 -2.658 7.461 1.00 80.12 431 ARG A C 1
ATOM 3325 O O . ARG A 1 431 ? 6.346 -3.538 6.958 1.00 80.12 431 ARG A O 1
ATOM 3332 N N . ASP A 1 432 ? 6.856 -2.214 8.696 1.00 81.38 432 ASP A N 1
ATOM 3333 C CA . ASP A 1 432 ? 5.977 -2.774 9.725 1.00 81.38 432 ASP A CA 1
ATOM 3334 C C . ASP A 1 432 ? 4.969 -1.745 10.280 1.00 81.38 432 ASP A C 1
ATOM 3336 O O . ASP A 1 432 ? 4.320 -1.994 11.289 1.00 81.38 432 ASP A O 1
ATOM 3340 N N . ILE A 1 433 ? 4.804 -0.588 9.622 1.00 85.12 433 ILE A N 1
ATOM 3341 C CA . ILE A 1 433 ? 3.713 0.359 9.908 1.00 85.12 433 ILE A CA 1
ATOM 3342 C C . ILE A 1 433 ? 2.701 0.303 8.757 1.00 85.12 433 ILE A C 1
ATOM 3344 O O . ILE A 1 433 ? 3.078 0.511 7.601 1.00 85.12 433 ILE A O 1
ATOM 3348 N N . GLY A 1 434 ? 1.436 0.009 9.077 1.00 88.38 434 GLY A N 1
ATOM 3349 C CA . GLY A 1 434 ? 0.338 -0.163 8.113 1.00 88.38 434 GLY A CA 1
ATOM 3350 C C . GLY A 1 434 ? -0.751 0.918 8.122 1.00 88.38 434 GLY A C 1
ATOM 3351 O O . GLY A 1 434 ? -1.660 0.857 7.296 1.00 88.38 434 GLY A O 1
ATOM 3352 N N . HIS A 1 435 ? -0.689 1.907 9.025 1.00 90.12 435 HIS A N 1
ATOM 3353 C CA . HIS A 1 435 ? -1.728 2.941 9.120 1.00 90.12 435 HIS A CA 1
ATOM 3354 C C . HIS A 1 435 ? -1.925 3.673 7.786 1.00 90.12 435 HIS A C 1
ATOM 3356 O O . HIS A 1 435 ? -0.960 4.133 7.163 1.00 90.12 435 HIS A O 1
ATOM 3362 N N . THR A 1 436 ? -3.184 3.767 7.363 1.00 89.19 436 THR A N 1
ATOM 3363 C CA . THR A 1 436 ? -3.584 4.224 6.029 1.00 89.19 436 THR A CA 1
ATOM 3364 C C . THR A 1 436 ? -4.686 5.273 6.139 1.00 89.19 436 THR A C 1
ATOM 3366 O O . THR A 1 436 ? -5.599 5.130 6.948 1.00 89.19 436 THR A O 1
ATOM 3369 N N . LEU A 1 437 ? -4.603 6.322 5.322 1.00 87.00 437 LEU A N 1
ATOM 3370 C CA . LEU A 1 437 ? -5.622 7.364 5.203 1.00 87.00 437 LEU A CA 1
ATOM 3371 C C . LEU A 1 437 ? -6.253 7.319 3.807 1.00 87.00 437 LEU A C 1
ATOM 3373 O O . LEU A 1 437 ? -5.540 7.403 2.810 1.00 87.00 437 LEU A O 1
ATOM 3377 N N . VAL A 1 438 ? -7.576 7.238 3.740 1.00 87.81 438 VAL A N 1
ATOM 3378 C CA . VAL A 1 438 ? -8.383 7.346 2.524 1.00 87.81 438 VAL A CA 1
ATOM 3379 C C . VAL A 1 438 ? -9.107 8.686 2.551 1.00 87.81 438 VAL A C 1
ATOM 3381 O O . VAL A 1 438 ? -9.838 8.993 3.489 1.00 87.81 438 VAL A O 1
ATOM 3384 N N . VAL A 1 439 ? -8.890 9.499 1.527 1.00 85.56 439 VAL A N 1
ATOM 3385 C CA . VAL A 1 439 ? -9.504 10.815 1.361 1.00 85.56 439 VAL A CA 1
ATOM 3386 C C . VAL A 1 439 ? -10.250 10.804 0.041 1.00 85.56 439 VAL A C 1
ATOM 3388 O O . VAL A 1 439 ? -9.648 10.527 -0.989 1.00 85.56 439 VAL A O 1
ATOM 3391 N N . GLY A 1 440 ? -11.541 11.105 0.036 1.00 83.69 440 GLY A N 1
ATOM 3392 C CA . GLY A 1 440 ? -12.289 11.218 -1.213 1.00 83.69 440 GLY A CA 1
ATOM 3393 C C . GLY A 1 440 ? -13.668 11.824 -0.982 1.00 83.69 440 GLY A C 1
ATOM 3394 O O . GLY A 1 440 ? -14.313 11.446 -0.005 1.00 83.69 440 GLY A O 1
ATOM 3395 N N . PRO A 1 441 ? -14.122 12.744 -1.850 1.00 82.69 441 PRO A N 1
ATOM 3396 C CA . PRO A 1 441 ? -15.385 13.458 -1.679 1.00 82.69 441 PRO A CA 1
ATOM 3397 C C . PRO A 1 441 ? -16.593 12.512 -1.637 1.00 82.69 441 PRO A C 1
ATOM 3399 O O . PRO A 1 441 ? -16.529 11.360 -2.077 1.00 82.69 441 PRO A O 1
ATOM 3402 N N . THR A 1 442 ? -17.721 13.013 -1.135 1.00 80.81 442 THR A N 1
ATOM 3403 C CA . THR A 1 442 ? -19.007 12.299 -1.131 1.00 80.81 442 THR A CA 1
ATOM 3404 C C . THR A 1 442 ? -19.363 11.816 -2.537 1.00 80.81 442 THR A C 1
ATOM 3406 O O . THR A 1 442 ? -19.249 12.566 -3.501 1.00 80.81 442 THR A O 1
ATOM 3409 N N . GLY A 1 443 ? -19.755 10.546 -2.664 1.00 78.38 443 GLY A N 1
ATOM 3410 C CA . GLY A 1 443 ? -19.990 9.895 -3.959 1.00 78.38 443 GLY A CA 1
ATOM 3411 C C . GLY A 1 443 ? -18.725 9.405 -4.681 1.00 78.38 443 GLY A C 1
ATOM 3412 O O . GLY A 1 443 ? -18.822 8.519 -5.523 1.00 78.38 443 GLY A O 1
ATOM 3413 N N . GLY A 1 444 ? -17.526 9.859 -4.302 1.00 80.00 444 GLY A N 1
ATOM 3414 C CA . GLY A 1 444 ? -16.248 9.511 -4.942 1.00 80.00 444 GLY A CA 1
ATOM 3415 C C . GLY A 1 444 ? -15.742 8.077 -4.717 1.00 80.00 444 GLY A C 1
ATOM 3416 O O . GLY A 1 444 ? -14.559 7.820 -4.906 1.00 80.00 444 GLY A O 1
ATOM 3417 N N . GLY A 1 445 ? -16.585 7.138 -4.271 1.00 85.00 445 GLY A N 1
ATOM 3418 C CA . GLY A 1 445 ? -16.226 5.719 -4.113 1.00 85.00 445 GLY A CA 1
ATOM 3419 C C . GLY A 1 445 ? -15.386 5.361 -2.875 1.00 85.00 445 GLY A C 1
ATOM 3420 O O . GLY A 1 445 ? -14.852 4.256 -2.806 1.00 85.00 445 GLY A O 1
ATOM 3421 N N . LYS A 1 446 ? -15.272 6.257 -1.886 1.00 87.38 446 LYS A N 1
ATOM 3422 C CA . LYS A 1 446 ? -14.520 6.070 -0.623 1.00 87.38 446 LYS A CA 1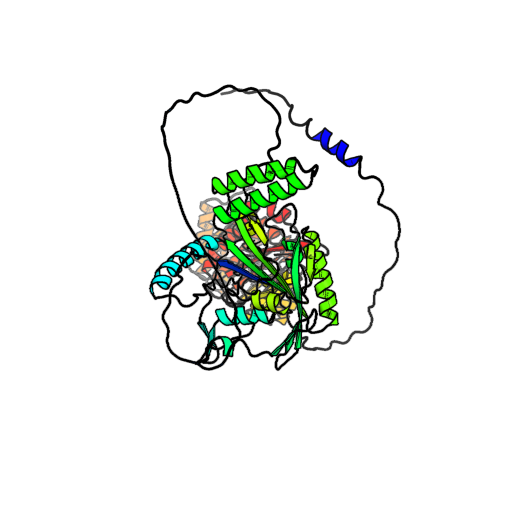
ATOM 3423 C C . LYS A 1 446 ? -14.841 4.741 0.085 1.00 87.38 446 LYS A C 1
ATOM 3425 O O . LYS A 1 446 ? -13.939 3.950 0.348 1.00 87.38 446 LYS A O 1
ATOM 3430 N N . THR A 1 447 ? -16.117 4.445 0.318 1.00 87.94 447 THR A N 1
ATOM 3431 C CA . THR A 1 447 ? -16.550 3.180 0.940 1.00 87.94 447 THR A CA 1
ATOM 3432 C C . THR A 1 447 ? -16.248 1.973 0.045 1.00 87.94 447 THR A C 1
ATOM 3434 O O . THR A 1 447 ? -15.832 0.929 0.535 1.00 87.94 447 THR A O 1
ATOM 3437 N N . VAL A 1 448 ? -16.350 2.125 -1.283 1.00 90.94 448 VAL A N 1
ATOM 3438 C CA . VAL A 1 448 ? -16.035 1.061 -2.255 1.00 90.94 448 VAL A CA 1
ATOM 3439 C C . VAL A 1 448 ? -14.554 0.678 -2.200 1.00 90.94 448 VAL A C 1
ATOM 3441 O O . VAL A 1 448 ? -14.244 -0.512 -2.160 1.00 90.94 448 VAL A O 1
ATOM 3444 N N . ILE A 1 449 ? -13.630 1.649 -2.154 1.00 91.06 449 ILE A N 1
ATOM 3445 C CA . ILE A 1 449 ? -12.192 1.344 -2.073 1.00 91.06 449 ILE A CA 1
ATOM 3446 C C . ILE A 1 449 ? -11.809 0.743 -0.712 1.00 91.06 449 ILE A C 1
ATOM 3448 O O . ILE A 1 449 ? -10.976 -0.163 -0.676 1.00 91.06 449 ILE A O 1
ATOM 3452 N N . VAL A 1 450 ? -12.437 1.167 0.393 1.00 92.69 450 VAL A N 1
ATOM 3453 C CA . VAL A 1 450 ? -12.209 0.555 1.716 1.00 92.69 450 VAL A CA 1
ATOM 3454 C C . VAL A 1 450 ? -12.741 -0.883 1.743 1.00 92.69 450 VAL A C 1
ATOM 3456 O O . VAL A 1 450 ? -11.972 -1.785 2.070 1.00 92.69 450 VAL A O 1
ATOM 3459 N N . ASN A 1 451 ? -13.984 -1.128 1.310 1.00 93.81 451 ASN A N 1
ATOM 3460 C CA . ASN A 1 451 ? -14.573 -2.473 1.236 1.00 93.81 451 ASN A CA 1
ATOM 3461 C C . ASN A 1 451 ? -13.750 -3.403 0.326 1.00 93.81 451 ASN A C 1
ATOM 3463 O O . ASN A 1 451 ? -13.442 -4.528 0.710 1.00 93.81 451 ASN A O 1
ATOM 3467 N N . PHE A 1 452 ? -13.304 -2.921 -0.841 1.00 94.75 452 PHE A N 1
ATOM 3468 C CA . PHE A 1 452 ? -12.396 -3.670 -1.717 1.00 94.75 452 PHE A CA 1
ATOM 3469 C C . PHE A 1 452 ? -11.090 -4.044 -1.006 1.00 94.75 452 PHE A C 1
ATOM 3471 O O . PHE A 1 452 ? -10.655 -5.192 -1.073 1.00 94.75 452 PHE A O 1
ATOM 3478 N N . LEU A 1 453 ? -10.454 -3.097 -0.313 1.00 95.56 453 LEU A N 1
ATOM 3479 C CA . LEU A 1 453 ? -9.203 -3.349 0.403 1.00 95.56 453 LEU A CA 1
ATOM 3480 C C . LEU A 1 453 ? -9.373 -4.312 1.586 1.00 95.56 453 LEU A C 1
ATOM 3482 O O . LEU A 1 453 ? -8.456 -5.089 1.851 1.00 95.56 453 LEU A O 1
ATOM 3486 N N . MET A 1 454 ? -10.525 -4.277 2.256 1.00 95.38 454 MET A N 1
ATOM 3487 C CA . MET A 1 454 ? -10.908 -5.195 3.331 1.00 95.38 454 MET A CA 1
ATOM 3488 C C . MET A 1 454 ? -11.127 -6.621 2.796 1.00 95.38 454 MET A C 1
ATOM 3490 O O . MET A 1 454 ? -10.478 -7.561 3.260 1.00 95.38 454 MET A O 1
ATOM 3494 N N . ALA A 1 455 ? -11.909 -6.784 1.723 1.00 95.38 455 ALA A N 1
ATOM 3495 C CA . ALA A 1 455 ? -12.107 -8.074 1.049 1.00 95.38 455 ALA A CA 1
ATOM 3496 C C . ALA A 1 455 ? -10.771 -8.662 0.553 1.00 95.38 455 ALA A C 1
ATOM 3498 O O . ALA A 1 455 ? -10.429 -9.818 0.794 1.00 95.38 455 ALA A O 1
ATOM 3499 N N . GLN A 1 456 ? -9.935 -7.826 -0.068 1.00 96.19 456 GLN A N 1
ATOM 3500 C CA . GLN A 1 456 ? -8.592 -8.205 -0.511 1.00 96.19 456 GLN A CA 1
ATOM 3501 C C . GLN A 1 456 ? -7.634 -8.567 0.638 1.00 96.19 456 GLN A C 1
ATOM 3503 O O . GLN A 1 456 ? -6.611 -9.218 0.389 1.00 96.19 456 GLN A O 1
ATOM 3508 N N . ALA A 1 457 ? -7.930 -8.152 1.872 1.00 95.56 457 ALA A N 1
ATOM 3509 C CA . ALA A 1 457 ? -7.151 -8.476 3.058 1.00 95.56 457 ALA A CA 1
ATOM 3510 C C . ALA A 1 457 ? -7.586 -9.783 3.742 1.00 95.56 457 ALA A C 1
ATOM 3512 O O . ALA A 1 457 ? -6.772 -10.348 4.474 1.00 95.56 457 ALA A O 1
ATOM 3513 N N . GLU A 1 458 ? -8.776 -10.330 3.461 1.00 93.56 458 GLU A N 1
ATOM 3514 C CA . GLU A 1 458 ? -9.252 -11.607 4.033 1.00 93.56 458 GLU A CA 1
ATOM 3515 C C . GLU A 1 458 ? -8.250 -12.751 3.823 1.00 93.56 458 GLU A C 1
ATOM 3517 O O . GLU A 1 458 ? -7.962 -13.519 4.740 1.00 93.56 458 GLU A O 1
ATOM 3522 N N . LYS A 1 459 ? -7.602 -12.796 2.651 1.00 94.12 459 LYS A N 1
ATOM 3523 C CA . LYS A 1 459 ? -6.548 -13.774 2.318 1.00 94.12 459 LYS A CA 1
ATOM 3524 C C . LYS A 1 459 ? -5.318 -13.733 3.237 1.00 94.12 459 LYS A C 1
ATOM 3526 O O . LYS A 1 459 ? -4.486 -14.634 3.188 1.00 94.12 459 LYS A O 1
ATOM 3531 N N . THR A 1 460 ? -5.154 -12.672 4.030 1.00 94.62 460 THR A N 1
ATOM 3532 C CA . THR A 1 460 ? -4.082 -12.559 5.032 1.00 94.62 460 THR A CA 1
ATOM 3533 C C . THR A 1 460 ? -4.460 -13.194 6.372 1.00 94.62 460 THR A C 1
ATOM 3535 O O . THR A 1 460 ? -3.607 -13.270 7.257 1.00 94.62 460 THR A O 1
ATOM 3538 N N . GLY A 1 461 ? -5.708 -13.651 6.527 1.00 93.25 461 GLY A N 1
ATOM 3539 C CA . GLY A 1 461 ? -6.252 -14.171 7.781 1.00 93.25 461 GLY A CA 1
ATOM 3540 C C . GLY A 1 461 ? -6.460 -13.099 8.854 1.00 93.25 461 GLY A C 1
ATOM 3541 O O . GLY A 1 461 ? -6.563 -13.443 10.025 1.00 93.25 461 GLY A O 1
ATOM 3542 N N . ALA A 1 462 ? -6.463 -11.813 8.485 1.00 94.88 462 ALA A N 1
ATOM 3543 C CA . ALA A 1 462 ? -6.627 -10.723 9.440 1.00 94.88 462 ALA A CA 1
ATOM 3544 C C . ALA A 1 462 ? -8.068 -10.632 9.969 1.00 94.88 462 ALA A C 1
ATOM 3546 O O . ALA A 1 462 ? -9.015 -10.719 9.183 1.00 94.88 462 ALA A O 1
ATOM 3547 N N . ARG A 1 463 ? -8.221 -10.386 11.278 1.00 95.69 463 ARG A N 1
ATOM 3548 C CA . ARG A 1 463 ? -9.482 -9.904 11.857 1.00 95.69 463 ARG A CA 1
ATOM 3549 C C . ARG A 1 463 ? -9.717 -8.467 11.392 1.00 95.69 463 ARG A C 1
ATOM 3551 O O . ARG A 1 463 ? -8.780 -7.674 11.280 1.00 95.69 463 ARG A O 1
ATOM 3558 N N . GLN A 1 464 ? -10.968 -8.135 11.116 1.00 96.31 464 GLN A N 1
ATOM 3559 C CA . GLN A 1 464 ? -11.378 -6.846 10.581 1.00 96.31 464 GLN A CA 1
ATOM 3560 C C . GLN A 1 464 ? -12.480 -6.257 11.461 1.00 96.31 464 GLN A C 1
ATOM 3562 O O . GLN A 1 464 ? -13.426 -6.946 11.834 1.00 96.31 464 GLN A O 1
ATOM 3567 N N . ILE A 1 465 ? -12.348 -4.981 11.799 1.00 95.31 465 ILE A N 1
ATOM 3568 C CA . ILE A 1 465 ? -13.364 -4.192 12.490 1.00 95.31 465 ILE A CA 1
ATOM 3569 C C . ILE A 1 465 ? -13.672 -3.000 11.593 1.00 95.31 465 ILE A C 1
ATOM 3571 O O . ILE A 1 465 ? -12.752 -2.285 11.196 1.00 95.31 465 ILE A O 1
ATOM 3575 N N . PHE A 1 466 ? -14.944 -2.787 11.275 1.00 94.19 466 PHE A N 1
ATOM 3576 C CA . PHE A 1 466 ? -15.420 -1.649 10.501 1.00 94.19 466 PHE A CA 1
ATOM 3577 C C . PHE A 1 466 ? -16.319 -0.791 11.383 1.00 94.19 466 PHE A C 1
ATOM 3579 O O . PHE A 1 466 ? -17.423 -1.194 11.735 1.00 94.19 466 PHE A O 1
ATOM 3586 N N . ILE A 1 467 ? -15.846 0.395 11.740 1.00 91.69 467 ILE A N 1
ATOM 3587 C CA . ILE A 1 467 ? -16.668 1.420 12.373 1.00 91.69 467 ILE A CA 1
ATOM 3588 C C . ILE A 1 467 ? -17.204 2.284 11.230 1.00 91.69 467 ILE A C 1
ATOM 3590 O O . ILE A 1 467 ? -16.451 2.989 10.555 1.00 91.69 467 ILE A O 1
ATOM 3594 N N . ASP A 1 468 ? -18.482 2.085 10.937 1.00 90.50 468 ASP A N 1
ATOM 3595 C CA . ASP A 1 468 ? -19.141 2.384 9.669 1.00 90.50 468 ASP A CA 1
ATOM 3596 C C . ASP A 1 468 ? -20.147 3.526 9.828 1.00 90.50 468 ASP A C 1
ATOM 3598 O O . ASP A 1 468 ? -20.760 3.687 10.885 1.00 90.50 468 ASP A O 1
ATOM 3602 N N . LYS A 1 469 ? -20.345 4.305 8.764 1.00 85.25 469 LYS A N 1
ATOM 3603 C CA . LYS A 1 469 ? -21.321 5.395 8.725 1.00 85.25 469 LYS A CA 1
ATOM 3604 C C . LYS A 1 469 ? -22.226 5.233 7.507 1.00 85.25 469 LYS A C 1
ATOM 3606 O O . LYS A 1 469 ? -21.802 4.801 6.439 1.00 85.25 469 LYS A O 1
ATOM 3611 N N . ASP A 1 470 ? -23.490 5.589 7.692 1.00 86.12 470 ASP A N 1
ATOM 3612 C CA . ASP A 1 470 ? -24.589 5.470 6.738 1.00 86.12 470 ASP A CA 1
ATOM 3613 C C . ASP A 1 470 ? -24.806 4.011 6.263 1.00 86.12 470 ASP A C 1
ATOM 3615 O O . ASP A 1 470 ? -25.318 3.763 5.173 1.00 86.12 470 ASP A O 1
ATOM 3619 N N . ARG A 1 471 ? -24.399 3.038 7.101 1.00 88.94 471 ARG A N 1
ATOM 3620 C CA . ARG A 1 471 ? -24.415 1.575 6.877 1.00 88.94 471 ARG A CA 1
ATOM 3621 C C . ARG A 1 471 ? -23.729 1.091 5.593 1.00 88.94 471 ARG A C 1
ATOM 3623 O O . ARG A 1 471 ? -24.056 0.023 5.064 1.00 88.94 471 ARG A O 1
ATOM 3630 N N . GLY A 1 472 ? -22.753 1.849 5.092 1.00 85.94 472 GLY A N 1
ATOM 3631 C CA . GLY A 1 472 ? -22.075 1.591 3.820 1.00 85.94 472 GLY A CA 1
ATOM 3632 C C . GLY A 1 472 ? -21.282 0.275 3.742 1.00 85.94 472 GLY A C 1
ATOM 3633 O O . GLY A 1 472 ? -20.974 -0.190 2.639 1.00 85.94 472 GLY A O 1
ATOM 3634 N N . ALA A 1 473 ? -20.965 -0.351 4.878 1.00 90.00 473 ALA A N 1
ATOM 3635 C CA . ALA A 1 473 ? -20.287 -1.644 4.958 1.00 90.00 473 ALA A CA 1
ATOM 3636 C C . ALA A 1 473 ? -21.201 -2.809 5.389 1.00 90.00 473 ALA A C 1
ATOM 3638 O O . ALA A 1 473 ? -20.780 -3.959 5.265 1.00 90.00 473 ALA A O 1
ATOM 3639 N N . GLN A 1 474 ? -22.442 -2.566 5.838 1.00 94.19 474 GLN A N 1
ATOM 3640 C CA . GLN A 1 474 ? -23.305 -3.594 6.452 1.00 94.19 474 GLN A CA 1
ATOM 3641 C C . GLN A 1 474 ? -23.463 -4.858 5.596 1.00 94.19 474 GLN A C 1
ATOM 3643 O O . GLN A 1 474 ? -23.206 -5.967 6.065 1.00 94.19 474 GLN A O 1
ATOM 3648 N N . ILE A 1 475 ? -23.852 -4.696 4.327 1.00 93.69 475 ILE A N 1
ATOM 3649 C CA . ILE A 1 475 ? -24.074 -5.822 3.404 1.00 93.69 475 ILE A CA 1
ATOM 3650 C C . ILE A 1 475 ? -22.779 -6.621 3.199 1.00 93.69 475 ILE A C 1
ATOM 3652 O O . ILE A 1 475 ? -22.816 -7.845 3.129 1.00 93.69 475 ILE A O 1
ATOM 3656 N N . PHE A 1 476 ? -21.633 -5.940 3.135 1.00 93.81 476 PHE A N 1
ATOM 3657 C CA . PHE A 1 476 ? -20.332 -6.574 2.942 1.00 93.81 476 PHE A CA 1
ATOM 3658 C C . PHE A 1 476 ? -19.886 -7.359 4.186 1.00 93.81 476 PHE A C 1
ATOM 3660 O O . PHE A 1 476 ? -19.515 -8.523 4.054 1.00 93.81 476 PHE A O 1
ATOM 3667 N N . VAL A 1 477 ? -20.002 -6.778 5.386 1.00 94.94 477 VAL A N 1
ATOM 3668 C CA . VAL A 1 477 ? -19.680 -7.462 6.653 1.00 94.94 477 VAL A CA 1
ATOM 3669 C C . VAL A 1 477 ? -20.493 -8.751 6.800 1.00 94.94 477 VAL A C 1
ATOM 3671 O O . VAL A 1 477 ? -19.923 -9.808 7.067 1.00 94.94 477 VAL A O 1
ATOM 3674 N N . LEU A 1 478 ? -21.808 -8.684 6.566 1.00 94.50 478 LEU A N 1
ATOM 3675 C CA . LEU A 1 478 ? -22.697 -9.846 6.656 1.00 94.50 478 LEU A CA 1
ATOM 3676 C C . LEU A 1 478 ? -22.406 -10.886 5.559 1.00 94.50 478 LEU A C 1
ATOM 3678 O O . LEU A 1 478 ? -22.373 -12.082 5.845 1.00 94.50 478 LEU A O 1
ATOM 3682 N N . ALA A 1 479 ? -22.132 -10.458 4.320 1.00 93.75 479 ALA A N 1
ATOM 3683 C CA . ALA A 1 479 ? -21.787 -11.362 3.216 1.00 93.75 479 ALA A CA 1
ATOM 3684 C C . ALA A 1 479 ? -20.456 -12.109 3.433 1.00 93.75 479 ALA A C 1
ATOM 3686 O O . ALA A 1 479 ? -20.329 -13.260 3.018 1.00 93.75 479 ALA A O 1
ATOM 3687 N N . SER A 1 480 ? -19.493 -11.495 4.128 1.00 92.50 480 SER A N 1
ATOM 3688 C CA . SER A 1 480 ? -18.242 -12.137 4.562 1.00 92.50 480 SER A CA 1
ATOM 3689 C C . SER A 1 480 ? -18.397 -12.999 5.834 1.00 92.50 480 SER A C 1
ATOM 3691 O O . SER A 1 480 ? -17.399 -13.468 6.387 1.00 92.50 480 SER A O 1
ATOM 3693 N N . GLY A 1 481 ? -19.627 -13.231 6.312 1.00 91.56 481 GLY A N 1
ATOM 3694 C CA . GLY A 1 481 ? -19.912 -14.046 7.501 1.00 91.56 481 GLY A CA 1
ATOM 3695 C C . GLY A 1 481 ? -19.543 -13.369 8.825 1.00 91.56 481 GLY A C 1
ATOM 3696 O O . GLY A 1 481 ? -19.213 -14.053 9.794 1.00 91.56 481 GLY A O 1
ATOM 3697 N N . GLY A 1 482 ? -19.530 -12.036 8.848 1.00 93.94 482 GLY A N 1
ATOM 3698 C CA . GLY A 1 482 ? -19.286 -11.222 10.034 1.00 93.94 482 GLY A CA 1
ATOM 3699 C C . GLY A 1 482 ? -20.547 -10.878 10.830 1.00 93.94 482 GLY A C 1
ATOM 3700 O O . GLY A 1 482 ? -21.669 -11.164 10.416 1.00 93.94 482 GLY A O 1
ATOM 3701 N N . THR A 1 483 ? -20.354 -10.215 11.969 1.00 94.31 483 THR A N 1
ATOM 3702 C CA . THR A 1 483 ? -21.427 -9.642 12.800 1.00 94.31 483 THR A CA 1
ATOM 3703 C C . THR A 1 483 ? -21.529 -8.136 12.574 1.00 94.31 483 THR A C 1
ATOM 3705 O O . THR A 1 483 ? -20.526 -7.479 12.304 1.00 94.31 483 THR A O 1
ATOM 3708 N N . TYR A 1 484 ? -22.730 -7.561 12.669 1.00 93.75 484 TYR A N 1
ATOM 3709 C CA . TYR A 1 484 ? -22.941 -6.122 12.475 1.00 93.75 484 TYR A CA 1
ATOM 3710 C C . TYR A 1 484 ? -23.891 -5.566 13.540 1.00 93.75 484 TYR A C 1
ATOM 3712 O O . TYR A 1 484 ? -25.082 -5.873 13.526 1.00 93.75 484 TYR A O 1
ATOM 3720 N N . LEU A 1 485 ? -23.368 -4.746 14.454 1.00 91.31 485 LEU A N 1
ATOM 3721 C CA . LEU A 1 485 ? -24.140 -4.098 15.511 1.00 91.31 485 LEU A CA 1
ATOM 3722 C C . LEU A 1 485 ? -24.584 -2.704 15.060 1.00 91.31 485 LEU A C 1
ATOM 3724 O O . LEU A 1 485 ? -23.770 -1.883 14.638 1.00 91.31 485 LEU A O 1
ATOM 3728 N N . THR A 1 486 ? -25.884 -2.434 15.166 1.00 90.38 486 THR A N 1
ATOM 3729 C CA . THR A 1 486 ? -26.471 -1.131 14.843 1.00 90.38 486 THR A CA 1
ATOM 3730 C C . THR A 1 486 ? -26.840 -0.393 16.121 1.00 90.38 486 THR A C 1
ATOM 3732 O O . THR A 1 486 ? -27.646 -0.897 16.897 1.00 90.38 486 THR A O 1
ATOM 3735 N N . LEU A 1 487 ? -26.279 0.798 16.331 1.00 87.81 487 LEU A N 1
ATOM 3736 C CA . LEU A 1 487 ? -26.511 1.602 17.531 1.00 87.81 487 LEU A CA 1
ATOM 3737 C C . LEU A 1 487 ? -27.467 2.757 17.203 1.00 87.81 487 LEU A C 1
ATOM 3739 O O . LEU A 1 487 ? -27.135 3.624 16.396 1.00 87.81 487 LEU A O 1
ATOM 3743 N N . VAL A 1 488 ? -28.655 2.744 17.817 1.00 89.62 488 VAL A N 1
ATOM 3744 C CA . VAL A 1 488 ? -29.769 3.672 17.542 1.00 89.62 488 VAL A CA 1
ATOM 3745 C C . VAL A 1 488 ? -30.144 4.432 18.814 1.00 89.62 488 VAL A C 1
ATOM 3747 O O . VAL A 1 488 ? -30.255 3.838 19.886 1.00 89.62 488 VAL A O 1
ATOM 3750 N N . ASN A 1 489 ? -30.365 5.741 18.706 1.00 89.81 489 ASN A N 1
ATOM 3751 C CA . ASN A 1 489 ? -30.765 6.598 19.816 1.00 89.81 489 ASN A CA 1
ATOM 3752 C C . ASN A 1 489 ? -32.079 6.110 20.454 1.00 89.81 489 ASN A C 1
ATOM 3754 O O . ASN A 1 489 ? -33.070 5.861 19.770 1.00 89.81 489 ASN A O 1
ATOM 3758 N N . GLY A 1 490 ? -32.090 5.977 21.784 1.00 89.19 490 GLY A N 1
ATOM 3759 C CA . GLY A 1 490 ? -33.260 5.538 22.555 1.00 89.19 490 GLY A CA 1
ATOM 3760 C C . GLY A 1 490 ? -33.567 4.036 22.481 1.00 89.19 490 GLY A C 1
ATOM 3761 O O . GLY A 1 490 ? -34.492 3.583 23.149 1.00 89.19 490 GLY A O 1
ATOM 3762 N N . THR A 1 491 ? -32.799 3.256 21.714 1.00 92.19 491 THR A N 1
ATOM 3763 C CA . THR A 1 491 ? -32.902 1.789 21.675 1.00 92.19 491 THR A CA 1
ATOM 3764 C C . THR A 1 491 ? -31.767 1.187 22.506 1.00 92.19 491 THR A C 1
ATOM 3766 O O . THR A 1 491 ? -30.634 1.627 22.326 1.00 92.19 491 THR A O 1
ATOM 3769 N N . PRO A 1 492 ? -32.015 0.194 23.385 1.00 92.69 492 PRO A N 1
ATOM 3770 C CA . PRO A 1 492 ? -30.965 -0.492 24.141 1.00 92.69 492 PRO A CA 1
ATOM 3771 C C . PRO A 1 492 ? -29.756 -0.863 23.271 1.00 92.69 492 PRO A C 1
ATOM 3773 O O . PRO A 1 492 ? -29.894 -1.563 22.271 1.00 92.69 492 PRO A O 1
ATOM 3776 N N . THR A 1 493 ? -28.570 -0.376 23.641 1.00 92.56 493 THR A N 1
ATOM 3777 C CA . THR A 1 493 ? -27.315 -0.623 22.901 1.00 92.56 493 THR A CA 1
ATOM 3778 C C . THR A 1 493 ? -26.771 -2.035 23.098 1.00 92.56 493 THR A C 1
ATOM 3780 O O . THR A 1 493 ? -25.846 -2.436 22.392 1.00 92.56 493 THR A O 1
ATOM 3783 N N . GLY A 1 494 ? -27.262 -2.740 24.122 1.00 92.50 494 GLY A N 1
ATOM 3784 C CA . GLY A 1 494 ? -26.662 -3.970 24.623 1.00 92.50 494 GLY A CA 1
ATOM 3785 C C . GLY A 1 494 ? -25.315 -3.760 25.327 1.00 92.50 494 GLY A C 1
ATOM 3786 O O . GLY A 1 494 ? -24.661 -4.737 25.659 1.00 92.50 494 GLY A O 1
ATOM 3787 N N . PHE A 1 495 ? -24.851 -2.527 25.569 1.00 95.12 495 PHE A N 1
ATOM 3788 C CA . PHE A 1 495 ? -23.582 -2.291 26.270 1.00 95.12 495 PHE A CA 1
ATOM 3789 C C . PHE A 1 495 ? -23.776 -2.278 27.789 1.00 95.12 495 PHE A C 1
ATOM 3791 O O . PHE A 1 495 ? -24.645 -1.571 28.300 1.00 95.12 495 PHE A O 1
ATOM 3798 N N . ALA A 1 496 ? -22.928 -2.999 28.522 1.00 96.06 496 ALA A N 1
ATOM 3799 C CA . ALA A 1 496 ? -22.921 -3.008 29.985 1.00 96.06 496 ALA A CA 1
ATOM 3800 C C . ALA A 1 496 ? -21.480 -3.016 30.537 1.00 96.06 496 ALA A C 1
ATOM 3802 O O . ALA A 1 496 ? -20.984 -4.060 30.967 1.00 96.06 496 ALA A O 1
ATOM 3803 N N . PRO A 1 497 ? -20.763 -1.871 30.559 1.00 96.75 497 PRO A N 1
ATOM 3804 C CA . PRO A 1 497 ? -19.324 -1.826 30.854 1.00 96.75 497 PRO A CA 1
ATOM 3805 C C . PRO A 1 497 ? -18.924 -2.409 32.216 1.00 96.75 497 PRO A C 1
ATOM 3807 O O . PRO A 1 497 ? -17.935 -3.137 32.303 1.00 96.75 497 PRO A O 1
ATOM 3810 N N . LEU A 1 498 ? -19.725 -2.160 33.260 1.00 96.81 498 LEU A N 1
ATOM 3811 C CA . LEU A 1 498 ? -19.525 -2.713 34.608 1.00 96.81 498 LEU A CA 1
ATOM 3812 C C . LEU A 1 498 ? -19.681 -4.246 34.661 1.00 96.81 498 LEU A C 1
ATOM 3814 O O . LEU A 1 498 ? -19.074 -4.899 35.510 1.00 96.81 498 LEU A O 1
ATOM 3818 N N . LYS A 1 499 ? -20.459 -4.828 33.739 1.00 95.94 499 LYS A N 1
ATOM 3819 C CA . LYS A 1 499 ? -20.631 -6.280 33.576 1.00 95.94 499 LYS A CA 1
ATOM 3820 C C . LYS A 1 499 ? -19.599 -6.869 32.616 1.00 95.94 499 LYS A C 1
ATOM 3822 O O . LYS A 1 499 ? -19.179 -8.007 32.787 1.00 95.94 499 LYS A O 1
ATOM 3827 N N . ALA A 1 500 ? -19.172 -6.123 31.601 1.00 94.94 500 ALA A N 1
ATOM 3828 C CA . ALA A 1 500 ? -18.242 -6.592 30.576 1.00 94.94 500 ALA A CA 1
ATOM 3829 C C . ALA A 1 500 ? -16.789 -6.711 31.062 1.00 94.94 500 ALA A C 1
ATOM 3831 O O . ALA A 1 500 ? -16.054 -7.565 30.569 1.00 94.94 500 ALA A O 1
ATOM 3832 N N . LEU A 1 501 ? -16.369 -5.861 32.001 1.00 95.19 501 LEU A N 1
ATOM 3833 C CA . LEU A 1 501 ? -14.984 -5.787 32.471 1.00 95.19 501 LEU A CA 1
ATOM 3834 C C . LEU A 1 501 ? -14.732 -6.625 33.735 1.00 95.19 501 LEU A C 1
ATOM 3836 O O . LEU A 1 501 ? -15.651 -6.990 34.472 1.00 95.19 501 LEU A O 1
ATOM 3840 N N . GLU A 1 502 ? -13.462 -6.947 33.978 1.00 95.19 502 GLU A N 1
ATOM 3841 C CA . GLU A 1 502 ? -13.037 -7.832 35.062 1.00 95.19 502 GLU A CA 1
ATOM 3842 C C . GLU A 1 502 ? -12.589 -7.029 36.293 1.00 95.19 502 GLU A C 1
ATOM 3844 O O . GLU A 1 502 ? -12.160 -5.881 36.194 1.00 95.19 502 GLU A O 1
ATOM 3849 N N . ASN A 1 503 ? -12.651 -7.619 37.491 1.00 96.06 503 ASN A N 1
ATOM 3850 C CA . ASN A 1 503 ? -12.263 -6.930 38.730 1.00 96.06 503 ASN A CA 1
ATOM 3851 C C . ASN A 1 503 ? -10.732 -6.929 38.947 1.00 96.06 503 ASN A C 1
ATOM 3853 O O . ASN A 1 503 ? -10.214 -7.464 39.927 1.00 96.06 503 ASN A O 1
ATOM 3857 N N . ASN A 1 504 ? -9.992 -6.337 38.009 1.00 96.25 504 ASN A N 1
ATOM 3858 C CA . ASN A 1 504 ? -8.547 -6.105 38.101 1.00 96.25 504 ASN A CA 1
ATOM 3859 C C . ASN A 1 504 ? -8.243 -4.602 38.307 1.00 96.25 504 ASN A C 1
ATOM 3861 O O . ASN A 1 504 ? -9.150 -3.793 38.498 1.00 96.25 504 ASN A O 1
ATOM 3865 N N . ALA A 1 505 ? -6.967 -4.219 38.392 1.00 95.94 505 ALA A N 1
ATOM 3866 C CA . ALA A 1 505 ? -6.581 -2.822 38.636 1.00 95.94 505 ALA A CA 1
ATOM 3867 C C . ALA A 1 505 ? -6.750 -1.914 37.401 1.00 95.94 505 ALA A C 1
ATOM 3869 O O . ALA A 1 505 ? -7.141 -0.760 37.548 1.00 95.94 505 ALA A O 1
ATOM 3870 N N . GLU A 1 506 ? -6.484 -2.439 36.203 1.00 93.56 506 GLU A N 1
ATOM 3871 C CA . GLU A 1 506 ? -6.553 -1.710 34.930 1.00 93.56 506 GLU A CA 1
ATOM 3872 C C . GLU A 1 506 ? -8.001 -1.354 34.573 1.00 93.56 506 GLU A C 1
ATOM 3874 O O . GLU A 1 506 ? -8.327 -0.185 34.372 1.00 93.56 506 GLU A O 1
ATOM 3879 N N . ASP A 1 507 ? -8.888 -2.349 34.603 1.00 95.62 507 ASP A N 1
ATOM 3880 C CA . ASP A 1 507 ? -10.311 -2.195 34.300 1.00 95.62 507 ASP A CA 1
ATOM 3881 C C . ASP A 1 507 ? -11.011 -1.265 35.295 1.00 95.62 507 ASP A C 1
ATOM 3883 O O . ASP A 1 507 ? -11.831 -0.444 34.893 1.00 95.62 507 ASP A O 1
ATOM 3887 N N . ARG A 1 508 ? -10.660 -1.329 36.589 1.00 96.69 508 ARG A N 1
ATOM 3888 C CA . ARG A 1 508 ? -11.188 -0.393 37.597 1.00 96.69 508 ARG A CA 1
ATOM 3889 C C . ARG A 1 508 ? -10.712 1.038 37.360 1.00 96.69 508 ARG A C 1
ATOM 3891 O O . ARG A 1 508 ? -11.532 1.947 37.420 1.00 96.69 508 ARG A O 1
ATOM 3898 N N . ALA A 1 509 ? -9.432 1.244 37.046 1.00 95.25 509 ALA A N 1
ATOM 3899 C CA . ALA A 1 509 ? -8.914 2.573 36.723 1.00 95.25 509 ALA A CA 1
ATOM 3900 C C . ALA A 1 509 ? -9.574 3.151 35.456 1.00 95.25 509 ALA A C 1
ATOM 3902 O O . ALA A 1 509 ? -9.921 4.333 35.422 1.00 95.25 509 ALA A O 1
ATOM 3903 N N . TRP A 1 510 ? -9.810 2.317 34.437 1.00 94.88 510 TRP A N 1
ATOM 3904 C CA . TRP A 1 510 ? -10.545 2.721 33.240 1.00 94.88 510 TRP A CA 1
ATOM 3905 C C . TRP A 1 510 ? -12.014 3.051 33.549 1.00 94.88 510 TRP A C 1
ATOM 3907 O O . TRP A 1 510 ? -12.491 4.113 33.150 1.00 94.88 510 TRP A O 1
ATOM 3917 N N . LEU A 1 511 ? -12.711 2.201 34.313 1.00 97.31 511 LEU A N 1
ATOM 3918 C CA . LEU A 1 511 ? -14.094 2.434 34.743 1.00 97.31 511 LEU A CA 1
ATOM 3919 C C . LEU A 1 511 ? -14.231 3.736 35.539 1.00 97.31 511 LEU A C 1
ATOM 3921 O O . LEU A 1 511 ? -15.158 4.495 35.280 1.00 97.31 511 LEU A O 1
ATOM 3925 N N . SER A 1 512 ? -13.295 4.045 36.438 1.00 96.31 512 SER A N 1
ATOM 3926 C CA . SER A 1 512 ? -13.252 5.330 37.144 1.00 96.31 512 SER A CA 1
ATOM 3927 C C . SER A 1 512 ? -13.170 6.526 36.194 1.00 96.31 512 SER A C 1
ATOM 3929 O O . SER A 1 512 ? -13.942 7.475 36.331 1.00 96.31 512 SER A O 1
ATOM 3931 N N . LEU A 1 513 ? -12.264 6.495 35.209 1.00 93.06 513 LEU A N 1
ATOM 3932 C CA . LEU A 1 513 ? -12.130 7.566 34.212 1.00 93.06 513 LEU A CA 1
ATOM 3933 C C . LEU A 1 513 ? -13.383 7.692 33.333 1.00 93.06 513 LEU A C 1
ATOM 3935 O O . LEU A 1 513 ? -13.822 8.800 33.024 1.00 93.06 513 LEU A O 1
ATOM 3939 N N . TRP A 1 514 ? -13.990 6.565 32.968 1.00 94.75 514 TRP A N 1
ATOM 3940 C CA . TRP A 1 514 ? -15.228 6.522 32.198 1.00 94.75 514 TRP A CA 1
ATOM 3941 C C . TRP A 1 514 ? -16.427 7.069 32.995 1.00 94.75 514 TRP A C 1
ATOM 3943 O O . TRP A 1 514 ? -17.155 7.918 32.485 1.00 94.75 514 TRP A O 1
ATOM 3953 N N . VAL A 1 515 ? -16.581 6.709 34.275 1.00 96.25 515 VAL A N 1
ATOM 3954 C CA . VAL A 1 515 ? -17.609 7.278 35.169 1.00 96.25 515 VAL A CA 1
ATOM 3955 C C . VAL A 1 515 ? -17.404 8.784 35.361 1.00 96.25 515 VAL A C 1
ATOM 3957 O O . VAL A 1 515 ? -18.378 9.533 35.307 1.00 96.25 515 VAL A O 1
ATOM 3960 N N . ARG A 1 516 ? -16.156 9.263 35.501 1.00 94.00 516 ARG A N 1
ATOM 3961 C CA . ARG A 1 516 ? -15.846 10.709 35.529 1.00 94.00 516 ARG A CA 1
ATOM 3962 C C . ARG A 1 516 ? -16.330 11.421 34.257 1.00 94.00 516 ARG A C 1
ATOM 3964 O O . ARG A 1 516 ? -16.840 12.534 34.354 1.00 94.00 516 ARG A O 1
ATOM 3971 N N . GLN A 1 517 ? -16.249 10.781 33.087 1.00 91.69 517 GLN A N 1
ATOM 3972 C CA . GLN A 1 517 ? -16.819 11.322 31.846 1.00 91.69 517 GLN A CA 1
ATOM 3973 C C . GLN A 1 517 ? -18.361 11.329 31.863 1.00 91.69 517 GLN A C 1
ATOM 3975 O O . GLN A 1 517 ? -18.950 12.305 31.403 1.00 91.69 517 GLN A O 1
ATOM 3980 N N . LEU A 1 518 ? -19.022 10.306 32.426 1.00 93.88 518 LEU A N 1
ATOM 3981 C CA . LEU A 1 518 ? -20.491 10.263 32.557 1.00 93.88 518 LEU A CA 1
ATOM 3982 C C . LEU A 1 518 ? -21.049 11.382 33.457 1.00 93.88 518 LEU A C 1
ATOM 3984 O O . LEU A 1 518 ? -22.099 11.949 33.149 1.00 93.88 518 LEU A O 1
ATOM 3988 N N . VAL A 1 519 ? -20.363 11.706 34.562 1.00 93.44 519 VAL A N 1
ATOM 3989 C CA . VAL A 1 519 ? -20.801 12.716 35.556 1.00 93.44 519 VAL A CA 1
ATOM 3990 C C . VAL A 1 519 ? -20.195 14.111 35.333 1.00 93.44 519 VAL A C 1
ATOM 3992 O O . VAL A 1 519 ? -20.336 15.012 36.173 1.00 93.44 519 VAL A O 1
ATOM 3995 N N . ARG A 1 520 ? -19.514 14.318 34.200 1.00 89.12 520 ARG A N 1
ATOM 3996 C CA . ARG A 1 520 ? -18.936 15.610 33.818 1.00 89.12 520 ARG A CA 1
ATOM 3997 C C . ARG A 1 520 ? -20.036 16.668 33.670 1.00 89.12 520 ARG A C 1
ATOM 3999 O O . ARG A 1 520 ? -21.050 16.437 33.020 1.00 89.12 520 ARG A O 1
ATOM 4006 N N . ALA A 1 521 ? -19.801 17.854 34.228 1.00 85.56 521 ALA A N 1
ATOM 4007 C CA . ALA A 1 521 ? -20.621 19.044 34.006 1.00 85.56 521 ALA A CA 1
ATOM 4008 C C . ALA A 1 521 ? -19.712 20.228 33.653 1.00 85.56 521 ALA A C 1
ATOM 4010 O O . ALA A 1 521 ? -18.645 20.375 34.247 1.00 85.56 521 ALA A O 1
ATOM 4011 N N . GLU A 1 522 ? -20.126 21.075 32.709 1.00 78.88 522 GLU A N 1
ATOM 4012 C CA . GLU A 1 522 ? -19.292 22.180 32.205 1.00 78.88 522 GLU A CA 1
ATOM 4013 C C . GLU A 1 522 ? -18.931 23.205 33.288 1.00 78.88 522 GLU A C 1
ATOM 4015 O O . GLU A 1 522 ? -17.807 23.697 33.327 1.00 78.88 522 GLU A O 1
ATOM 4020 N N . GLN A 1 523 ? -19.877 23.505 34.184 1.00 82.62 523 GLN A N 1
ATOM 4021 C CA . GLN A 1 523 ? -19.759 24.585 35.171 1.00 82.62 523 GLN A CA 1
ATOM 4022 C C . GLN A 1 523 ? -19.354 24.111 36.577 1.00 82.62 523 GLN A C 1
ATOM 4024 O O . GLN A 1 523 ? -19.123 24.938 37.455 1.00 82.62 523 GLN A O 1
ATOM 4029 N N . ARG A 1 524 ? -19.248 22.794 36.814 1.00 86.75 524 ARG A N 1
ATOM 4030 C CA . ARG A 1 524 ? -18.780 22.237 38.095 1.00 86.75 524 ARG A CA 1
ATOM 4031 C C . ARG A 1 524 ? -17.825 21.058 37.862 1.00 86.75 524 ARG A C 1
ATOM 4033 O O . ARG A 1 524 ? -18.308 19.935 37.652 1.00 86.75 524 ARG A O 1
ATOM 4040 N N . PRO A 1 525 ? -16.496 21.291 37.917 1.00 88.88 525 PRO A N 1
ATOM 4041 C CA . PRO A 1 525 ? -15.506 20.225 37.808 1.00 88.88 525 PRO A CA 1
ATOM 4042 C C . PRO A 1 525 ? -15.647 19.228 38.963 1.00 88.88 525 PRO A C 1
ATOM 4044 O O . PRO A 1 525 ? -16.200 19.549 40.015 1.00 88.88 525 PRO A O 1
ATOM 4047 N N . ILE A 1 526 ? -15.139 18.017 38.747 1.00 91.38 526 ILE A N 1
ATOM 4048 C CA . ILE A 1 526 ? -15.107 16.960 39.759 1.00 91.38 526 ILE A CA 1
ATOM 4049 C C . ILE A 1 526 ? -13.989 17.293 40.753 1.00 91.38 526 ILE A C 1
ATOM 4051 O O . ILE A 1 526 ? -12.849 17.542 40.360 1.00 91.38 526 ILE A O 1
ATOM 4055 N N . THR A 1 527 ? -14.319 17.342 42.039 1.00 93.25 527 THR A N 1
ATOM 4056 C CA . THR A 1 527 ? -13.358 17.589 43.121 1.00 93.25 527 THR A CA 1
ATOM 4057 C C . THR A 1 527 ? -12.552 16.332 43.457 1.00 93.25 527 THR A C 1
ATOM 4059 O O . THR A 1 527 ? -13.017 15.215 43.253 1.00 93.25 527 THR A O 1
ATOM 4062 N N . VAL A 1 528 ? -11.373 16.485 44.072 1.00 93.88 528 VAL A N 1
ATOM 4063 C CA . VAL A 1 528 ? -10.533 15.347 44.517 1.00 93.88 528 VAL A CA 1
ATOM 4064 C C . VAL A 1 528 ? -11.285 14.396 45.465 1.00 93.88 528 VAL A C 1
ATOM 4066 O O . VAL A 1 528 ? -11.007 13.199 45.499 1.00 93.88 528 VAL A O 1
ATOM 4069 N N . GLN A 1 529 ? -12.253 14.905 46.234 1.00 92.88 529 GLN A N 1
ATOM 4070 C CA . GLN A 1 529 ? -13.110 14.078 47.085 1.00 92.88 529 GLN A CA 1
ATOM 4071 C C . GLN A 1 529 ? -14.123 13.273 46.258 1.00 92.88 529 GLN A C 1
ATOM 4073 O O . GLN A 1 529 ? -14.254 12.071 46.473 1.00 92.88 529 GLN A O 1
ATOM 4078 N N . GLU A 1 530 ? -14.781 13.898 45.280 1.00 94.38 530 GLU A N 1
ATOM 4079 C CA . GLU A 1 530 ? -15.676 13.209 44.343 1.00 94.38 530 GLU A CA 1
ATOM 4080 C C . GLU A 1 530 ? -14.923 12.175 43.482 1.00 94.38 530 GLU A C 1
ATOM 4082 O O . GLU A 1 530 ? -15.453 11.096 43.233 1.00 94.38 530 GLU A O 1
ATOM 4087 N N . GLU A 1 531 ? -13.669 12.435 43.088 1.00 94.88 531 GLU A N 1
ATOM 4088 C CA . GLU A 1 531 ? -12.828 11.444 42.398 1.00 94.88 531 GLU A CA 1
ATOM 4089 C C . GLU A 1 531 ? -12.575 10.198 43.259 1.00 94.88 531 GLU A C 1
ATOM 4091 O O . GLU A 1 531 ? -12.744 9.080 42.773 1.00 94.88 531 GLU A O 1
ATOM 4096 N N . ARG A 1 532 ? -12.244 10.375 44.548 1.00 95.12 532 ARG A N 1
ATOM 4097 C CA . ARG A 1 532 ? -12.081 9.254 45.494 1.00 95.12 532 ARG A CA 1
ATOM 4098 C C . ARG A 1 532 ? -13.382 8.482 45.694 1.00 95.12 532 ARG A C 1
ATOM 4100 O O . ARG A 1 532 ? -13.355 7.258 45.682 1.00 95.12 532 ARG A O 1
ATOM 4107 N N . MET A 1 533 ? -14.517 9.177 45.810 1.00 95.50 533 MET A N 1
ATOM 4108 C CA . MET A 1 533 ? -15.834 8.535 45.907 1.00 95.50 533 MET A CA 1
ATOM 4109 C C . MET A 1 533 ? -16.159 7.693 44.664 1.00 95.50 533 MET A C 1
ATOM 4111 O O . MET A 1 533 ? -16.716 6.606 44.800 1.00 95.50 533 MET A O 1
ATOM 4115 N N . ILE A 1 534 ? -15.788 8.154 43.462 1.00 96.94 534 ILE A N 1
ATOM 4116 C CA . ILE A 1 534 ? -15.917 7.365 42.226 1.00 96.94 534 ILE A CA 1
ATOM 4117 C C . ILE A 1 534 ? -15.027 6.119 42.287 1.00 96.94 534 ILE A C 1
ATOM 4119 O O . ILE A 1 534 ? -15.514 5.023 42.020 1.00 96.94 534 ILE A O 1
ATOM 4123 N N . ASP A 1 535 ? -13.760 6.261 42.677 1.00 97.12 535 ASP A N 1
ATOM 4124 C CA . ASP A 1 535 ? -12.806 5.145 42.732 1.00 97.12 535 ASP A CA 1
ATOM 4125 C C . ASP A 1 535 ? -13.218 4.077 43.763 1.00 97.12 535 ASP A C 1
ATOM 4127 O O . ASP A 1 535 ? -13.198 2.876 43.476 1.00 97.12 535 ASP A O 1
ATOM 4131 N N . GLU A 1 536 ? -13.663 4.505 44.946 1.00 96.88 536 GLU A N 1
ATOM 4132 C CA . GLU A 1 536 ? -14.193 3.636 46.002 1.00 96.88 536 GLU A CA 1
ATOM 4133 C C . GLU A 1 536 ? -15.526 2.988 45.595 1.00 96.88 536 GLU A C 1
ATOM 4135 O O . GLU A 1 536 ? -15.712 1.785 45.798 1.00 96.88 536 GLU A O 1
ATOM 4140 N N . GLY A 1 537 ? -16.427 3.745 44.959 1.00 97.38 537 GLY A N 1
ATOM 4141 C CA . GLY A 1 537 ? -17.711 3.257 44.452 1.00 97.38 537 GLY A CA 1
ATOM 4142 C C . GLY A 1 537 ? -17.552 2.208 43.349 1.00 97.38 537 GLY A C 1
ATOM 4143 O O . GLY A 1 537 ? -18.168 1.143 43.417 1.00 97.38 537 GLY A O 1
ATOM 4144 N N . VAL A 1 538 ? -16.666 2.444 42.376 1.00 97.94 538 VAL A N 1
ATOM 4145 C CA . VAL A 1 538 ? -16.314 1.464 41.333 1.00 97.94 538 VAL A CA 1
ATOM 4146 C C . VAL A 1 538 ? -15.683 0.219 41.965 1.00 97.94 538 VAL A C 1
ATOM 4148 O O . VAL A 1 538 ? -16.071 -0.902 41.635 1.00 97.94 538 VAL A O 1
ATOM 4151 N N . ALA A 1 539 ? -14.770 0.372 42.929 1.00 97.38 539 ALA A N 1
ATOM 4152 C CA . ALA A 1 539 ? -14.187 -0.763 43.647 1.00 97.38 539 ALA A CA 1
ATOM 4153 C C . ALA A 1 539 ? -15.204 -1.533 44.519 1.00 97.38 539 ALA A C 1
ATOM 4155 O O . ALA A 1 539 ? -15.028 -2.731 44.756 1.00 97.38 539 ALA A O 1
ATOM 4156 N N . ALA A 1 540 ? -16.265 -0.883 45.004 1.00 97.25 540 ALA A N 1
ATOM 4157 C CA . ALA A 1 540 ? -17.381 -1.536 45.684 1.00 97.25 540 ALA A CA 1
ATOM 4158 C C . ALA A 1 540 ? -18.251 -2.332 44.701 1.00 97.25 540 ALA A C 1
ATOM 4160 O O . ALA A 1 540 ? -18.410 -3.536 44.891 1.00 97.25 540 ALA A O 1
ATOM 4161 N N . VAL A 1 541 ? -18.722 -1.711 43.615 1.00 97.62 541 VAL A N 1
ATOM 4162 C CA . VAL A 1 541 ? -19.566 -2.376 42.606 1.00 97.62 541 VAL A CA 1
ATOM 4163 C C . VAL A 1 541 ? -18.843 -3.548 41.944 1.00 97.62 541 VAL A C 1
ATOM 4165 O O . VAL A 1 541 ? -19.422 -4.619 41.806 1.00 97.62 541 VAL A O 1
ATOM 4168 N N . MET A 1 542 ? -17.555 -3.423 41.619 1.00 97.62 542 MET A N 1
ATOM 4169 C CA . MET A 1 542 ? -16.796 -4.516 40.988 1.00 97.62 542 MET A CA 1
ATOM 4170 C C . MET A 1 542 ? -16.569 -5.736 41.904 1.00 97.62 542 MET A C 1
ATOM 4172 O O . MET A 1 542 ? -16.170 -6.793 41.412 1.00 97.62 542 MET A O 1
ATOM 4176 N N . ARG A 1 543 ? -16.842 -5.630 43.216 1.00 96.88 543 ARG A N 1
ATOM 4177 C CA . ARG A 1 543 ? -16.874 -6.778 44.147 1.00 96.88 543 ARG A CA 1
ATOM 4178 C C . ARG A 1 543 ? -18.205 -7.539 44.137 1.00 96.88 543 ARG A C 1
ATOM 4180 O O . ARG A 1 543 ? -18.239 -8.647 44.663 1.00 96.88 543 ARG A O 1
ATOM 4187 N N . LEU A 1 544 ? -19.265 -6.981 43.552 1.00 96.81 544 LEU A N 1
ATOM 4188 C CA . LEU A 1 544 ? -20.550 -7.666 43.403 1.00 96.81 544 LEU A CA 1
ATOM 4189 C C . LEU A 1 544 ? -20.462 -8.803 42.359 1.00 96.81 544 LEU A C 1
ATOM 4191 O O . LEU A 1 544 ? -19.586 -8.758 41.471 1.00 96.81 544 LEU A O 1
ATOM 4195 N N . PRO A 1 545 ? -21.372 -9.797 42.425 1.00 96.31 545 PRO A N 1
ATOM 4196 C CA . PRO A 1 545 ? -21.635 -10.724 41.325 1.00 96.31 545 PRO A CA 1
ATOM 4197 C C . PRO A 1 545 ? -21.839 -9.971 40.007 1.00 96.31 545 PRO A C 1
ATOM 4199 O O . PRO A 1 545 ? -22.295 -8.829 39.996 1.00 96.31 545 PRO A O 1
ATOM 4202 N N . ARG A 1 546 ? -21.437 -10.575 38.885 1.00 95.56 546 ARG A N 1
ATOM 4203 C CA . ARG A 1 546 ? -21.331 -9.900 37.576 1.00 95.56 546 ARG A CA 1
ATOM 4204 C C . ARG A 1 546 ? -22.687 -9.381 37.085 1.00 95.56 546 ARG A C 1
ATOM 4206 O O . ARG A 1 546 ? -22.748 -8.334 36.450 1.00 95.56 546 ARG A O 1
ATOM 4213 N N . GLU A 1 547 ? -23.739 -10.109 37.417 1.00 94.50 547 GLU A N 1
ATOM 4214 C CA . GLU A 1 547 ? -25.153 -9.838 37.196 1.00 94.50 547 GLU A CA 1
ATOM 4215 C C . GLU A 1 547 ? -25.654 -8.574 37.925 1.00 94.50 547 GLU A C 1
ATOM 4217 O O . GLU A 1 547 ? -26.381 -7.779 37.326 1.00 94.50 547 GLU A O 1
ATOM 4222 N N . ASP A 1 548 ? -25.187 -8.327 39.154 1.00 95.38 548 ASP A N 1
ATOM 4223 C CA . ASP A 1 548 ? -25.627 -7.221 40.022 1.00 95.38 548 ASP A CA 1
ATOM 4224 C C . ASP A 1 548 ? -24.916 -5.885 39.721 1.00 95.38 548 ASP A C 1
ATOM 4226 O O . ASP A 1 548 ? -25.307 -4.818 40.209 1.00 95.38 548 ASP A O 1
ATOM 4230 N N . ARG A 1 549 ? -23.850 -5.914 38.909 1.00 96.88 549 ARG A N 1
ATOM 4231 C CA . ARG A 1 549 ? -23.051 -4.729 38.562 1.00 96.88 549 ARG A CA 1
ATOM 4232 C C . ARG A 1 549 ? -23.823 -3.802 37.626 1.00 96.88 549 ARG A C 1
ATOM 4234 O O . ARG A 1 549 ? -23.908 -4.052 36.427 1.00 96.88 549 ARG A O 1
ATOM 4241 N N . SER A 1 550 ? -24.337 -2.707 38.170 1.00 96.31 550 SER A N 1
ATOM 4242 C CA . SER A 1 550 ? -25.159 -1.716 37.462 1.00 96.31 550 SER A CA 1
ATOM 4243 C C . SER A 1 550 ? -24.746 -0.284 37.801 1.00 96.31 550 SER A C 1
ATOM 4245 O O . SER A 1 550 ? -24.093 -0.026 38.821 1.00 96.31 550 SER A O 1
ATOM 4247 N N . LEU A 1 551 ? -25.147 0.667 36.958 1.00 96.69 551 LEU A N 1
ATOM 4248 C CA . LEU A 1 551 ? -25.021 2.092 37.252 1.00 96.69 551 LEU A CA 1
ATOM 4249 C C . LEU A 1 551 ? -25.983 2.508 38.374 1.00 96.69 551 LEU A C 1
ATOM 4251 O O . LEU A 1 551 ? -25.599 3.348 39.184 1.00 96.69 551 LEU A O 1
ATOM 4255 N N . ASP A 1 552 ? -27.147 1.862 38.521 1.00 93.31 552 ASP A N 1
ATOM 4256 C CA . ASP A 1 552 ? -28.001 1.989 39.718 1.00 93.31 552 ASP A CA 1
ATOM 4257 C C . ASP A 1 552 ? -27.269 1.592 41.020 1.00 93.31 552 ASP A C 1
ATOM 4259 O O . ASP A 1 552 ? -27.315 2.324 42.018 1.00 93.31 552 ASP A O 1
ATOM 4263 N N . ALA A 1 553 ? -26.538 0.468 41.026 1.00 95.00 553 ALA A N 1
ATOM 4264 C CA . ALA A 1 553 ? -25.724 0.065 42.176 1.00 95.00 553 ALA A CA 1
ATOM 4265 C C . ALA A 1 553 ? -24.613 1.089 42.469 1.00 95.00 553 ALA A C 1
ATOM 4267 O O . ALA A 1 553 ? -24.425 1.486 43.621 1.00 95.00 553 ALA A O 1
ATOM 4268 N N . LEU A 1 554 ? -23.923 1.586 41.434 1.00 96.69 554 LEU A N 1
ATOM 4269 C CA . LEU A 1 554 ? -22.896 2.622 41.590 1.00 96.69 554 LEU A CA 1
ATOM 4270 C C . LEU A 1 554 ? -23.483 3.928 42.138 1.00 96.69 554 LEU A C 1
ATOM 4272 O O . LEU A 1 554 ? -22.952 4.491 43.094 1.00 96.69 554 LEU A O 1
ATOM 4276 N N . ARG A 1 555 ? -24.615 4.385 41.599 1.00 94.94 555 ARG A N 1
ATOM 4277 C CA . ARG A 1 555 ? -25.314 5.592 42.061 1.00 94.94 555 ARG A CA 1
ATOM 4278 C C . ARG A 1 555 ? -25.800 5.468 43.503 1.00 94.94 555 ARG A C 1
ATOM 4280 O O . ARG A 1 555 ? -25.889 6.467 44.213 1.00 94.94 555 ARG A O 1
ATOM 4287 N N . THR A 1 556 ? -26.097 4.252 43.952 1.00 92.62 556 THR A N 1
ATOM 4288 C CA . THR A 1 556 ? -26.436 3.968 45.352 1.00 92.62 556 THR A CA 1
ATOM 4289 C C . THR A 1 556 ? -25.214 4.122 46.264 1.00 92.62 556 THR A C 1
ATOM 4291 O O . THR A 1 556 ? -25.345 4.717 47.330 1.00 92.62 556 THR A O 1
ATOM 4294 N N . MET A 1 557 ? -24.021 3.693 45.828 1.00 91.81 557 MET A N 1
ATOM 4295 C CA . MET A 1 557 ? -22.759 3.917 46.560 1.00 91.81 557 MET A CA 1
ATOM 4296 C C . MET A 1 557 ? -22.349 5.400 46.612 1.00 91.81 557 MET A C 1
ATOM 4298 O O . MET A 1 557 ? -21.830 5.852 47.628 1.00 91.81 557 MET A O 1
ATOM 4302 N N . LEU A 1 558 ? -22.582 6.167 45.538 1.00 91.75 558 LEU A N 1
ATOM 4303 C CA . LEU A 1 558 ? -22.221 7.594 45.471 1.00 91.75 558 LEU A CA 1
ATOM 4304 C C . LEU A 1 558 ? -23.159 8.515 46.275 1.00 91.75 558 LEU A C 1
ATOM 4306 O O . LEU A 1 558 ? -22.760 9.621 46.643 1.00 91.75 558 LEU A O 1
ATOM 4310 N N . GLY A 1 559 ? -24.391 8.072 46.550 1.00 86.00 559 GLY A N 1
ATOM 4311 C CA . GLY A 1 559 ? -25.394 8.826 47.305 1.00 86.00 559 GLY A CA 1
ATOM 4312 C C . GLY A 1 559 ? -25.991 10.032 46.560 1.00 86.00 559 GLY A C 1
ATOM 4313 O O . GLY A 1 559 ? -25.540 10.424 45.486 1.00 86.00 559 GLY A O 1
ATOM 4314 N N . MET A 1 560 ? -27.039 10.634 47.138 1.00 78.81 560 MET A N 1
ATOM 4315 C CA . MET A 1 560 ? -27.749 11.799 46.569 1.00 78.81 560 MET A CA 1
ATOM 4316 C C . MET A 1 560 ? -27.948 12.946 47.575 1.00 78.81 560 MET A C 1
ATOM 4318 O O . MET A 1 560 ? -28.929 13.679 47.503 1.00 78.81 560 MET A O 1
ATOM 4322 N N . ALA A 1 561 ? -27.032 13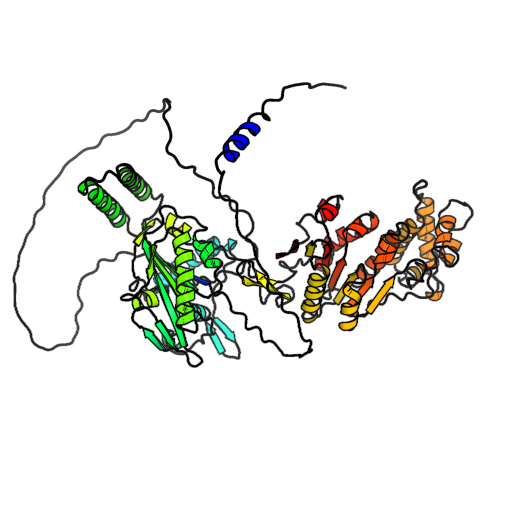.107 48.536 1.00 79.12 561 ALA A N 1
ATOM 4323 C CA . ALA A 1 561 ? -27.113 14.186 49.530 1.00 79.12 561 ALA A CA 1
ATOM 4324 C C . ALA A 1 561 ? -26.978 15.596 48.910 1.00 79.12 561 ALA A C 1
ATOM 4326 O O . ALA A 1 561 ? -27.521 16.561 49.440 1.00 79.12 561 ALA A O 1
ATOM 4327 N N . ASP A 1 562 ? -26.279 15.705 47.777 1.00 84.31 562 ASP A N 1
ATOM 4328 C CA . ASP A 1 562 ? -26.162 16.918 46.964 1.00 84.31 562 ASP A CA 1
ATOM 4329 C C . ASP A 1 562 ? -26.897 16.708 45.633 1.00 84.31 562 ASP A C 1
ATOM 4331 O O . ASP A 1 562 ? -26.479 15.894 44.806 1.00 84.31 562 ASP A O 1
ATOM 4335 N N . ALA A 1 563 ? -27.965 17.480 45.411 1.00 81.69 563 ALA A N 1
ATOM 4336 C CA . ALA A 1 563 ? -28.786 17.444 44.196 1.00 81.69 563 ALA A CA 1
ATOM 4337 C C . ALA A 1 563 ? -28.021 17.813 42.905 1.00 81.69 563 ALA A C 1
ATOM 4339 O O . ALA A 1 563 ? -28.514 17.583 41.804 1.00 81.69 563 ALA A O 1
ATOM 4340 N N . SER A 1 564 ? -26.815 18.373 43.027 1.00 83.50 564 SER A N 1
ATOM 4341 C CA . SER A 1 564 ? -25.908 18.725 41.926 1.00 83.50 564 SER A CA 1
ATOM 4342 C C . SER A 1 564 ? -24.583 17.937 41.943 1.00 83.50 564 SER A C 1
ATOM 4344 O O . SER A 1 564 ? -23.685 18.188 41.124 1.00 83.50 564 SER A O 1
ATOM 4346 N N . GLY A 1 565 ? -24.457 16.974 42.863 1.00 90.06 565 GLY A N 1
ATOM 4347 C CA . GLY A 1 565 ? -23.285 16.122 43.051 1.00 90.06 565 GLY A CA 1
ATOM 4348 C C . GLY A 1 565 ? -23.209 14.955 42.065 1.00 90.06 565 GLY A C 1
ATOM 4349 O O . GLY A 1 565 ? -24.125 14.703 41.281 1.00 90.06 565 GLY A O 1
ATOM 4350 N N . ILE A 1 566 ? -22.099 14.217 42.106 1.00 93.88 566 ILE A N 1
ATOM 4351 C CA . ILE A 1 566 ? -21.801 13.135 41.151 1.00 93.88 566 ILE A CA 1
ATOM 4352 C C . ILE A 1 566 ? -22.869 12.029 41.080 1.00 93.88 566 ILE A C 1
ATOM 4354 O O . ILE A 1 566 ? -23.165 11.564 39.983 1.00 93.88 566 ILE A O 1
ATOM 4358 N N . GLY A 1 567 ? -23.496 11.643 42.197 1.00 92.50 567 GLY A N 1
ATOM 4359 C CA . GLY A 1 567 ? -24.555 10.625 42.195 1.00 92.50 567 GLY A CA 1
ATOM 4360 C C . GLY A 1 567 ? -25.836 11.100 41.501 1.00 92.50 567 GLY A C 1
ATOM 4361 O O . GLY A 1 567 ? -26.379 10.379 40.668 1.00 92.50 567 GLY A O 1
ATOM 4362 N N . ALA A 1 568 ? -26.258 12.346 41.741 1.00 91.75 568 ALA A N 1
ATOM 4363 C CA . ALA A 1 568 ? -27.401 12.951 41.052 1.00 91.75 568 ALA A CA 1
ATOM 4364 C C . ALA A 1 568 ? -27.156 13.103 39.537 1.00 91.75 568 ALA A C 1
ATOM 4366 O O . ALA A 1 568 ? -28.066 12.915 38.735 1.00 91.75 568 ALA A O 1
ATOM 4367 N N . ARG A 1 569 ? -25.910 13.374 39.118 1.00 92.88 569 ARG A N 1
ATOM 4368 C CA . ARG A 1 569 ? -25.528 13.393 37.692 1.00 92.88 569 ARG A CA 1
ATOM 4369 C C . ARG A 1 569 ? -25.490 12.004 37.060 1.00 92.88 569 ARG A C 1
ATOM 4371 O O . ARG A 1 569 ? -25.709 11.891 35.856 1.00 92.88 569 ARG A O 1
ATOM 4378 N N . LEU A 1 570 ? -25.195 10.965 37.844 1.00 95.12 570 LEU A N 1
ATOM 4379 C CA . LEU A 1 570 ? -25.167 9.587 37.361 1.00 95.12 570 LEU A CA 1
ATOM 4380 C C . LEU A 1 570 ? -26.580 9.028 37.122 1.00 95.12 570 LEU A C 1
ATOM 4382 O O . LEU A 1 570 ? -26.730 8.196 36.235 1.00 95.12 570 LEU A O 1
ATOM 4386 N N . GLU A 1 571 ? -27.604 9.531 37.829 1.00 94.19 571 GLU A N 1
ATOM 4387 C CA . GLU A 1 571 ? -29.022 9.131 37.690 1.00 94.19 571 GLU A CA 1
ATOM 4388 C C . GLU A 1 571 ? -29.476 9.035 36.227 1.00 94.19 571 GLU A C 1
ATOM 4390 O O . GLU A 1 571 ? -30.127 8.068 35.842 1.00 94.19 571 GLU A O 1
ATOM 4395 N N . LYS A 1 572 ? -29.090 9.995 35.370 1.00 93.88 572 LYS A N 1
ATOM 4396 C CA . LYS A 1 572 ? -29.523 9.995 33.962 1.00 93.88 572 LYS A CA 1
ATOM 4397 C C . LYS A 1 572 ? -29.046 8.769 33.173 1.00 93.88 572 LYS A C 1
ATOM 4399 O O . LYS A 1 572 ? -29.659 8.457 32.158 1.00 93.88 572 LYS A O 1
ATOM 4404 N N . TRP A 1 573 ? -27.979 8.107 33.621 1.00 95.94 573 TRP A N 1
ATOM 4405 C CA . TRP A 1 573 ? -27.361 6.948 32.975 1.00 95.94 573 TRP A CA 1
ATOM 4406 C C . TRP A 1 573 ? -27.777 5.602 33.576 1.00 95.94 573 TRP A C 1
ATOM 4408 O O . TRP A 1 573 ? -27.391 4.576 33.023 1.00 95.94 573 TRP A O 1
ATOM 4418 N N . THR A 1 574 ? -28.513 5.574 34.692 1.00 95.19 574 THR A N 1
ATOM 4419 C CA . THR A 1 574 ? -29.001 4.309 35.265 1.00 95.19 574 THR A CA 1
ATOM 4420 C C . THR A 1 574 ? -30.231 3.806 34.515 1.00 95.19 574 THR A C 1
ATOM 4422 O O . THR A 1 574 ? -30.817 4.550 33.725 1.00 95.19 574 THR A O 1
ATOM 4425 N N . SER A 1 575 ? -30.668 2.570 34.772 1.00 91.00 575 SER A N 1
ATOM 4426 C CA . SER A 1 575 ? -31.849 1.965 34.128 1.00 91.00 575 SER A CA 1
ATOM 4427 C C . SER A 1 575 ? -33.140 2.806 34.204 1.00 91.00 575 SER A C 1
ATOM 4429 O O . SER A 1 575 ? -34.053 2.611 33.401 1.00 91.00 575 SER A O 1
ATOM 4431 N N . ARG A 1 576 ? -33.214 3.757 35.146 1.00 87.50 576 ARG A N 1
ATOM 4432 C CA . ARG A 1 576 ? -34.351 4.668 35.376 1.00 87.50 576 ARG A CA 1
ATOM 4433 C C . ARG A 1 576 ? -34.195 6.032 34.697 1.00 87.50 576 ARG A C 1
ATOM 4435 O O . ARG A 1 576 ? -35.165 6.783 34.606 1.00 87.50 576 ARG A O 1
ATOM 4442 N N . GLY A 1 577 ? -32.986 6.368 34.256 1.00 92.00 577 GLY A N 1
ATOM 4443 C CA . GLY A 1 577 ? -32.649 7.636 33.623 1.00 92.00 577 GLY A CA 1
ATOM 4444 C C . GLY A 1 577 ? -32.875 7.647 32.110 1.00 92.00 577 GLY A C 1
ATOM 4445 O O . GLY A 1 577 ? -32.933 6.611 31.448 1.00 92.00 577 GLY A O 1
ATOM 4446 N N . ALA A 1 578 ? -32.932 8.849 31.529 1.00 92.06 578 ALA A N 1
ATOM 4447 C CA . ALA A 1 578 ? -33.159 9.058 30.092 1.00 92.06 578 ALA A CA 1
ATOM 4448 C C . ALA A 1 578 ? -32.080 8.443 29.164 1.00 92.06 578 ALA A C 1
ATOM 4450 O O . ALA A 1 578 ? -32.285 8.349 27.953 1.00 92.06 578 ALA A O 1
ATOM 4451 N N . MET A 1 579 ? -30.934 8.031 29.714 1.00 94.00 579 MET A N 1
ATOM 4452 C CA . MET A 1 579 ? -29.801 7.412 29.016 1.00 94.00 579 MET A CA 1
ATOM 4453 C C . MET A 1 579 ? -29.448 6.013 29.553 1.00 94.00 579 MET A C 1
ATOM 4455 O O . MET A 1 579 ? -28.399 5.477 29.198 1.00 94.00 579 MET A O 1
ATOM 4459 N N . GLY A 1 580 ? -30.315 5.382 30.359 1.00 93.31 580 GLY A N 1
ATOM 4460 C CA . GLY A 1 580 ? -30.098 4.017 30.867 1.00 93.31 580 GLY A CA 1
ATOM 4461 C C . GLY A 1 580 ? -29.873 2.974 29.771 1.00 93.31 580 GLY A C 1
ATOM 4462 O O . GLY A 1 580 ? -29.011 2.103 29.891 1.00 93.31 580 GLY A O 1
ATOM 4463 N N . TRP A 1 581 ? -30.571 3.145 28.643 1.00 93.38 581 TRP A N 1
ATOM 4464 C CA . TRP A 1 581 ? -30.453 2.327 27.431 1.00 93.38 581 TRP A CA 1
ATOM 4465 C C . TRP A 1 581 ? -29.030 2.274 26.841 1.00 93.38 581 TRP A C 1
ATOM 4467 O O . TRP A 1 581 ? -28.720 1.357 26.079 1.00 93.38 581 TRP A O 1
ATOM 4477 N N . VAL A 1 582 ? -28.156 3.231 27.180 1.00 94.44 582 VAL A N 1
ATOM 4478 C CA . VAL A 1 582 ? -26.806 3.335 26.607 1.00 94.44 582 VAL A CA 1
ATOM 4479 C C . VAL A 1 582 ? -25.813 2.377 27.270 1.00 94.44 582 VAL A C 1
ATOM 4481 O O . VAL A 1 582 ? -24.956 1.847 26.565 1.00 94.44 582 VAL A O 1
ATOM 4484 N N . PHE A 1 583 ? -25.895 2.164 28.593 1.00 95.94 583 PHE A N 1
ATOM 4485 C CA . PHE A 1 583 ? -24.838 1.478 29.361 1.00 95.94 583 PHE A CA 1
ATOM 4486 C C . PHE A 1 583 ? -25.291 0.620 30.553 1.00 95.94 583 PHE A C 1
ATOM 4488 O O . PHE A 1 583 ? -24.451 -0.092 31.105 1.00 95.94 583 PHE A O 1
ATOM 4495 N N . ASP A 1 584 ? -26.558 0.673 30.979 1.00 94.19 584 ASP A N 1
ATOM 4496 C CA . ASP A 1 584 ? -27.054 -0.090 32.142 1.00 94.19 584 ASP A CA 1
ATOM 4497 C C . ASP A 1 584 ? -27.874 -1.320 31.707 1.00 94.19 584 ASP A C 1
ATOM 4499 O O . ASP A 1 584 ? -28.898 -1.672 32.291 1.00 94.19 584 ASP A O 1
ATOM 4503 N N . ASN A 1 585 ? -27.439 -1.960 30.615 1.00 94.12 585 ASN A N 1
ATOM 4504 C CA . ASN A 1 585 ? -28.144 -3.078 29.993 1.00 94.12 585 ASN A CA 1
ATOM 4505 C C . ASN A 1 585 ? -28.072 -4.370 30.840 1.00 94.12 585 ASN A C 1
ATOM 4507 O O . ASN A 1 585 ? -27.212 -4.554 31.711 1.00 94.12 585 ASN A O 1
ATOM 4511 N N . ALA A 1 586 ? -29.005 -5.297 30.592 1.00 92.06 586 ALA A N 1
ATOM 4512 C CA . ALA A 1 586 ? -29.138 -6.541 31.359 1.00 92.06 586 ALA A CA 1
ATOM 4513 C C . ALA A 1 586 ? -27.883 -7.432 31.268 1.00 92.06 586 ALA A C 1
ATOM 4515 O O . ALA A 1 586 ? -27.422 -7.949 32.288 1.00 92.06 586 ALA A O 1
ATOM 4516 N N . ALA A 1 587 ? -27.292 -7.525 30.079 1.00 90.88 587 ALA A N 1
ATOM 4517 C CA . ALA A 1 587 ? -26.006 -8.152 29.799 1.00 90.88 587 ALA A CA 1
ATOM 4518 C C . ALA A 1 587 ? -25.184 -7.247 28.867 1.00 90.88 587 ALA A C 1
ATOM 4520 O O . ALA A 1 587 ? -25.686 -6.225 28.398 1.00 90.88 587 ALA A O 1
ATOM 4521 N N . ASP A 1 588 ? -23.929 -7.623 28.611 1.00 92.25 588 ASP A N 1
ATOM 4522 C CA . ASP A 1 588 ? -23.142 -7.013 27.543 1.00 92.25 588 ASP A CA 1
ATOM 4523 C C . ASP A 1 588 ? -23.197 -7.874 26.272 1.00 92.25 588 ASP A C 1
ATOM 4525 O O . ASP A 1 588 ? -22.733 -9.014 26.263 1.00 92.25 588 ASP A O 1
ATOM 4529 N N . GLU A 1 589 ? -23.767 -7.319 25.209 1.00 90.50 589 GLU A N 1
ATOM 4530 C CA . GLU A 1 589 ? -24.024 -7.969 23.920 1.00 90.50 589 GLU A CA 1
ATOM 4531 C C . GLU A 1 589 ? -22.953 -7.627 22.866 1.00 90.50 589 GLU A C 1
ATOM 4533 O O . GLU A 1 589 ? -23.048 -8.035 21.708 1.00 90.50 589 GLU A O 1
ATOM 4538 N N . MET A 1 590 ? -21.897 -6.892 23.239 1.00 89.50 590 MET A N 1
ATOM 4539 C CA . MET A 1 590 ? -20.813 -6.527 22.325 1.00 89.50 590 MET A CA 1
ATOM 4540 C C . MET A 1 590 ? -19.867 -7.719 22.102 1.00 89.50 590 MET A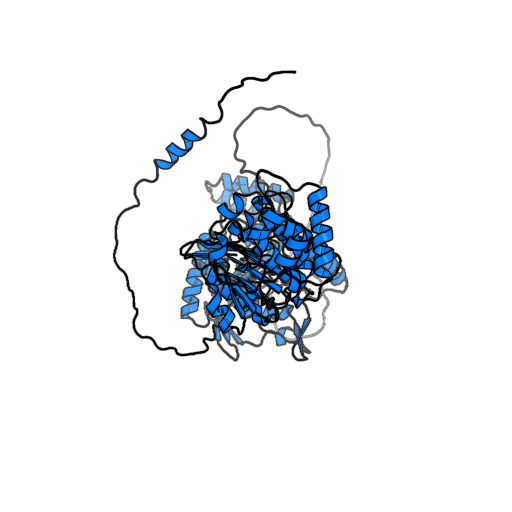 C 1
ATOM 4542 O O . MET A 1 590 ? -18.809 -7.846 22.729 1.00 89.50 590 MET A O 1
ATOM 4546 N N . THR A 1 591 ? -20.241 -8.602 21.178 1.00 85.75 591 THR A N 1
ATOM 4547 C CA . THR A 1 591 ? -19.464 -9.784 20.780 1.00 85.75 591 THR A CA 1
ATOM 4548 C C . THR A 1 591 ? -18.317 -9.420 19.823 1.00 85.75 591 THR A C 1
ATOM 4550 O O . THR A 1 591 ? -18.543 -8.802 18.783 1.00 85.75 591 THR A O 1
ATOM 4553 N N . LEU A 1 592 ? -17.081 -9.819 20.158 1.00 87.94 592 LEU A N 1
ATOM 4554 C CA . LEU A 1 592 ? -15.851 -9.565 19.374 1.00 87.94 592 LEU A CA 1
ATOM 4555 C C . LEU A 1 592 ? -15.160 -10.857 18.880 1.00 87.94 592 LEU A C 1
ATOM 4557 O O . LEU A 1 592 ? -13.986 -10.865 18.508 1.00 87.94 592 LEU A O 1
ATOM 4561 N N . ASP A 1 593 ? -15.879 -11.972 18.910 1.00 87.38 593 ASP A N 1
ATOM 4562 C CA . ASP A 1 593 ? -15.429 -13.300 18.495 1.00 87.38 593 ASP A CA 1
ATOM 4563 C C . ASP A 1 593 ? -15.274 -13.412 16.968 1.00 87.38 593 ASP A C 1
ATOM 4565 O O . ASP A 1 593 ? -14.271 -13.954 16.489 1.00 87.38 593 ASP A O 1
ATOM 4569 N N . ALA A 1 594 ? -16.209 -12.835 16.206 1.00 90.88 594 ALA A N 1
ATOM 4570 C CA . ALA A 1 594 ? -16.211 -12.869 14.746 1.00 90.88 594 ALA A CA 1
ATOM 4571 C C . ALA A 1 594 ? -14.898 -12.351 14.117 1.00 90.88 594 ALA A C 1
ATOM 4573 O O . ALA A 1 594 ? -14.194 -11.482 14.645 1.00 90.88 594 ALA A O 1
ATOM 4574 N N . ARG A 1 595 ? -14.553 -12.884 12.935 1.00 91.56 595 ARG A N 1
ATOM 4575 C CA . ARG A 1 595 ? -13.385 -12.412 12.161 1.00 91.56 595 ARG A CA 1
ATOM 4576 C C . ARG A 1 595 ? -13.629 -11.079 11.464 1.00 91.56 595 ARG A C 1
ATOM 4578 O O . ARG A 1 595 ? -12.661 -10.390 11.160 1.00 91.56 595 ARG A O 1
ATOM 4585 N N . PHE A 1 596 ? -14.882 -10.732 11.199 1.00 95.44 596 PHE A N 1
ATOM 4586 C CA . PHE A 1 596 ? -15.258 -9.440 10.651 1.00 95.44 596 PHE A CA 1
ATOM 4587 C C . PHE A 1 596 ? -16.422 -8.898 11.473 1.00 95.44 596 PHE A C 1
ATOM 4589 O O . PHE A 1 596 ? -17.419 -9.591 11.659 1.00 95.44 596 PHE A O 1
ATOM 4596 N N . ILE A 1 597 ? -16.252 -7.703 12.025 1.00 95.50 597 ILE A N 1
ATOM 4597 C CA . ILE A 1 597 ? -17.200 -7.070 12.939 1.00 95.50 597 ILE A CA 1
ATOM 4598 C C . ILE A 1 597 ? -17.492 -5.671 12.402 1.00 95.50 597 ILE A C 1
ATOM 4600 O O . ILE A 1 597 ? -16.563 -4.926 12.090 1.00 95.50 597 ILE A O 1
ATOM 4604 N N . GLY A 1 598 ? -18.763 -5.308 12.290 1.00 94.31 598 GLY A N 1
ATOM 4605 C CA . GLY A 1 598 ? -19.214 -3.974 11.915 1.00 94.31 598 GLY A CA 1
ATOM 4606 C C . GLY A 1 598 ? -19.945 -3.278 13.059 1.00 94.31 598 GLY A C 1
ATOM 4607 O O . GLY A 1 598 ? -20.708 -3.913 13.785 1.00 94.31 598 GLY A O 1
ATOM 4608 N N . PHE A 1 599 ? -19.734 -1.973 13.193 1.00 92.06 599 PHE A N 1
ATOM 4609 C CA . PHE A 1 599 ? -20.446 -1.100 14.122 1.00 92.06 599 PHE A CA 1
ATOM 4610 C C . PHE A 1 599 ? -20.992 0.101 13.352 1.00 92.06 599 PHE A C 1
ATOM 4612 O O . PHE A 1 599 ? -20.204 0.901 12.850 1.00 92.06 599 PHE A O 1
ATOM 4619 N N . ASP A 1 600 ? -22.315 0.245 13.268 1.00 91.00 600 ASP A N 1
ATOM 4620 C CA . ASP A 1 600 ? -22.938 1.466 12.747 1.00 91.00 600 ASP A CA 1
ATOM 4621 C C . ASP A 1 600 ? -22.810 2.583 13.789 1.00 91.00 600 ASP A C 1
ATOM 4623 O O . ASP A 1 600 ? -23.365 2.479 14.887 1.00 91.00 600 ASP A O 1
ATOM 4627 N N . MET A 1 601 ? -22.082 3.649 13.448 1.00 85.19 601 MET A N 1
ATOM 4628 C CA . MET A 1 601 ? -21.923 4.830 14.299 1.00 85.19 601 MET A CA 1
ATOM 4629 C C . MET A 1 601 ? -22.783 6.028 13.875 1.00 85.19 601 MET A C 1
ATOM 4631 O O . MET A 1 601 ? -22.651 7.109 14.448 1.00 85.19 601 MET A O 1
ATOM 4635 N N . THR A 1 602 ? -23.649 5.865 12.870 1.00 85.81 602 THR A N 1
ATOM 4636 C CA . THR A 1 602 ? -24.342 6.975 12.194 1.00 85.81 602 THR A CA 1
ATOM 4637 C C . THR A 1 602 ? -25.165 7.839 13.139 1.00 85.81 602 THR A C 1
ATOM 4639 O O . THR A 1 602 ? -24.981 9.053 13.167 1.00 85.81 602 THR A O 1
ATOM 4642 N N . ASP A 1 603 ? -26.054 7.214 13.908 1.00 84.69 603 ASP A N 1
ATOM 4643 C CA . ASP A 1 603 ? -27.091 7.910 14.674 1.00 84.69 603 ASP A CA 1
ATOM 4644 C C . ASP A 1 603 ? -26.531 8.548 15.961 1.00 84.69 603 ASP A C 1
ATOM 4646 O O . ASP A 1 603 ? -26.841 9.690 16.305 1.00 84.69 603 ASP A O 1
ATOM 4650 N N . PHE A 1 604 ? -25.609 7.868 16.654 1.00 81.62 604 PHE A N 1
ATOM 4651 C CA . PHE A 1 604 ? -25.004 8.423 17.870 1.00 81.62 604 PHE A CA 1
ATOM 4652 C C . PHE A 1 604 ? -23.898 9.458 17.604 1.00 81.62 604 PHE A C 1
ATOM 4654 O O . PHE A 1 604 ? -23.562 10.225 18.507 1.00 81.62 604 PHE A O 1
ATOM 4661 N N . LEU A 1 605 ? -23.315 9.518 16.397 1.00 78.56 605 LEU A N 1
ATOM 4662 C CA . LEU A 1 605 ? -22.223 10.454 16.090 1.00 78.56 605 LEU A CA 1
ATOM 4663 C C . LEU A 1 605 ? -22.612 11.929 16.238 1.00 78.56 605 LEU A C 1
ATOM 4665 O O . LEU A 1 605 ? -21.746 12.765 16.512 1.00 78.56 605 LEU A O 1
ATOM 4669 N N . ASP A 1 606 ? -23.889 12.245 16.050 1.00 80.31 606 ASP A N 1
ATOM 4670 C CA . ASP A 1 606 ? -24.421 13.600 16.183 1.00 80.31 606 ASP A CA 1
ATOM 4671 C C . ASP A 1 606 ? -25.050 13.858 17.570 1.00 80.31 606 ASP A C 1
ATOM 4673 O O . ASP A 1 606 ? -25.332 15.003 17.918 1.00 80.31 606 ASP A O 1
ATOM 4677 N N . ASN A 1 607 ? -25.141 12.831 18.429 1.00 86.31 607 ASN A N 1
ATOM 4678 C CA . ASN A 1 607 ? -25.527 12.956 19.835 1.00 86.31 607 ASN A CA 1
ATOM 4679 C C . ASN A 1 607 ? -24.297 13.250 20.718 1.00 86.31 607 ASN A C 1
ATOM 4681 O O . ASN A 1 607 ? -23.543 12.357 21.118 1.00 86.31 607 ASN A O 1
ATOM 4685 N N . ALA A 1 608 ? -24.093 14.533 21.030 1.00 82.44 608 ALA A N 1
ATOM 4686 C CA . ALA A 1 608 ? -22.919 15.018 21.755 1.00 82.44 608 ALA A CA 1
ATOM 4687 C C . ALA A 1 608 ? -22.752 14.434 23.173 1.00 82.44 608 ALA A C 1
ATOM 4689 O O . ALA A 1 608 ? -21.614 14.294 23.621 1.00 82.44 608 ALA A O 1
ATOM 4690 N N . GLU A 1 609 ? -23.839 14.073 23.865 1.00 85.56 609 GLU A N 1
ATOM 4691 C CA . GLU A 1 609 ? -23.771 13.562 25.241 1.00 85.56 609 GLU A CA 1
ATOM 4692 C C . GLU A 1 609 ? -23.257 12.118 25.310 1.00 85.56 609 GLU A C 1
ATOM 4694 O O . GLU A 1 609 ? -22.434 11.795 26.167 1.00 85.56 609 GLU A O 1
ATOM 4699 N N . ILE A 1 610 ? -23.701 11.249 24.394 1.00 88.50 610 ILE A N 1
ATOM 4700 C CA . ILE A 1 610 ? -23.348 9.817 24.420 1.00 88.50 610 ILE A CA 1
ATOM 4701 C C . ILE A 1 610 ? -22.102 9.491 23.591 1.00 88.50 610 ILE A C 1
ATOM 4703 O O . ILE A 1 610 ? -21.407 8.520 23.896 1.00 88.50 610 ILE A O 1
ATOM 4707 N N . ARG A 1 611 ? -21.775 10.303 22.573 1.00 86.25 611 ARG A N 1
ATOM 4708 C CA . ARG A 1 611 ? -20.661 10.052 21.641 1.00 86.25 611 ARG A CA 1
ATOM 4709 C C . ARG A 1 611 ? -19.340 9.767 22.351 1.00 86.25 611 ARG A C 1
ATOM 4711 O O . ARG A 1 611 ? -18.661 8.806 22.004 1.00 86.25 611 ARG A O 1
ATOM 4718 N N . ALA A 1 612 ? -18.969 10.591 23.328 1.00 85.31 612 ALA A N 1
ATOM 4719 C CA . ALA A 1 612 ? -17.695 10.457 24.028 1.00 85.31 612 ALA A CA 1
ATOM 4720 C C . ALA A 1 612 ? -17.604 9.176 24.890 1.00 85.31 612 ALA A C 1
ATOM 4722 O O . ALA A 1 612 ? -16.711 8.365 24.628 1.00 85.31 612 ALA A O 1
ATOM 4723 N N . PRO A 1 613 ? -18.502 8.922 25.869 1.00 90.25 613 PRO A N 1
ATOM 4724 C CA . PRO A 1 613 ? -18.423 7.709 26.686 1.00 90.25 613 PRO A CA 1
ATOM 4725 C C . PRO A 1 613 ? -18.635 6.418 25.884 1.00 90.25 613 PRO A C 1
ATOM 4727 O O . PRO A 1 613 ? -18.050 5.394 26.239 1.00 90.25 613 PRO A O 1
ATOM 4730 N N . LEU A 1 614 ? -19.415 6.449 24.794 1.00 89.94 614 LEU A N 1
ATOM 4731 C CA . LEU A 1 614 ? -19.660 5.271 23.955 1.00 89.94 614 LEU A CA 1
ATOM 4732 C C . LEU A 1 614 ? -18.409 4.925 23.143 1.00 89.94 614 LEU A C 1
ATOM 4734 O O . LEU A 1 614 ? -17.964 3.778 23.160 1.00 89.94 614 LEU A O 1
ATOM 4738 N N . MET A 1 615 ? -17.778 5.919 22.511 1.00 85.94 615 MET A N 1
ATOM 4739 C CA . MET A 1 615 ? -16.526 5.715 21.778 1.00 85.94 615 MET A CA 1
ATOM 4740 C C . MET A 1 615 ? -15.387 5.264 22.695 1.00 85.94 615 MET A C 1
ATOM 4742 O O . MET A 1 615 ? -14.632 4.373 22.312 1.00 85.94 615 MET A O 1
ATOM 4746 N N . LEU A 1 616 ? -15.283 5.812 23.913 1.00 88.12 616 LEU A N 1
ATOM 4747 C CA . LEU A 1 616 ? -14.322 5.330 24.911 1.00 88.12 616 LEU A CA 1
ATOM 4748 C C . LEU A 1 616 ? -14.522 3.839 25.207 1.00 88.12 616 LEU A C 1
ATOM 4750 O O . LEU A 1 616 ? -13.547 3.087 25.216 1.00 88.12 616 LEU A O 1
ATOM 4754 N N . TYR A 1 617 ? -15.767 3.405 25.419 1.00 92.00 617 TYR A N 1
ATOM 4755 C CA . TYR A 1 617 ? -16.073 2.009 25.715 1.00 92.00 617 TYR A CA 1
ATOM 4756 C C . TYR A 1 617 ? -15.785 1.072 24.533 1.00 92.00 617 TYR A C 1
ATOM 4758 O O . TYR A 1 617 ? -15.048 0.094 24.686 1.00 92.00 617 TYR A O 1
ATOM 4766 N N . LEU A 1 618 ? -16.296 1.414 23.345 1.00 90.06 618 LEU A N 1
ATOM 4767 C CA . LEU A 1 618 ? -16.097 0.659 22.106 1.00 90.06 618 LEU A CA 1
ATOM 4768 C C . LEU A 1 618 ? -14.602 0.421 21.842 1.00 90.06 618 LEU A C 1
ATOM 4770 O O . LEU A 1 618 ? -14.167 -0.708 21.613 1.00 90.06 618 LEU A O 1
ATOM 4774 N N . PHE A 1 619 ? -13.795 1.481 21.927 1.00 87.38 619 PHE A N 1
ATOM 4775 C CA . PHE A 1 619 ? -12.364 1.396 21.659 1.00 87.38 619 PHE A CA 1
ATOM 4776 C C . PHE A 1 619 ? -11.571 0.706 22.769 1.00 87.38 619 PHE A C 1
ATOM 4778 O O . PHE A 1 619 ? -10.627 -0.011 22.451 1.00 87.38 619 PHE A O 1
ATOM 4785 N N . HIS A 1 620 ? -11.959 0.833 24.041 1.00 90.69 620 HIS A N 1
ATOM 4786 C CA . HIS A 1 620 ? -11.345 0.062 25.126 1.00 90.69 620 HIS A CA 1
ATOM 4787 C C . HIS A 1 620 ? -11.562 -1.451 24.941 1.00 90.69 620 HIS A C 1
ATOM 4789 O O . HIS A 1 620 ? -10.616 -2.235 25.048 1.00 90.69 620 HIS A O 1
ATOM 4795 N N . ARG A 1 621 ? -12.779 -1.866 24.562 1.00 91.94 621 ARG A N 1
ATOM 4796 C CA . ARG A 1 621 ? -13.097 -3.265 24.230 1.00 91.94 621 ARG A CA 1
ATOM 4797 C C . ARG A 1 621 ? -12.297 -3.776 23.028 1.00 91.94 621 ARG A C 1
ATOM 4799 O O . ARG A 1 621 ? -11.775 -4.888 23.085 1.00 91.94 621 ARG A O 1
ATOM 4806 N N . ILE A 1 622 ? -12.146 -2.959 21.982 1.00 90.88 622 ILE A N 1
ATOM 4807 C CA . ILE A 1 622 ? -11.289 -3.274 20.827 1.00 90.88 622 ILE A CA 1
ATOM 4808 C C . ILE A 1 622 ? -9.815 -3.389 21.247 1.00 90.88 622 ILE A C 1
ATOM 4810 O O . ILE A 1 622 ? -9.139 -4.317 20.812 1.00 90.88 622 ILE A O 1
ATOM 4814 N N . ASP A 1 623 ? -9.309 -2.505 22.111 1.00 90.56 623 ASP A N 1
ATOM 4815 C CA . ASP A 1 623 ? -7.901 -2.496 22.527 1.00 90.56 623 ASP A CA 1
ATOM 4816 C C . ASP A 1 623 ? -7.490 -3.777 23.259 1.00 90.56 623 ASP A C 1
ATOM 4818 O O . ASP A 1 623 ? -6.451 -4.368 22.948 1.00 90.56 623 ASP A O 1
ATOM 4822 N N . LYS A 1 624 ? -8.342 -4.242 24.183 1.00 90.38 624 LYS A N 1
ATOM 4823 C CA . LYS A 1 624 ? -8.139 -5.489 24.939 1.00 90.38 624 LYS A CA 1
ATOM 4824 C C . LYS A 1 624 ? -8.176 -6.741 24.057 1.00 90.38 624 LYS A C 1
ATOM 4826 O O . LYS A 1 624 ? -7.604 -7.761 24.427 1.00 90.38 624 LYS A O 1
ATOM 4831 N N . MET A 1 625 ? -8.802 -6.665 22.882 1.00 90.50 625 MET A N 1
ATOM 4832 C CA . MET A 1 625 ? -8.828 -7.742 21.887 1.00 90.50 625 MET A CA 1
ATOM 4833 C C . MET A 1 625 ? -7.519 -7.827 21.065 1.00 90.50 625 MET A C 1
ATOM 4835 O O . MET A 1 625 ? -7.279 -8.829 20.393 1.00 90.50 625 MET A O 1
ATOM 4839 N N . LEU A 1 626 ? -6.641 -6.813 21.100 1.00 91.38 626 LEU A N 1
ATOM 4840 C CA . LEU A 1 626 ? -5.408 -6.773 20.296 1.00 91.38 626 LEU A CA 1
ATOM 4841 C C . LEU A 1 626 ? -4.277 -7.633 20.895 1.00 91.38 626 LEU A C 1
ATOM 4843 O O . LEU A 1 626 ? -3.296 -7.124 21.439 1.00 91.38 626 LEU A O 1
ATOM 4847 N N . THR A 1 627 ? -4.388 -8.952 20.742 1.00 87.25 627 THR A N 1
ATOM 4848 C CA . THR A 1 627 ? -3.464 -9.966 21.293 1.00 87.25 627 THR A CA 1
ATOM 4849 C C . THR A 1 627 ? -2.211 -10.244 20.446 1.00 87.25 627 THR A C 1
ATOM 4851 O O . THR A 1 627 ? -1.374 -11.054 20.839 1.00 87.25 627 THR A O 1
ATOM 4854 N N . GLY A 1 628 ? -2.049 -9.587 19.290 1.00 90.75 628 GLY A N 1
ATOM 4855 C CA . GLY A 1 628 ? -0.961 -9.844 18.327 1.00 90.75 628 GLY A CA 1
ATOM 4856 C C . GLY A 1 628 ? -1.405 -10.545 17.035 1.00 90.75 628 GLY A C 1
ATOM 4857 O O . GLY A 1 628 ? -0.611 -10.691 16.098 1.00 90.75 628 GLY A O 1
ATOM 4858 N N . GLU A 1 629 ? -2.675 -10.943 16.944 1.00 93.00 629 GLU A N 1
ATOM 4859 C CA . GLU A 1 629 ? -3.305 -11.348 15.685 1.00 93.00 629 GLU A CA 1
ATOM 4860 C C . GLU A 1 629 ? -3.352 -10.179 14.688 1.00 93.00 629 GLU A C 1
ATOM 4862 O O . GLU A 1 629 ? -3.507 -9.014 15.067 1.00 93.00 629 GLU A O 1
ATOM 4867 N N . ARG A 1 630 ? -3.234 -10.486 13.387 1.00 95.44 630 ARG A N 1
ATOM 4868 C CA . ARG A 1 630 ? -3.327 -9.477 12.320 1.00 95.44 630 ARG A CA 1
ATOM 4869 C C . ARG A 1 630 ? -4.692 -8.804 12.406 1.00 95.44 630 ARG A C 1
ATOM 4871 O O . ARG A 1 630 ? -5.695 -9.471 12.176 1.00 95.44 630 ARG A O 1
ATOM 4878 N N . THR A 1 631 ? -4.727 -7.510 12.708 1.00 96.25 631 THR A N 1
ATOM 4879 C CA . THR A 1 631 ? -5.996 -6.796 12.919 1.00 96.25 631 THR A CA 1
ATOM 4880 C C . THR A 1 631 ? -6.061 -5.512 12.098 1.00 96.25 631 THR A C 1
ATOM 4882 O O . THR A 1 631 ? -5.112 -4.725 12.072 1.00 96.25 631 THR A O 1
ATOM 4885 N N . ILE A 1 632 ? -7.189 -5.288 11.427 1.00 96.06 632 ILE A N 1
ATOM 4886 C CA . ILE A 1 632 ? -7.487 -4.059 10.685 1.00 96.06 632 ILE A CA 1
ATOM 4887 C C . ILE A 1 632 ? -8.679 -3.375 11.337 1.00 96.06 632 ILE A C 1
ATOM 4889 O O . ILE A 1 632 ? -9.729 -3.990 11.484 1.00 96.06 632 ILE A O 1
ATOM 4893 N N . ILE A 1 633 ? -8.526 -2.105 11.702 1.00 94.44 633 ILE A N 1
ATOM 4894 C CA . ILE A 1 633 ? -9.615 -1.276 12.224 1.00 94.44 633 ILE A CA 1
ATOM 4895 C C . ILE A 1 633 ? -9.879 -0.178 11.190 1.00 94.44 633 ILE A C 1
ATOM 4897 O O . ILE A 1 633 ? -9.128 0.795 11.094 1.00 94.44 633 ILE A O 1
ATOM 4901 N N . ALA A 1 634 ? -10.898 -0.377 10.360 1.00 93.38 634 ALA A N 1
ATOM 4902 C CA . ALA A 1 634 ? -11.405 0.619 9.430 1.00 93.38 634 ALA A CA 1
ATOM 4903 C C . ALA A 1 634 ? -12.375 1.555 10.165 1.00 93.38 634 ALA A C 1
ATOM 4905 O O . ALA A 1 634 ? -13.228 1.089 10.917 1.00 93.38 634 ALA A O 1
ATOM 4906 N N . ILE A 1 635 ? -12.226 2.866 9.978 1.00 89.56 635 ILE A N 1
ATOM 4907 C CA . ILE A 1 635 ? -13.061 3.887 10.626 1.00 89.56 635 ILE A CA 1
ATOM 4908 C C . ILE A 1 635 ? -13.466 4.906 9.572 1.00 89.56 635 ILE A C 1
ATOM 4910 O O . ILE A 1 635 ? -12.598 5.612 9.042 1.00 89.56 635 ILE A O 1
ATOM 4914 N N . ASP A 1 636 ? -14.763 5.000 9.285 1.00 87.25 636 ASP A N 1
ATOM 4915 C CA . ASP A 1 636 ? -15.286 6.036 8.403 1.00 87.25 636 ASP A CA 1
ATOM 4916 C C . ASP A 1 636 ? -15.645 7.337 9.145 1.00 87.25 636 ASP A C 1
ATOM 4918 O O . ASP A 1 636 ? -15.909 7.344 10.343 1.00 87.25 636 ASP A O 1
ATOM 4922 N N . GLU A 1 637 ? -15.567 8.465 8.433 1.00 81.00 637 GLU A N 1
ATOM 4923 C CA . GLU A 1 637 ? -15.729 9.839 8.943 1.00 81.00 637 GLU A CA 1
ATOM 4924 C C . GLU A 1 637 ? -14.995 10.121 10.271 1.00 81.00 637 GLU A C 1
ATOM 4926 O O . GLU A 1 637 ? -15.467 10.860 11.139 1.00 81.00 637 GLU A O 1
ATOM 4931 N N . PHE A 1 638 ? -13.779 9.578 10.401 1.00 75.62 638 PHE A N 1
ATOM 4932 C CA . PHE A 1 638 ? -12.947 9.613 11.614 1.00 75.62 638 PHE A CA 1
ATOM 4933 C C . PHE A 1 638 ? -12.762 11.013 12.240 1.00 75.62 638 PHE A C 1
ATOM 4935 O O . PHE A 1 638 ? -12.542 11.138 13.447 1.00 75.62 638 PHE A O 1
ATOM 4942 N N . TRP A 1 639 ? -12.878 12.088 11.452 1.00 72.00 639 TRP A N 1
ATOM 4943 C CA . TRP A 1 639 ? -12.778 13.464 11.946 1.00 72.00 639 TRP A CA 1
ATOM 4944 C C . TRP A 1 639 ? -13.913 13.853 12.910 1.00 72.00 639 TRP A C 1
ATOM 4946 O O . TRP A 1 639 ? -13.654 14.640 13.820 1.00 72.00 639 TRP A O 1
ATOM 4956 N N . LYS A 1 640 ? -15.133 13.297 12.770 1.00 72.31 640 LYS A N 1
ATOM 4957 C CA . LYS A 1 640 ? -16.249 13.568 13.700 1.00 72.31 640 LYS A CA 1
ATOM 4958 C C . LYS A 1 640 ? -15.919 13.068 15.108 1.00 72.31 640 LYS A C 1
ATOM 4960 O O . LYS A 1 640 ? -16.111 13.789 16.083 1.00 72.31 640 LYS A O 1
ATOM 4965 N N . ALA A 1 641 ? -15.358 11.863 15.211 1.00 65.25 641 ALA A N 1
ATOM 4966 C CA . ALA A 1 641 ? -14.940 11.278 16.484 1.00 65.25 641 ALA A CA 1
ATOM 4967 C C . ALA A 1 641 ? -13.835 12.104 17.171 1.00 65.25 641 ALA A C 1
ATOM 4969 O O . ALA A 1 641 ? -13.867 12.319 18.380 1.00 65.25 641 ALA A O 1
ATOM 4970 N N . LEU A 1 642 ? -12.883 12.626 16.391 1.00 69.19 642 LEU A N 1
ATOM 4971 C CA . LEU A 1 642 ? -11.747 13.424 16.872 1.00 69.19 642 LEU A CA 1
ATOM 4972 C C . LEU A 1 642 ? -12.089 14.829 17.400 1.00 69.19 642 LEU A C 1
ATOM 4974 O O . LEU A 1 642 ? -11.179 15.536 17.846 1.00 69.19 642 LEU A O 1
ATOM 4978 N N . GLN A 1 643 ? -13.356 15.247 17.341 1.00 69.25 643 GLN A N 1
ATOM 4979 C CA . GLN A 1 643 ? -13.809 16.470 18.007 1.00 69.25 643 GLN A CA 1
ATOM 4980 C C . GLN A 1 643 ? -13.801 16.336 19.536 1.00 69.25 643 GLN A C 1
ATOM 4982 O O . GLN A 1 643 ? -13.659 17.344 20.222 1.00 69.25 643 GLN A O 1
ATOM 4987 N N . ASP A 1 644 ? -13.926 15.114 20.065 1.00 71.75 644 ASP A N 1
ATOM 4988 C CA . ASP A 1 644 ? -13.847 14.859 21.501 1.00 71.75 644 ASP A CA 1
ATOM 4989 C C . ASP A 1 644 ? -12.393 14.682 21.977 1.00 71.75 644 ASP A C 1
ATOM 4991 O O . ASP A 1 644 ? -11.582 13.978 21.365 1.00 71.75 644 ASP A O 1
ATOM 4995 N N . GLU A 1 645 ? -12.056 15.330 23.093 1.00 71.44 645 GLU A N 1
ATOM 4996 C CA . GLU A 1 645 ? -10.701 15.339 23.647 1.00 71.44 645 GLU A CA 1
ATOM 499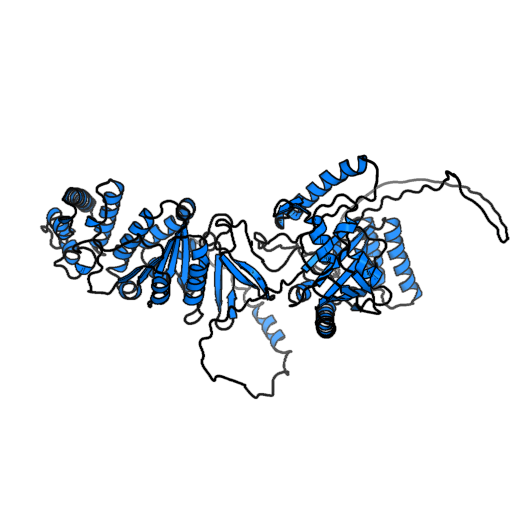7 C C . GLU A 1 645 ? -10.281 13.975 24.220 1.00 71.44 645 GLU A C 1
ATOM 4999 O O . GLU A 1 645 ? -9.133 13.560 24.026 1.00 71.44 645 GLU A O 1
ATOM 5004 N N . ALA A 1 646 ? -11.206 13.242 24.848 1.00 67.44 646 ALA A N 1
ATOM 5005 C CA . ALA A 1 646 ? -10.922 11.941 25.444 1.00 67.44 646 ALA A CA 1
ATOM 5006 C C . ALA A 1 646 ? -10.694 10.877 24.357 1.00 67.44 646 ALA A C 1
ATOM 5008 O O . ALA A 1 646 ? -9.692 10.154 24.397 1.00 67.44 646 ALA A O 1
ATOM 5009 N N . PHE A 1 647 ? -11.544 10.840 23.322 1.00 70.62 647 PHE A N 1
ATOM 5010 C CA . PHE A 1 647 ? -11.323 9.962 22.166 1.00 70.62 647 PHE A CA 1
ATOM 5011 C C . PHE A 1 647 ? -10.006 10.277 21.442 1.00 70.62 647 PHE A C 1
ATOM 5013 O O . PHE A 1 647 ? -9.266 9.381 21.023 1.00 70.62 647 PHE A O 1
ATOM 5020 N N . ARG A 1 648 ? -9.675 11.562 21.302 1.00 74.56 648 ARG A N 1
ATOM 5021 C CA . ARG A 1 648 ? -8.454 11.987 20.620 1.00 74.56 648 ARG A CA 1
ATOM 5022 C C . ARG A 1 648 ? -7.180 11.507 21.318 1.00 74.56 648 ARG A C 1
ATOM 5024 O O . ARG A 1 648 ? -6.230 11.160 20.614 1.00 74.56 648 ARG A O 1
ATOM 5031 N N . GLY A 1 649 ? -7.139 11.488 22.652 1.00 72.00 649 GLY A N 1
ATOM 5032 C CA . GLY A 1 649 ? -6.023 10.903 23.404 1.00 72.00 649 GLY A CA 1
ATOM 5033 C C . GLY A 1 649 ? -5.832 9.427 23.049 1.00 72.00 649 GLY A C 1
ATOM 5034 O O . GLY A 1 649 ? -4.759 9.030 22.589 1.00 72.00 649 GLY A O 1
ATOM 5035 N N . PHE A 1 650 ? -6.918 8.653 23.124 1.00 71.38 650 PHE A N 1
ATOM 5036 C CA . PHE A 1 650 ? -6.929 7.235 22.764 1.00 71.38 650 PHE A CA 1
ATOM 5037 C C . PHE A 1 650 ? -6.395 6.987 21.337 1.00 71.38 650 PHE A C 1
ATOM 5039 O O . PHE A 1 650 ? -5.491 6.174 21.128 1.00 71.38 650 PHE A O 1
ATOM 5046 N N . ALA A 1 651 ? -6.895 7.730 20.344 1.00 73.06 651 ALA A N 1
ATOM 5047 C CA . ALA A 1 651 ? -6.490 7.561 18.947 1.00 73.06 651 ALA A CA 1
ATOM 5048 C C . ALA A 1 651 ? -4.992 7.857 18.706 1.00 73.06 651 ALA A C 1
ATOM 5050 O O . ALA A 1 651 ? -4.355 7.203 17.872 1.00 73.06 651 ALA A O 1
ATOM 5051 N N . GLN A 1 652 ? -4.404 8.813 19.440 1.00 75.81 652 GLN A N 1
ATOM 5052 C CA . GLN A 1 652 ? -2.966 9.106 19.360 1.00 75.81 652 GLN A CA 1
ATOM 5053 C C . GLN A 1 652 ? -2.102 7.955 19.867 1.00 75.81 652 GLN A C 1
ATOM 5055 O O . GLN A 1 652 ? -1.046 7.689 19.289 1.00 75.81 652 GLN A O 1
ATOM 5060 N N . ASP A 1 653 ? -2.518 7.285 20.936 1.00 79.06 653 ASP A N 1
ATOM 5061 C CA . ASP A 1 653 ? -1.744 6.190 21.513 1.00 79.06 653 ASP A CA 1
ATOM 5062 C C . ASP A 1 653 ? -1.946 4.887 20.738 1.00 79.06 653 ASP A C 1
ATOM 5064 O O . ASP A 1 653 ? -0.973 4.155 20.522 1.00 79.06 653 ASP A O 1
ATOM 5068 N N . GLY A 1 654 ? -3.130 4.665 20.160 1.00 81.56 654 GLY A N 1
ATOM 5069 C CA . GLY A 1 654 ? -3.347 3.602 19.177 1.00 81.56 654 GLY A CA 1
ATOM 5070 C C . GLY A 1 654 ? -2.389 3.701 17.981 1.00 81.56 654 GLY A C 1
ATOM 5071 O O . GLY A 1 654 ? -1.711 2.732 17.639 1.00 81.56 654 GLY A O 1
ATOM 5072 N N . LEU A 1 655 ? -2.221 4.900 17.405 1.00 81.00 655 LEU A N 1
ATOM 5073 C CA . LEU A 1 655 ? -1.289 5.162 16.290 1.00 81.00 655 LEU A CA 1
ATOM 5074 C C . LEU A 1 655 ? 0.192 4.880 16.610 1.00 81.00 655 LEU A C 1
ATOM 5076 O O . LEU A 1 655 ? 0.994 4.673 15.697 1.00 81.00 655 LEU A O 1
ATOM 5080 N N . LYS A 1 656 ? 0.576 4.878 17.892 1.00 82.44 656 LYS A N 1
ATOM 5081 C CA . LYS A 1 656 ? 1.946 4.575 18.346 1.00 82.44 656 LYS A CA 1
ATOM 5082 C C . LYS A 1 656 ? 2.123 3.103 18.726 1.00 82.44 656 LYS A C 1
ATOM 5084 O O . LYS A 1 656 ? 3.224 2.563 18.595 1.00 82.44 656 LYS A O 1
ATOM 5089 N N . THR A 1 657 ? 1.072 2.463 19.240 1.00 86.25 657 THR A N 1
ATOM 5090 C CA . THR A 1 657 ? 1.149 1.143 19.887 1.00 86.25 657 THR A CA 1
ATOM 5091 C C . THR A 1 657 ? 0.672 -0.007 19.003 1.00 86.25 657 THR A C 1
ATOM 5093 O O . THR A 1 657 ? 1.234 -1.097 19.106 1.00 86.25 657 THR A O 1
ATOM 5096 N N . TYR A 1 658 ? -0.289 0.206 18.095 1.00 90.06 658 TYR A N 1
ATOM 5097 C CA . TYR A 1 658 ? -0.975 -0.885 17.379 1.00 90.06 658 TYR A CA 1
ATOM 5098 C C . TYR A 1 658 ? -0.035 -1.690 16.478 1.00 90.06 658 TYR A C 1
ATOM 5100 O O . TYR A 1 658 ? -0.122 -2.916 16.450 1.00 90.06 658 TYR A O 1
ATOM 5108 N N . ARG A 1 659 ? 0.976 -1.043 15.882 1.00 88.25 659 ARG A N 1
ATOM 5109 C CA . ARG A 1 659 ? 2.094 -1.718 15.194 1.00 88.25 659 ARG A CA 1
ATOM 5110 C C . ARG A 1 659 ? 2.727 -2.837 16.029 1.00 88.25 659 ARG A C 1
ATOM 5112 O O . ARG A 1 659 ? 3.004 -3.907 15.498 1.00 88.25 659 ARG A O 1
ATOM 5119 N N . LYS A 1 660 ? 2.973 -2.607 17.325 1.00 90.56 660 LYS A N 1
ATOM 5120 C CA . LYS A 1 660 ? 3.599 -3.609 18.211 1.00 90.56 660 LYS A CA 1
ATOM 5121 C C . LYS A 1 660 ? 2.675 -4.803 18.472 1.00 90.56 660 LYS A C 1
ATOM 5123 O O . LYS A 1 660 ? 3.162 -5.876 18.803 1.00 90.56 660 LYS A O 1
ATOM 5128 N N . ARG A 1 661 ? 1.366 -4.604 18.299 1.00 93.25 661 ARG A N 1
ATOM 5129 C CA . ARG A 1 661 ? 0.293 -5.596 18.441 1.00 93.25 661 ARG A CA 1
ATOM 5130 C C . ARG A 1 661 ? -0.192 -6.142 17.088 1.00 93.25 661 ARG A C 1
ATOM 5132 O O . ARG A 1 661 ? -1.276 -6.707 17.028 1.00 93.25 661 ARG A O 1
ATOM 5139 N N . ASN A 1 662 ? 0.594 -5.977 16.011 1.00 93.56 662 ASN A N 1
ATOM 5140 C CA . ASN A 1 662 ? 0.276 -6.452 14.650 1.00 93.56 662 ASN A CA 1
ATOM 5141 C C . ASN A 1 662 ? -1.070 -5.917 14.104 1.00 93.56 662 ASN A C 1
ATOM 5143 O O . ASN A 1 662 ? -1.726 -6.540 13.266 1.00 93.56 662 ASN A O 1
ATOM 5147 N N . ALA A 1 663 ? -1.474 -4.743 14.587 1.00 94.62 663 ALA A N 1
ATOM 5148 C CA . ALA A 1 663 ? -2.719 -4.081 14.242 1.00 94.62 663 ALA A CA 1
ATOM 5149 C C . ALA A 1 663 ? -2.457 -2.770 13.487 1.00 94.62 663 ALA A C 1
ATOM 5151 O O . ALA A 1 663 ? -1.439 -2.099 13.682 1.00 94.62 663 ALA A O 1
ATOM 5152 N N . MET A 1 664 ? -3.397 -2.378 12.630 1.00 92.81 664 MET A N 1
ATOM 5153 C CA . MET A 1 664 ? -3.355 -1.105 11.913 1.00 92.81 664 MET A CA 1
ATOM 5154 C C . MET A 1 664 ? -4.742 -0.472 11.803 1.00 92.81 664 MET A C 1
ATOM 5156 O O . MET A 1 664 ? -5.763 -1.147 11.900 1.00 92.81 664 MET A O 1
ATOM 5160 N N . MET A 1 665 ? -4.755 0.837 11.563 1.00 91.44 665 MET A N 1
ATOM 5161 C CA . MET A 1 665 ? -5.977 1.618 11.366 1.00 91.44 665 MET A CA 1
ATOM 5162 C C . MET A 1 665 ? -6.057 2.142 9.933 1.00 91.44 665 MET A C 1
ATOM 5164 O O . MET A 1 665 ? -5.049 2.603 9.385 1.00 91.44 665 MET A O 1
ATOM 5168 N N . VAL A 1 666 ? -7.251 2.075 9.350 1.00 91.75 666 VAL A N 1
ATOM 5169 C CA . VAL A 1 666 ? -7.586 2.607 8.026 1.00 91.75 666 VAL A CA 1
ATOM 5170 C C . VAL A 1 666 ? -8.652 3.678 8.222 1.00 91.75 666 VAL A C 1
ATOM 5172 O O . VAL A 1 666 ? -9.811 3.368 8.471 1.00 91.75 666 VAL A O 1
ATOM 5175 N N . PHE A 1 667 ? -8.257 4.943 8.147 1.00 87.69 667 PHE A N 1
ATOM 5176 C CA . PHE A 1 667 ? -9.171 6.068 8.346 1.00 87.69 667 PHE A CA 1
ATOM 5177 C C . PHE A 1 667 ? -9.730 6.526 7.008 1.00 87.69 667 PHE A C 1
ATOM 5179 O O . PHE A 1 667 ? -8.963 6.669 6.056 1.00 87.69 667 PHE A O 1
ATOM 5186 N N . ALA A 1 668 ? -11.021 6.823 6.948 1.00 86.81 668 ALA A N 1
ATOM 5187 C CA . ALA A 1 668 ? -11.666 7.393 5.776 1.00 86.81 668 ALA A CA 1
ATOM 5188 C C . ALA A 1 668 ? -12.298 8.764 6.105 1.00 86.81 668 ALA A C 1
ATOM 5190 O O . ALA A 1 668 ? -12.811 8.989 7.201 1.00 86.81 668 ALA A O 1
ATOM 5191 N N . THR A 1 669 ? -12.178 9.726 5.183 1.00 83.69 669 THR A N 1
ATOM 5192 C CA . THR A 1 669 ? -12.708 11.096 5.332 1.00 83.69 669 THR A CA 1
ATOM 5193 C C . THR A 1 669 ? -13.062 11.713 3.978 1.00 83.69 669 THR A C 1
ATOM 5195 O O . THR A 1 669 ? -12.391 11.458 2.975 1.00 83.69 669 THR A O 1
ATOM 5198 N N . GLN A 1 670 ? -14.089 12.565 3.944 1.00 82.00 670 GLN A N 1
ATOM 5199 C CA . GLN A 1 670 ? -14.454 13.337 2.748 1.00 82.00 670 GLN A CA 1
ATOM 5200 C C . GLN A 1 670 ? -13.433 14.417 2.382 1.00 82.00 670 GLN A C 1
ATOM 5202 O O . GLN A 1 670 ? -13.254 14.747 1.210 1.00 82.00 670 GLN A O 1
ATOM 5207 N N . SER A 1 671 ? -12.772 14.988 3.388 1.00 71.44 671 SER A N 1
ATOM 5208 C CA . SER A 1 671 ? -12.067 16.259 3.261 1.00 71.44 671 SER A CA 1
ATOM 5209 C C . SER A 1 671 ? -10.748 16.231 4.030 1.00 71.44 671 SER A C 1
ATOM 5211 O O . SER A 1 671 ? -10.737 15.993 5.245 1.00 71.44 671 SER A O 1
ATOM 5213 N N . PRO A 1 672 ? -9.610 16.523 3.369 1.00 65.81 672 PRO A N 1
ATOM 5214 C CA . PRO A 1 672 ? -8.351 16.678 4.077 1.00 65.81 672 PRO A CA 1
ATOM 5215 C C . PRO A 1 672 ? -8.368 17.936 4.954 1.00 65.81 672 PRO A C 1
ATOM 5217 O O . PRO A 1 672 ? -7.706 17.951 5.984 1.00 65.81 672 PRO A O 1
ATOM 5220 N N . ALA A 1 673 ? -9.149 18.968 4.607 1.00 65.12 673 ALA A N 1
ATOM 5221 C CA . ALA A 1 673 ? -9.279 20.165 5.432 1.00 65.12 673 ALA A CA 1
ATOM 5222 C C . ALA A 1 673 ? -9.959 19.859 6.776 1.00 65.12 673 ALA A C 1
ATOM 5224 O O . ALA A 1 673 ? -9.525 20.375 7.800 1.00 65.12 673 ALA A O 1
ATOM 5225 N N . ASP A 1 674 ? -10.958 18.978 6.810 1.00 64.00 674 ASP A N 1
ATOM 5226 C CA . ASP A 1 674 ? -11.666 18.640 8.054 1.00 64.00 674 ASP A CA 1
ATOM 5227 C C . ASP A 1 674 ? -10.840 17.709 8.959 1.00 64.00 674 ASP A C 1
ATOM 5229 O O . ASP A 1 674 ? -10.891 17.828 10.181 1.00 64.00 674 ASP A O 1
ATOM 5233 N N . ALA A 1 675 ? -9.929 16.919 8.380 1.00 58.50 675 ALA A N 1
ATOM 5234 C CA . ALA A 1 675 ? -8.846 16.270 9.127 1.00 58.50 675 ALA A CA 1
ATOM 5235 C C . ALA A 1 675 ? -7.738 17.246 9.606 1.00 58.50 675 ALA A C 1
ATOM 5237 O O . ALA A 1 675 ? -6.956 16.900 10.492 1.00 58.50 675 ALA A O 1
ATOM 5238 N N . LEU A 1 676 ? -7.642 18.457 9.042 1.00 56.25 676 LEU A N 1
ATOM 5239 C CA . LEU A 1 676 ? -6.591 19.446 9.342 1.00 56.25 676 LEU A CA 1
ATOM 5240 C C . LEU A 1 676 ? -7.052 20.630 10.217 1.00 56.25 676 LEU A C 1
ATOM 5242 O O . LEU A 1 676 ? -6.202 21.313 10.782 1.00 56.25 676 LEU A O 1
ATOM 5246 N N . LYS A 1 677 ? -8.358 20.892 10.352 1.00 54.56 677 LYS A N 1
ATOM 5247 C CA . LYS A 1 677 ? -8.894 22.036 11.124 1.00 54.56 677 LYS A CA 1
ATOM 5248 C C . LYS A 1 677 ? -8.707 21.913 12.642 1.00 54.56 677 LYS A C 1
ATOM 5250 O O . LYS A 1 677 ? -8.698 22.925 13.333 1.00 54.56 677 LYS A O 1
ATOM 5255 N N . GLY A 1 678 ? -8.538 20.701 13.172 1.00 52.09 678 GLY A N 1
ATOM 5256 C CA . GLY A 1 678 ? -8.175 20.481 14.576 1.00 52.09 678 GLY A CA 1
ATOM 5257 C C . GLY A 1 678 ? -6.662 20.357 14.779 1.00 52.09 678 GLY A C 1
ATOM 5258 O O . GLY A 1 678 ? -5.905 20.133 13.837 1.00 52.09 678 GLY A O 1
ATOM 5259 N N . SER A 1 679 ? -6.194 20.329 16.035 1.00 47.97 679 SER A N 1
ATOM 5260 C CA . SER A 1 679 ? -4.814 19.883 16.335 1.00 47.97 679 SER A CA 1
ATOM 5261 C C . SER A 1 679 ? -4.568 18.387 16.019 1.00 47.97 679 SER A C 1
ATOM 5263 O O . SER A 1 679 ? -3.433 17.913 16.085 1.00 47.97 679 SER A O 1
ATOM 5265 N N . VAL A 1 680 ? -5.606 17.701 15.520 1.00 46.09 680 VAL A N 1
ATOM 5266 C CA . VAL A 1 680 ? -5.561 16.554 14.594 1.00 46.09 680 VAL A CA 1
ATOM 5267 C C . VAL A 1 680 ? -4.529 16.724 13.475 1.00 46.09 680 VAL A C 1
ATOM 5269 O O . VAL A 1 680 ? -3.876 15.751 13.118 1.00 46.09 680 VAL A O 1
ATOM 5272 N N . ALA A 1 681 ? -4.262 17.941 12.995 1.00 46.75 681 ALA A N 1
ATOM 5273 C CA . ALA A 1 681 ? -3.198 18.207 12.030 1.00 46.75 681 ALA A CA 1
ATOM 5274 C C . ALA A 1 681 ? -1.786 17.807 12.505 1.00 46.75 681 ALA A C 1
ATOM 5276 O O . ALA A 1 681 ? -0.882 17.762 11.683 1.00 46.75 681 ALA A O 1
ATOM 5277 N N . LYS A 1 682 ? -1.550 17.515 13.795 1.00 49.66 682 LYS A N 1
ATOM 5278 C CA . LYS A 1 682 ? -0.301 16.878 14.274 1.00 49.66 682 LYS A CA 1
ATOM 5279 C C . LYS A 1 682 ? -0.372 15.342 14.311 1.00 49.66 682 LYS A C 1
ATOM 5281 O O . LYS A 1 682 ? 0.665 14.700 14.309 1.00 49.66 682 LYS A O 1
ATOM 5286 N N . ILE A 1 683 ? -1.577 14.774 14.329 1.00 47.69 683 ILE A N 1
ATOM 5287 C CA . ILE A 1 683 ? -1.871 13.331 14.372 1.00 47.69 683 ILE A CA 1
ATOM 5288 C C . ILE A 1 683 ? -1.931 12.752 12.947 1.00 47.69 683 ILE A C 1
ATOM 5290 O O . ILE A 1 683 ? -1.349 11.712 12.654 1.00 47.69 683 ILE A O 1
ATOM 5294 N N . VAL A 1 684 ? -2.631 13.465 12.056 1.00 48.06 684 VAL A N 1
ATOM 5295 C CA . VAL A 1 684 ? -2.912 13.111 10.653 1.00 48.06 684 VAL A CA 1
ATOM 5296 C C . VAL A 1 684 ? -1.991 13.867 9.678 1.00 48.06 684 VAL A C 1
ATOM 5298 O O . VAL A 1 684 ? -2.016 13.625 8.470 1.00 48.06 684 VAL A O 1
ATOM 5301 N N . LYS A 1 685 ? -1.059 14.698 10.178 1.00 45.03 685 LYS A N 1
ATOM 5302 C CA . LYS A 1 685 ? 0.199 14.938 9.449 1.00 45.03 685 LYS A CA 1
ATOM 5303 C C . LYS A 1 685 ? 0.880 13.584 9.269 1.00 45.03 685 LYS A C 1
ATOM 5305 O O . LYS A 1 685 ? 1.465 13.084 10.218 1.00 45.03 685 LYS A O 1
ATOM 5310 N N . LEU A 1 686 ? 0.710 13.001 8.080 1.00 46.69 686 LEU A N 1
ATOM 5311 C CA . LEU A 1 686 ? 1.652 12.362 7.133 1.00 46.69 686 LEU A CA 1
ATOM 5312 C C . LEU A 1 686 ? 2.916 11.604 7.627 1.00 46.69 686 LEU A C 1
ATOM 5314 O O . LEU A 1 686 ? 3.597 10.991 6.812 1.00 46.69 686 LEU A O 1
ATOM 5318 N N . GLU A 1 687 ? 3.248 11.617 8.914 1.00 47.09 687 GLU A N 1
ATOM 5319 C CA . GLU A 1 687 ? 4.383 10.944 9.551 1.00 47.09 687 GLU A CA 1
ATOM 5320 C C . GLU A 1 687 ? 3.984 9.560 10.099 1.00 47.09 687 GLU A C 1
ATOM 5322 O O . GLU A 1 687 ? 4.788 8.625 10.079 1.00 47.09 687 GLU A O 1
ATOM 5327 N N . HIS A 1 688 ? 2.729 9.403 10.546 1.00 52.78 688 HIS A N 1
ATOM 5328 C CA . HIS A 1 688 ? 2.208 8.147 11.108 1.00 52.78 688 HIS A CA 1
ATOM 5329 C C . HIS A 1 688 ? 1.334 7.335 10.142 1.00 52.78 688 HIS A C 1
ATOM 5331 O O . HIS A 1 688 ? 1.367 6.106 10.197 1.00 52.78 688 HIS A O 1
ATOM 5337 N N . ALA A 1 689 ? 0.603 7.982 9.227 1.00 53.81 689 ALA A N 1
ATOM 5338 C CA . ALA A 1 689 ? -0.070 7.307 8.117 1.00 53.81 689 ALA A CA 1
ATOM 5339 C C . ALA A 1 689 ? 0.920 7.135 6.951 1.00 53.81 689 ALA A C 1
ATOM 5341 O O . ALA A 1 689 ? 1.273 8.102 6.280 1.00 53.81 689 ALA A O 1
ATOM 5342 N N . TRP A 1 690 ? 1.389 5.905 6.715 1.00 62.38 690 TRP A N 1
ATOM 5343 C CA . TRP A 1 690 ? 2.425 5.615 5.706 1.00 62.38 690 TRP A CA 1
ATOM 5344 C C . TRP A 1 690 ? 1.871 5.388 4.301 1.00 62.38 690 TRP A C 1
ATOM 5346 O O . TRP A 1 690 ? 2.641 5.332 3.335 1.00 62.38 690 TRP A O 1
ATOM 5356 N N . ARG A 1 691 ? 0.548 5.261 4.189 1.00 76.19 691 ARG A N 1
ATOM 5357 C CA . ARG A 1 691 ? -0.200 5.222 2.936 1.00 76.19 691 ARG A CA 1
ATOM 5358 C C . ARG A 1 691 ? -1.292 6.273 2.961 1.00 76.19 691 ARG A C 1
ATOM 5360 O O . ARG A 1 691 ? -1.998 6.421 3.958 1.00 76.19 691 ARG A O 1
ATOM 5367 N N . ARG A 1 692 ? -1.442 6.949 1.831 1.00 77.56 692 ARG A N 1
ATOM 5368 C CA . ARG A 1 692 ? -2.551 7.840 1.534 1.00 77.56 692 ARG A CA 1
ATOM 5369 C C . ARG A 1 692 ? -3.234 7.322 0.270 1.00 77.56 692 ARG A C 1
ATOM 5371 O O . ARG A 1 692 ? -2.568 6.737 -0.576 1.00 77.56 692 ARG A O 1
ATOM 5378 N N . LEU A 1 693 ? -4.546 7.478 0.188 1.00 73.94 693 LEU A N 1
ATOM 5379 C CA . LEU A 1 693 ? -5.347 7.194 -0.993 1.00 73.94 693 LEU A CA 1
ATOM 5380 C C . LEU A 1 693 ? -6.205 8.426 -1.259 1.00 73.94 693 LEU A C 1
ATOM 5382 O O . LEU A 1 693 ? -7.114 8.696 -0.483 1.00 73.94 693 LEU A O 1
ATOM 5386 N N . ASP A 1 694 ? -5.890 9.183 -2.307 1.00 73.75 694 ASP A N 1
ATOM 5387 C CA . ASP A 1 694 ? -6.600 10.410 -2.682 1.00 73.75 694 ASP A CA 1
ATOM 5388 C C . ASP A 1 694 ? -7.533 10.143 -3.866 1.00 73.75 694 ASP A C 1
ATOM 5390 O O . ASP A 1 694 ? -7.081 9.875 -4.980 1.00 73.75 694 ASP A O 1
ATOM 5394 N N . GLY A 1 695 ? -8.836 10.220 -3.615 1.00 69.00 695 GLY A N 1
ATOM 5395 C CA . GLY A 1 695 ? -9.898 10.185 -4.608 1.00 69.00 695 GLY A CA 1
ATOM 5396 C C . GLY A 1 695 ? -10.219 11.586 -5.114 1.00 69.00 695 GLY A C 1
ATOM 5397 O O . GLY A 1 695 ? -10.368 12.523 -4.326 1.00 69.00 695 GLY A O 1
ATOM 5398 N N . ARG A 1 696 ? -10.361 11.729 -6.430 1.00 64.19 696 ARG A N 1
ATOM 5399 C CA . ARG A 1 696 ? -10.958 12.917 -7.057 1.00 64.19 696 ARG A CA 1
ATOM 5400 C C . ARG A 1 696 ? -12.285 12.526 -7.690 1.00 64.19 696 ARG A C 1
ATOM 5402 O O . ARG A 1 696 ? -12.450 11.373 -8.091 1.00 64.19 696 ARG A O 1
ATOM 5409 N N . ASN A 1 697 ? -13.190 13.493 -7.826 1.00 46.91 697 ASN A N 1
ATOM 5410 C CA . ASN A 1 697 ? -14.302 13.332 -8.757 1.00 46.91 697 ASN A CA 1
ATOM 5411 C C . ASN A 1 697 ? -13.712 13.004 -10.141 1.00 46.91 697 ASN A C 1
ATOM 5413 O O . ASN A 1 697 ? -12.718 13.605 -10.550 1.00 46.91 697 ASN A O 1
ATOM 5417 N N . ASP A 1 698 ? -14.291 11.998 -10.788 1.00 44.53 698 ASP A N 1
ATOM 5418 C CA . ASP A 1 698 ? -14.028 11.534 -12.157 1.00 44.53 698 ASP A CA 1
ATOM 5419 C C . ASP A 1 698 ? -12.704 10.769 -12.435 1.00 44.53 698 ASP A C 1
ATOM 5421 O O . ASP A 1 698 ? -12.689 9.931 -13.336 1.00 44.53 698 ASP A O 1
ATOM 5425 N N . ASP A 1 699 ? -11.634 10.926 -11.638 1.00 49.28 699 ASP A N 1
ATOM 5426 C CA . ASP A 1 699 ? -10.332 10.236 -11.861 1.00 49.28 699 ASP A CA 1
ATOM 5427 C C . ASP A 1 699 ? -10.107 8.941 -11.034 1.00 49.28 699 ASP A C 1
ATOM 5429 O O . ASP A 1 699 ? -9.124 8.220 -11.245 1.00 49.28 699 ASP A O 1
ATOM 5433 N N . GLY A 1 700 ? -10.969 8.636 -10.057 1.00 57.06 700 GLY A N 1
ATOM 5434 C CA . GLY A 1 700 ? -10.765 7.532 -9.103 1.00 57.06 700 GLY A CA 1
ATOM 5435 C C . GLY A 1 700 ? -9.705 7.825 -8.022 1.00 57.06 700 GLY A C 1
ATOM 5436 O O . GLY A 1 700 ? -9.392 8.983 -7.746 1.00 57.06 700 GLY A O 1
ATOM 5437 N N . PHE A 1 701 ? -9.170 6.776 -7.375 1.00 59.91 701 PHE A N 1
ATOM 5438 C CA . PHE A 1 701 ? -8.192 6.883 -6.271 1.00 59.91 701 PHE A CA 1
ATOM 5439 C C . PHE A 1 701 ? -6.731 6.728 -6.722 1.00 59.91 701 PHE A C 1
ATOM 5441 O O . PHE A 1 701 ? -6.393 5.810 -7.470 1.00 59.91 701 PHE A O 1
ATOM 5448 N N . GLN A 1 702 ? -5.847 7.570 -6.180 1.00 55.19 702 GLN A N 1
ATOM 5449 C CA . GLN A 1 702 ? -4.389 7.549 -6.382 1.00 55.19 702 GLN A CA 1
ATOM 5450 C C . GLN A 1 702 ? -3.647 7.274 -5.057 1.00 55.19 702 GLN A C 1
ATOM 5452 O O . GLN A 1 702 ? -4.150 7.646 -4.000 1.00 55.19 702 GLN A O 1
ATOM 5457 N N . VAL A 1 703 ? -2.474 6.616 -5.106 1.00 53.72 703 VAL A N 1
ATOM 5458 C CA . VAL A 1 703 ? -1.690 6.123 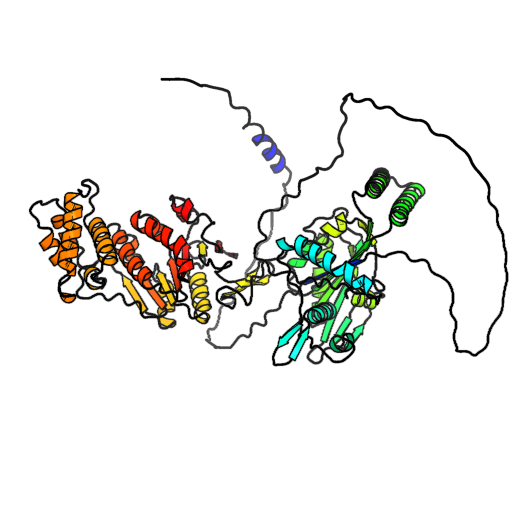-3.936 1.00 53.72 703 VAL A CA 1
ATOM 5459 C C . VAL A 1 703 ? -0.357 6.849 -3.755 1.00 53.72 703 VAL A C 1
ATOM 5461 O O . VAL A 1 703 ? 0.288 7.091 -4.799 1.00 53.72 703 VAL A O 1
#

Foldseek 3Di:
DDDDDDDDDDDPPPVVVPVVVVVVPPDPDDDDDDDDDDDDDDDDDDDDPDPPPPPPQFQAEQEEEFEDEDDDDDDDDDDDDDDDDDDDDDDDDDDDDDDDDDDDDDDDDDDDDDDDDDDDDDDDDDPDDPDDDPPQQFFDASAYPPCPDDPDDDPVVVVVVVVVVVVVCVVCVSRVYDHWDWDDDPNFIFTVSLQSVLCLLPVDRDTFTDDDDDSVVSNPQWDWDADQAWIWGHHPVAIKIKWKKWFPDAAPDFALCLQVLVLLDPFYKYKYKYKYFDDLVVVLVVLVVVLVVCVVVVDPVPVVNVVSVVVNVCSVVPVWTKIFMFIMIMGMDRDPVVNVVRVVSVCVSNVVSVTRIDIDGVLGVLSSQCRRHPSVVSGDPTDIDIPVNVVSVDHRDHPGAGAQAPFPLGGQLDWDADSSRRTHRHDLDDRLFRAEEEAAAVVLCLLVVVLSSVVSCVVSVAQEEEADEPCSCVVVCVVVVHAAQEDAQPAQRLAALQLVDALDDVSLVLQLVLLLLQQDDPPDHQDPVNSVLSSVLSNVLNPDDSQSRFLVSSLVSSDPPDCSGSSVSSQLCGPNHVNVSLHGDRHRPPDPPGSYYYYYPHNCLPVPSRLQSNLSSVVVVVVVVLQQGQYEYEYEQVLSSCVDPNNVVSLQVCLVCSSVSNYYYYYYHHDVVSCCVDVVVVVPPPPSSVYYWYGDVPPHTDD

pLDDT: mean 72.79, std 27.16, range [17.91, 97.94]

Radius of gyration: 37.46 Å; chains: 1; bounding box: 102×80×106 Å

Secondary structure (DSSP, 8-state):
-----------SSSSTTTTHHHHTTS----------------------------------EEEEEEEE-----------------------------------------------------------------S--TTPPPP---------S--THHHHHHHHHHHHHHHHHGGG------EEEETTEEEEHHHHHHHHHHHS-----BPPSS-THHHH--SEEEE-SS-EEEE-SS-EEEEEEEEEEE--SS--TTTTHHHHT-SS-EEEEEEEEEPPHHHHHHHHHHHHHHHHTTT-S-HHHHHHHHHHHHHHHTTS--EEEEEEEEEEEESSHHHHHHHHHHHHHHHHTTT-EEEEPSTTHHHHHHTTSTT-GGG-SS-EEEEHHHHHHT--------B-SS-BTTBS-SEEEE-TTS-EEEE-S-BTTB--EEEE--TTSSHHHHHHHHHHHHHTTT-EEEEEESTTTTHHHHHHTT-EEEE--TTS-----HHHHS-SSHHHHHHHHHHHHHHT--SSSPPPHHHHHHHHHHHHHHTTS-TTT--HHHHHHHH--SSTTSHHHHHGGGSTTSTTHHHH--SS------SSEEEEE-TTGGG-HHHHHHHHHHHHHHHHHT-SSS-EEEEETTHHHHTTSHHHHHHHHHHHHHGGGGTEEEEEEES-HHHHHSSGGGGTSSTTS--EEEEEETTTEEE-

Sequence (703 aa):
MIGDGSAFEACEFVKLGRCARRAAARVGHAAARIEEYPLVFTVGGAVCAGAVRFRPLPIRVARVSSVSHCPVSFLSRRSRSLLQPALPLRRGAGWGGRRKIDGLVRAGCLARPTPQRVSGAALGGPHGAVYFPSGTKGQRPLVFPVLAVLRGGPRHQRTFVVPKARDFEKLLDRCSPRRLSIYGFNGLKFSETMEVAEMVMTGRHRRVPIIRGHLGSALYRQRVIFGGETVEVRDADRSAFGGIFGIREYPAFTTPRQFESLLAVDFGFVLTQSFTFLGRAAASERFRLRQKQLENADDRAVSQMLDLVDAADDLMSNRFVLGDHHFTLAVYSDSLKGLRDNLSIARAALADTGMVAAREGAALEAAYWSQLVGNFAWRARPAPITSLNFAAFSPFHTYPAGLAAGNHWGDAIALMKTSARSPYFFSFHKRDIGHTLVVGPTGGGKTVIVNFLMAQAEKTGARQIFIDKDRGAQIFVLASGGTYLTLVNGTPTGFAPLKALENNAEDRAWLSLWVRQLVRAEQRPITVQEERMIDEGVAAVMRLPREDRSLDALRTMLGMADASGIGARLEKWTSRGAMGWVFDNAADEMTLDARFIGFDMTDFLDNAEIRAPLMLYLFHRIDKMLTGERTIIAIDEFWKALQDEAFRGFAQDGLKTYRKRNAMMVFATQSPADALKGSVAKIVKLEHAWRRLDGRNDDGFQV